Protein AF-A0A2V7UHG2-F1 (afdb_monomer_lite)

Structure (mmCIF, N/CA/C/O backbone):
data_AF-A0A2V7UHG2-F1
#
_entry.id   AF-A0A2V7UHG2-F1
#
loop_
_atom_site.group_PDB
_atom_site.id
_atom_site.type_symbol
_atom_site.label_atom_id
_atom_site.label_alt_id
_atom_site.label_comp_id
_atom_site.label_asym_id
_atom_site.label_entity_id
_atom_site.label_seq_id
_atom_site.pdbx_PDB_ins_code
_atom_site.Cartn_x
_atom_site.Cartn_y
_atom_site.Cartn_z
_atom_site.occupancy
_atom_site.B_iso_or_equiv
_atom_site.auth_seq_id
_atom_site.auth_comp_id
_atom_site.auth_asym_id
_atom_site.auth_atom_id
_atom_site.pdbx_PDB_model_num
ATOM 1 N N . MET A 1 1 ? -35.842 -12.942 39.181 1.00 33.84 1 MET A N 1
ATOM 2 C CA . MET A 1 1 ? -35.951 -11.802 40.129 1.00 33.84 1 MET A CA 1
ATOM 3 C C . MET A 1 1 ? -35.429 -10.467 39.568 1.00 33.84 1 MET A C 1
ATOM 5 O O . MET A 1 1 ? -35.622 -9.442 40.202 1.00 33.84 1 MET A O 1
ATOM 9 N N . THR A 1 2 ? -34.838 -10.432 38.369 1.00 37.50 2 THR A N 1
ATOM 10 C CA . THR A 1 2 ? -34.118 -9.275 37.796 1.00 37.50 2 THR A CA 1
ATOM 11 C C . THR A 1 2 ? -34.990 -8.237 37.071 1.00 37.50 2 THR A C 1
ATOM 13 O O . THR A 1 2 ? -34.600 -7.079 36.976 1.00 37.50 2 THR A O 1
ATOM 16 N N . THR A 1 3 ? -36.197 -8.588 36.619 1.00 33.94 3 THR A N 1
ATOM 17 C CA . THR A 1 3 ? -37.075 -7.686 35.842 1.00 33.94 3 THR A CA 1
ATOM 18 C C . THR A 1 3 ? -37.896 -6.715 36.703 1.00 33.94 3 THR A C 1
ATOM 20 O O . THR A 1 3 ? -38.229 -5.618 36.256 1.00 33.94 3 THR A O 1
ATOM 23 N N . ALA A 1 4 ? -38.210 -7.087 37.949 1.00 29.38 4 ALA A N 1
ATOM 24 C CA . ALA A 1 4 ? -39.018 -6.266 38.860 1.00 29.38 4 ALA A CA 1
ATOM 25 C C . ALA A 1 4 ? -38.210 -5.118 39.495 1.00 29.38 4 ALA A C 1
ATOM 27 O O . ALA A 1 4 ? -38.699 -3.994 39.585 1.00 29.38 4 ALA A O 1
ATOM 28 N N . LEU A 1 5 ? -36.945 -5.375 39.847 1.00 34.78 5 LEU A N 1
ATOM 29 C CA . LEU A 1 5 ? -36.009 -4.367 40.366 1.00 34.78 5 LEU A CA 1
ATOM 30 C C . LEU A 1 5 ? -35.643 -3.308 39.308 1.00 34.78 5 LEU A C 1
ATOM 32 O O . LEU A 1 5 ? -35.496 -2.135 39.642 1.00 34.78 5 LEU A O 1
ATOM 36 N N . TYR A 1 6 ? -35.589 -3.692 38.027 1.00 39.59 6 TYR A N 1
ATOM 37 C CA . TYR A 1 6 ? -35.307 -2.777 36.913 1.00 39.59 6 TYR A CA 1
ATOM 38 C C . TYR A 1 6 ? -36.442 -1.761 36.683 1.00 39.59 6 TYR A C 1
ATOM 40 O O . TYR A 1 6 ? -36.202 -0.566 36.505 1.00 39.59 6 TYR A O 1
ATOM 48 N N . ARG A 1 7 ? -37.705 -2.209 36.773 1.00 37.59 7 ARG A N 1
ATOM 49 C CA . ARG A 1 7 ? -38.874 -1.316 36.692 1.00 37.59 7 ARG A CA 1
ATOM 50 C C . ARG A 1 7 ? -38.923 -0.324 37.858 1.00 37.59 7 ARG A C 1
ATOM 52 O O . ARG A 1 7 ? -39.216 0.845 37.623 1.00 37.59 7 ARG A O 1
ATOM 59 N N . PHE A 1 8 ? -38.564 -0.748 39.071 1.00 37.78 8 PHE A N 1
ATOM 60 C CA . PHE A 1 8 ? -38.528 0.133 40.245 1.00 37.78 8 PHE A CA 1
ATOM 61 C C . PHE A 1 8 ? -37.424 1.203 40.175 1.00 37.78 8 PHE A C 1
ATOM 63 O O . PHE A 1 8 ? -37.692 2.359 40.493 1.00 37.78 8 PHE A O 1
ATOM 70 N N . GLY A 1 9 ? -36.222 0.868 39.688 1.00 43.22 9 GLY A N 1
ATOM 71 C CA . GLY A 1 9 ? -35.130 1.841 39.513 1.00 43.22 9 GLY A CA 1
ATOM 72 C C . GLY A 1 9 ? -35.464 2.956 38.512 1.00 43.22 9 GLY A C 1
ATOM 73 O O . GLY A 1 9 ? -35.250 4.132 38.800 1.00 43.22 9 GLY A O 1
ATOM 74 N N . SER A 1 10 ? -36.089 2.601 37.383 1.00 47.31 10 SER A N 1
ATOM 75 C CA . SER A 1 10 ? -36.545 3.581 36.382 1.00 47.31 10 SER A CA 1
ATOM 76 C C . SER A 1 10 ? -37.689 4.475 36.884 1.00 47.31 10 SER A C 1
ATOM 78 O O . SER A 1 10 ? -37.826 5.611 36.448 1.00 47.31 10 SER A O 1
ATOM 80 N N . ALA A 1 11 ? -38.540 3.992 37.795 1.00 43.84 11 ALA A N 1
ATOM 81 C CA . ALA A 1 11 ? -39.632 4.783 38.368 1.00 43.84 11 ALA A CA 1
ATOM 82 C C . ALA A 1 11 ? -39.133 5.775 39.438 1.00 43.84 11 ALA A C 1
ATOM 84 O O . ALA A 1 11 ? -39.661 6.880 39.542 1.00 43.84 11 ALA A O 1
ATOM 85 N N . LEU A 1 12 ? -38.087 5.416 40.194 1.00 45.06 12 LEU A N 1
ATOM 86 C CA . LEU A 1 12 ? -37.478 6.303 41.191 1.00 45.06 12 LEU A CA 1
ATOM 87 C C . LEU A 1 12 ? -36.626 7.411 40.543 1.00 45.06 12 LEU A C 1
ATOM 89 O O . LEU A 1 12 ? -36.693 8.558 40.975 1.00 45.06 12 LEU A O 1
ATOM 93 N N . GLY A 1 13 ? -35.894 7.104 39.462 1.00 47.53 13 GLY A N 1
ATOM 94 C CA . GLY A 1 13 ? -35.189 8.116 38.657 1.00 47.53 13 GLY A CA 1
ATOM 95 C C . GLY A 1 13 ? -36.142 9.135 38.011 1.00 47.53 13 GLY A C 1
ATOM 96 O O . GLY A 1 13 ? -35.857 10.335 38.000 1.00 47.53 13 GLY A O 1
ATOM 97 N N . ARG A 1 14 ? -37.328 8.671 37.581 1.00 48.31 14 ARG A N 1
ATOM 98 C CA . ARG A 1 14 ? -38.418 9.483 37.003 1.00 48.31 14 ARG A CA 1
ATOM 99 C C . ARG A 1 14 ? -38.986 10.551 37.947 1.00 48.31 14 ARG A C 1
ATOM 101 O O . ARG A 1 14 ? -39.360 11.622 37.478 1.00 48.31 14 ARG A O 1
ATOM 108 N N . LEU A 1 15 ? -39.036 10.292 39.255 1.00 46.44 15 LEU A N 1
ATOM 109 C CA . LEU A 1 15 ? -39.546 11.241 40.260 1.00 46.44 15 LEU A CA 1
ATOM 110 C C . LEU A 1 15 ? -38.542 12.349 40.618 1.00 46.44 15 LEU A C 1
ATOM 112 O O . LEU A 1 15 ? -38.949 13.410 41.082 1.00 46.44 15 LEU A O 1
ATOM 116 N N . ILE A 1 16 ? -37.244 12.114 40.404 1.00 50.47 16 ILE A N 1
ATOM 117 C CA . ILE A 1 16 ? -36.164 12.994 40.882 1.00 50.47 16 ILE A CA 1
ATOM 118 C C . ILE A 1 16 ? -35.635 13.914 39.767 1.00 50.47 16 ILE A C 1
ATOM 120 O O . ILE A 1 16 ? -35.158 15.012 40.051 1.00 50.47 16 ILE A O 1
ATOM 124 N N . HIS A 1 17 ? -35.710 13.499 38.497 1.00 53.56 17 HIS A N 1
ATOM 125 C CA . HIS A 1 17 ? -35.046 14.202 37.387 1.00 53.56 17 HIS A CA 1
ATOM 126 C C . HIS A 1 17 ? -35.978 14.953 36.421 1.00 53.56 17 HIS A C 1
ATOM 128 O O . HIS A 1 17 ? -35.488 15.789 35.660 1.00 53.56 17 HIS A O 1
ATOM 134 N N . GLY A 1 18 ? -37.296 14.728 36.498 1.00 62.09 18 GLY A N 1
ATOM 135 C CA . GLY A 1 18 ? -38.299 15.350 35.625 1.00 62.09 18 GLY A CA 1
ATOM 136 C C . GLY A 1 18 ? -38.356 14.732 34.219 1.00 62.09 18 GLY A C 1
ATOM 137 O O . GLY A 1 18 ? -37.388 14.149 33.742 1.00 62.09 18 GLY A O 1
ATOM 138 N N . ALA A 1 19 ? -39.497 14.874 33.532 1.00 69.44 19 ALA A N 1
ATOM 139 C CA . ALA A 1 19 ? -39.740 14.291 32.200 1.00 69.44 19 ALA A CA 1
ATOM 140 C C . ALA A 1 19 ? -38.855 14.869 31.071 1.00 69.44 19 ALA A C 1
ATOM 142 O O . ALA A 1 19 ? -38.863 14.364 29.951 1.00 69.44 19 ALA A O 1
ATOM 143 N N . ASP A 1 20 ? -38.086 15.916 31.370 1.00 87.62 20 ASP A N 1
ATOM 144 C CA . ASP A 1 20 ? -37.235 16.637 30.424 1.00 87.62 20 ASP A CA 1
ATOM 145 C C . ASP A 1 20 ? -35.748 16.229 30.538 1.00 87.62 20 ASP A C 1
ATOM 147 O O . ASP A 1 20 ? -34.880 16.919 29.994 1.00 87.62 20 ASP A O 1
ATOM 151 N N . ARG A 1 21 ? -35.432 15.140 31.261 1.00 91.94 21 ARG A N 1
ATOM 152 C CA . ARG A 1 21 ? -34.065 14.656 31.509 1.00 91.94 21 ARG A CA 1
ATOM 153 C C . ARG A 1 21 ? -33.969 13.130 31.439 1.00 91.94 21 ARG A C 1
ATOM 155 O O . ARG A 1 21 ? -34.782 12.432 32.029 1.00 91.94 21 ARG A O 1
ATOM 162 N N . ALA A 1 22 ? -32.917 12.623 30.797 1.00 95.50 22 ALA A N 1
ATOM 163 C CA . ALA A 1 22 ? -32.541 11.207 30.794 1.00 95.50 22 ALA A CA 1
ATOM 164 C C . ALA A 1 22 ? -31.037 11.044 31.046 1.00 95.50 22 ALA A C 1
ATOM 166 O O . ALA A 1 22 ? -30.244 11.942 30.743 1.00 95.50 22 ALA A O 1
ATOM 167 N N . GLN A 1 23 ? -30.624 9.903 31.601 1.00 96.62 23 GLN A N 1
ATOM 168 C CA . GLN A 1 23 ? -29.216 9.641 31.907 1.00 96.62 23 GLN A CA 1
ATOM 169 C C . GLN A 1 23 ? -28.818 8.183 31.679 1.00 96.62 23 GLN A C 1
ATOM 171 O O . GLN A 1 23 ? -29.616 7.278 31.881 1.00 96.62 23 GLN A O 1
ATOM 176 N N . LEU A 1 24 ? -27.554 7.973 31.321 1.00 97.50 24 LEU A N 1
ATOM 177 C CA . LEU A 1 24 ? -26.846 6.698 31.384 1.00 97.50 24 LEU A CA 1
ATOM 178 C C . LEU A 1 24 ? -25.581 6.866 32.223 1.00 97.50 24 LEU A C 1
ATOM 180 O O . LEU A 1 24 ? -24.848 7.844 32.064 1.00 97.50 24 LEU A O 1
ATOM 184 N N . VAL A 1 25 ? -25.321 5.899 33.099 1.00 97.19 25 VAL A N 1
ATOM 185 C CA . VAL A 1 25 ? -24.090 5.769 33.886 1.00 97.19 25 VAL A CA 1
ATOM 186 C C . VAL A 1 25 ? -23.486 4.399 33.611 1.00 97.19 25 VAL A C 1
ATOM 188 O O . VAL A 1 25 ? -24.200 3.403 33.501 1.00 97.19 25 VAL A O 1
ATOM 191 N N . VAL A 1 26 ? -22.164 4.329 33.495 1.00 97.12 26 VAL A N 1
ATOM 192 C CA . VAL A 1 26 ? -21.468 3.061 33.269 1.00 97.12 26 VAL A CA 1
ATOM 193 C C . VAL A 1 26 ? -21.092 2.434 34.604 1.00 97.12 26 VAL A C 1
ATOM 195 O O . VAL A 1 26 ? -20.396 3.034 35.421 1.00 97.12 26 VAL A O 1
ATOM 198 N N . GLY A 1 27 ? -21.583 1.217 34.834 1.00 95.00 27 GLY A N 1
ATOM 199 C CA . GLY A 1 27 ? -21.211 0.379 35.969 1.00 95.00 27 GLY A CA 1
ATOM 200 C C . GLY A 1 27 ? -20.306 -0.782 35.544 1.00 95.00 27 GLY A C 1
ATOM 201 O O . GLY A 1 27 ? -20.096 -0.992 34.350 1.00 95.00 27 GLY A O 1
ATOM 202 N N . PRO A 1 28 ? -19.810 -1.593 36.496 1.00 91.19 28 PRO A N 1
ATOM 203 C CA . PRO A 1 28 ? -18.911 -2.717 36.204 1.00 91.19 28 PRO A CA 1
ATOM 204 C C . PRO A 1 28 ? -19.494 -3.775 35.255 1.00 91.19 28 PRO A C 1
ATOM 206 O O . PRO A 1 28 ? -18.746 -4.484 34.598 1.00 91.19 28 PRO A O 1
ATOM 209 N N . GLN A 1 29 ? -20.824 -3.887 35.193 1.00 90.19 29 GLN A N 1
ATOM 210 C CA . GLN A 1 29 ? -21.545 -4.849 34.349 1.00 90.19 29 GLN A CA 1
ATOM 211 C C . GLN A 1 29 ? -22.081 -4.227 33.048 1.00 90.19 29 GLN A C 1
ATOM 213 O O . GLN A 1 29 ? -22.774 -4.900 32.290 1.00 90.19 29 GLN A O 1
ATOM 218 N N . GLY A 1 30 ? -21.806 -2.942 32.798 1.00 92.06 30 GLY A N 1
ATOM 219 C CA . GLY A 1 30 ? -22.309 -2.220 31.632 1.00 92.06 30 GLY A CA 1
ATOM 220 C C . GLY A 1 30 ? -23.061 -0.927 31.958 1.00 92.06 30 GLY A C 1
ATOM 221 O O . GLY A 1 30 ? -23.162 -0.510 33.121 1.00 92.06 30 GLY A O 1
ATOM 222 N N . PRO A 1 31 ? -23.582 -0.264 30.916 1.00 95.31 31 PRO A N 1
ATOM 223 C CA . PRO A 1 31 ? -24.377 0.943 31.043 1.00 95.31 31 PRO A CA 1
ATOM 224 C C . PRO A 1 31 ? -25.739 0.642 31.678 1.00 95.31 31 PRO A C 1
ATOM 226 O O . PRO A 1 31 ? -26.378 -0.364 31.376 1.00 95.31 31 PRO A O 1
ATOM 229 N N . HIS A 1 32 ? -26.197 1.535 32.549 1.00 94.38 32 HIS A N 1
ATOM 230 C CA . HIS A 1 32 ? -27.526 1.495 33.155 1.00 94.38 32 HIS A CA 1
ATOM 231 C C . HIS A 1 32 ? -28.103 2.911 33.268 1.00 94.38 32 HIS A C 1
ATOM 233 O O . HIS A 1 32 ? -27.361 3.890 33.361 1.00 94.38 32 HIS A O 1
ATOM 239 N N . GLY A 1 33 ? -29.431 3.018 33.255 1.00 93.25 33 GLY A N 1
ATOM 240 C CA . GLY A 1 33 ? -30.155 4.288 33.254 1.00 93.25 33 GLY A CA 1
ATOM 241 C C . GLY A 1 33 ? -31.281 4.297 32.220 1.00 93.25 33 GLY A C 1
ATOM 242 O O . GLY A 1 33 ? -31.711 3.240 31.760 1.00 93.25 33 GLY A O 1
ATOM 243 N N . ASP A 1 34 ? -31.748 5.493 31.875 1.00 94.38 34 ASP A N 1
ATOM 244 C CA . ASP A 1 34 ? -32.859 5.728 30.946 1.00 94.38 34 ASP A CA 1
ATOM 245 C C . ASP A 1 34 ? -32.405 5.790 29.479 1.00 94.38 34 ASP A C 1
ATOM 247 O O . ASP A 1 34 ? -33.192 5.529 28.571 1.00 94.38 34 ASP A O 1
ATOM 251 N N . ILE A 1 35 ? -31.140 6.156 29.233 1.00 97.31 35 ILE A N 1
ATOM 252 C CA . ILE A 1 35 ? -30.546 6.157 27.890 1.00 97.31 35 ILE A CA 1
ATOM 253 C C . ILE A 1 35 ? -29.998 4.754 27.610 1.00 97.31 35 ILE A C 1
ATOM 255 O O . ILE A 1 35 ? -29.230 4.212 28.403 1.00 97.31 35 ILE A O 1
ATOM 259 N N . GLY A 1 36 ? -30.371 4.170 26.473 1.00 96.56 36 GLY A N 1
ATOM 260 C CA . GLY A 1 36 ? -29.813 2.899 26.011 1.00 96.56 36 GLY A CA 1
ATOM 261 C C . GLY A 1 36 ? -28.499 3.090 25.253 1.00 96.56 36 GLY A C 1
ATOM 262 O O . GLY A 1 36 ? -28.284 4.123 24.624 1.00 96.56 36 GLY A O 1
ATOM 263 N N . ALA A 1 37 ? -27.634 2.077 25.295 1.00 96.44 37 ALA A N 1
ATOM 264 C CA . ALA A 1 37 ? -26.388 2.014 24.530 1.00 96.44 37 ALA A CA 1
ATOM 265 C C . ALA A 1 37 ? -26.312 0.666 23.792 1.00 96.44 37 ALA A C 1
ATOM 267 O O . ALA A 1 37 ? -25.694 -0.276 24.302 1.00 96.44 37 ALA A O 1
ATOM 268 N N . PRO A 1 38 ? -27.013 0.512 22.650 1.00 93.75 38 PRO A N 1
ATOM 269 C CA . PRO A 1 38 ? -27.006 -0.737 21.897 1.00 93.75 38 PRO A CA 1
ATOM 270 C C . PRO A 1 38 ? -25.578 -1.146 21.521 1.00 93.75 38 PRO A C 1
ATOM 272 O O . PRO A 1 38 ? -24.728 -0.305 21.237 1.00 93.75 38 PRO A O 1
ATOM 275 N N . ARG A 1 39 ? -25.326 -2.457 21.543 1.00 90.69 39 ARG A N 1
ATOM 276 C CA . ARG A 1 39 ? -24.034 -3.070 21.221 1.00 90.69 39 ARG A CA 1
ATOM 277 C C . ARG A 1 39 ? -24.203 -3.941 19.980 1.00 90.69 39 ARG A C 1
ATOM 279 O O . ARG A 1 39 ? -24.907 -4.947 20.041 1.00 90.69 39 ARG A O 1
ATOM 286 N N . GLY A 1 40 ? -23.574 -3.568 18.870 1.00 78.88 40 GLY A N 1
ATOM 287 C CA . GLY A 1 40 ? -23.643 -4.325 17.618 1.00 78.88 40 GLY A CA 1
ATOM 288 C C . GLY A 1 40 ? -23.116 -3.538 16.421 1.00 78.88 40 GLY A C 1
ATOM 289 O O . GLY A 1 40 ? -22.839 -2.347 16.539 1.00 78.88 40 GLY A O 1
ATOM 290 N N . GLY A 1 41 ? -22.986 -4.200 15.269 1.00 76.88 41 GLY A N 1
ATOM 291 C CA . GLY A 1 41 ? -22.494 -3.571 14.039 1.00 76.88 41 GLY A CA 1
ATOM 292 C C . GLY A 1 41 ? -21.141 -2.885 14.239 1.00 76.88 41 GLY A C 1
ATOM 293 O O . GLY A 1 41 ? -20.213 -3.493 14.754 1.00 76.88 41 GLY A O 1
ATOM 294 N N . ASP A 1 42 ? -21.061 -1.611 13.867 1.00 73.56 42 ASP A N 1
ATOM 295 C CA . ASP A 1 42 ? -19.894 -0.735 14.019 1.00 73.56 42 ASP A CA 1
ATOM 296 C C . ASP A 1 42 ? -19.890 0.066 15.338 1.00 73.56 42 ASP A C 1
ATOM 298 O O . ASP A 1 42 ? -19.202 1.084 15.450 1.00 73.56 42 ASP A O 1
ATOM 302 N N . GLY A 1 43 ? -20.666 -0.371 16.337 1.00 82.00 43 GLY A N 1
ATOM 303 C CA . GLY A 1 43 ? -20.684 0.217 17.676 1.00 82.00 43 GLY A CA 1
ATOM 304 C C . GLY A 1 43 ? -20.705 -0.809 18.794 1.00 82.00 43 GLY A C 1
ATOM 305 O O . GLY A 1 43 ? -21.569 -0.800 19.675 1.00 82.00 43 GLY A O 1
ATOM 306 N N . VAL A 1 44 ? -19.743 -1.719 18.739 1.00 85.94 44 VAL A N 1
ATOM 307 C CA . VAL A 1 44 ? -19.437 -2.657 19.811 1.00 85.94 44 VAL A CA 1
ATOM 308 C C . VAL A 1 44 ? -18.611 -1.944 20.894 1.00 85.94 44 VAL A C 1
ATOM 310 O O . VAL A 1 44 ? -17.855 -1.004 20.658 1.00 85.94 44 VAL A O 1
ATOM 313 N N . TRP A 1 45 ? -18.793 -2.341 22.145 1.00 92.00 45 TRP A N 1
ATOM 314 C CA . TRP A 1 45 ? -18.063 -1.748 23.256 1.00 92.00 45 TRP A CA 1
ATOM 315 C C . TRP A 1 45 ? -17.848 -2.763 24.366 1.00 92.00 45 TRP A C 1
ATOM 317 O O . TRP A 1 45 ? -18.585 -3.745 24.500 1.00 92.00 45 TRP A O 1
ATOM 327 N N . GLU A 1 46 ? -16.848 -2.483 25.186 1.00 92.00 46 GLU A N 1
ATOM 328 C CA . GLU A 1 46 ? -16.522 -3.190 26.413 1.00 92.00 46 GLU A CA 1
ATOM 329 C C . GLU A 1 46 ? -16.531 -2.220 27.598 1.00 92.00 46 GLU A C 1
ATOM 331 O O . GLU A 1 46 ? -16.532 -0.996 27.438 1.00 92.00 46 GLU A O 1
ATOM 336 N N . VAL A 1 47 ? -16.572 -2.772 28.810 1.00 94.25 47 VAL A N 1
ATOM 337 C CA . VAL A 1 47 ? -16.451 -1.984 30.037 1.00 94.25 47 VAL A CA 1
ATOM 338 C C . VAL A 1 47 ? -15.013 -2.060 30.514 1.00 94.25 47 VAL A C 1
ATOM 340 O O . VAL A 1 47 ? -14.526 -3.137 30.851 1.00 94.25 47 VAL A O 1
ATOM 343 N N . VAL A 1 48 ? -14.356 -0.909 30.600 1.00 90.38 48 VAL A N 1
ATOM 344 C CA . VAL A 1 48 ? -12.999 -0.789 31.146 1.00 90.38 48 VAL A CA 1
ATOM 345 C C . VAL A 1 48 ? -12.994 0.138 32.352 1.00 90.38 48 VAL A C 1
ATOM 347 O O . VAL A 1 48 ? -13.854 1.006 32.482 1.00 90.38 48 VAL A O 1
ATOM 350 N N . THR A 1 49 ? -12.016 -0.013 33.242 1.00 91.50 49 THR A N 1
ATOM 351 C CA . THR A 1 49 ? -11.850 0.891 34.388 1.00 91.50 49 THR A CA 1
ATOM 352 C C . THR A 1 49 ? -10.769 1.922 34.079 1.00 91.50 49 THR A C 1
ATOM 354 O O . THR A 1 49 ? -9.602 1.567 33.939 1.00 91.50 49 THR A O 1
ATOM 357 N N . ALA A 1 50 ? -11.138 3.202 34.032 1.00 84.38 50 ALA A N 1
ATOM 358 C CA . ALA A 1 50 ? -10.217 4.321 33.835 1.00 84.38 50 ALA A CA 1
ATOM 359 C C . ALA A 1 50 ? -10.387 5.341 34.961 1.00 84.38 50 ALA A C 1
ATOM 361 O O . ALA A 1 50 ? -11.504 5.615 35.390 1.00 84.38 50 ALA A O 1
ATOM 362 N N . GLY A 1 51 ? -9.286 5.858 35.516 1.00 83.94 51 GLY A N 1
ATOM 363 C CA . GLY A 1 51 ? -9.353 6.797 36.647 1.00 83.94 51 GLY A CA 1
ATOM 364 C C . GLY A 1 51 ? -10.146 6.278 37.854 1.00 83.94 51 GLY A C 1
ATOM 365 O O . GLY A 1 51 ? -10.752 7.072 38.565 1.00 83.94 51 GLY A O 1
ATOM 366 N N . GLY A 1 52 ? -10.203 4.953 38.042 1.00 87.19 52 GLY A N 1
ATOM 367 C CA . GLY A 1 52 ? -10.981 4.304 39.100 1.00 87.19 52 GLY A CA 1
ATOM 368 C C . GLY A 1 52 ? -12.486 4.172 38.833 1.00 87.19 52 GLY A C 1
ATOM 369 O O . GLY A 1 52 ? -13.214 3.791 39.745 1.00 87.19 52 GLY A O 1
ATOM 370 N N . ARG A 1 53 ? -12.976 4.472 37.620 1.00 91.19 53 ARG A N 1
ATOM 371 C CA . ARG A 1 53 ? -14.404 4.393 37.270 1.00 91.19 53 ARG A CA 1
ATOM 372 C C . ARG A 1 53 ? -14.641 3.561 36.001 1.00 91.19 53 ARG A C 1
ATOM 374 O O . ARG A 1 53 ? -13.840 3.655 35.067 1.00 91.19 53 ARG A O 1
ATOM 381 N N . PRO A 1 54 ? -15.732 2.776 35.934 1.00 95.69 54 PRO A N 1
ATOM 382 C CA . PRO A 1 54 ? -16.117 2.078 34.713 1.00 95.69 54 PRO A CA 1
ATOM 383 C C . PRO A 1 54 ? -16.448 3.058 33.581 1.00 95.69 54 PRO A C 1
ATOM 385 O O . PRO A 1 54 ? -17.092 4.083 33.806 1.00 95.69 54 PRO A O 1
ATOM 388 N N . CYS A 1 55 ? -16.013 2.727 32.372 1.00 95.06 55 CYS A N 1
ATOM 389 C CA . CYS A 1 55 ? -16.226 3.487 31.148 1.00 95.06 55 CYS A CA 1
ATOM 390 C C . CYS A 1 55 ? -16.621 2.541 30.014 1.00 95.06 55 CYS A C 1
ATOM 392 O O . CYS A 1 55 ? -16.110 1.423 29.938 1.00 95.06 55 CYS A O 1
ATOM 394 N N . LEU A 1 56 ? -17.492 3.006 29.119 1.00 95.12 56 LEU A N 1
ATOM 395 C CA . LEU A 1 56 ? -17.646 2.404 27.801 1.00 95.12 56 LEU A CA 1
ATOM 396 C C . LEU A 1 56 ? -16.383 2.710 27.006 1.00 95.12 56 LEU A C 1
ATOM 398 O O . LEU A 1 56 ? -16.079 3.884 26.776 1.00 95.12 56 LEU A O 1
ATOM 402 N N . ALA A 1 57 ? -15.679 1.657 26.608 1.00 89.00 57 ALA A N 1
ATOM 403 C CA . ALA A 1 57 ? -14.615 1.713 25.625 1.00 89.00 57 ALA A CA 1
ATOM 404 C C . ALA A 1 57 ? -15.105 1.037 24.343 1.00 89.00 57 ALA A C 1
ATOM 406 O O . ALA A 1 57 ? -15.606 -0.087 24.418 1.00 89.00 57 ALA A O 1
ATOM 407 N N . PRO A 1 58 ? -14.986 1.681 23.176 1.00 83.75 58 PRO A N 1
ATOM 408 C CA . PRO A 1 58 ? -15.190 0.982 21.920 1.00 83.75 58 PRO A CA 1
ATOM 409 C C . PRO A 1 58 ? -14.155 -0.135 21.788 1.00 83.75 58 PRO A C 1
ATOM 411 O O . PRO A 1 58 ? -13.009 0.025 22.215 1.00 83.75 58 PRO A O 1
ATOM 414 N N . ASP A 1 59 ? -14.554 -1.257 21.201 1.00 74.00 59 ASP A N 1
ATOM 415 C CA . ASP A 1 59 ? -13.579 -2.283 20.838 1.00 74.00 59 ASP A CA 1
ATOM 416 C C . ASP A 1 59 ? -12.840 -1.920 19.538 1.00 74.00 59 ASP A C 1
ATOM 418 O O . ASP A 1 59 ? -13.109 -0.899 18.900 1.00 74.00 59 ASP A O 1
ATOM 422 N N . GLU A 1 60 ? -11.908 -2.777 19.120 1.00 64.19 60 GLU A N 1
ATOM 423 C CA . GLU A 1 60 ? -11.074 -2.551 17.932 1.00 64.19 60 GLU A CA 1
ATOM 424 C C . GLU A 1 60 ? -11.867 -2.451 16.613 1.00 64.19 60 GLU A C 1
ATOM 426 O O . GLU A 1 60 ? -11.344 -1.930 15.628 1.00 64.19 60 GLU A O 1
ATOM 431 N N . SER A 1 61 ? -13.110 -2.944 16.575 1.00 64.81 61 SER A N 1
ATOM 432 C CA . SER A 1 61 ? -13.965 -2.949 15.379 1.00 64.81 61 SER A CA 1
ATOM 433 C C . SER A 1 61 ? -14.899 -1.741 15.283 1.00 64.81 61 SER A C 1
ATOM 435 O O . SER A 1 61 ? -15.579 -1.556 14.274 1.00 64.81 61 SER A O 1
ATOM 437 N N . SER A 1 62 ? -14.950 -0.916 16.329 1.00 73.06 62 SER A N 1
ATOM 438 C CA . SER A 1 62 ? -16.023 0.056 16.508 1.00 73.06 62 SER A CA 1
ATOM 439 C C . SER A 1 62 ? -15.641 1.456 16.048 1.00 73.06 62 SER A C 1
ATOM 441 O O . SER A 1 62 ? -14.569 1.976 16.349 1.00 73.06 62 SER A O 1
ATOM 443 N N . HIS A 1 63 ? -16.555 2.091 15.319 1.00 69.31 63 HIS A N 1
ATOM 444 C CA . HIS A 1 63 ? -16.415 3.452 14.794 1.00 69.31 63 HIS A CA 1
ATOM 445 C C . HIS A 1 63 ? -17.294 4.455 15.533 1.00 69.31 63 HIS A C 1
ATOM 447 O O . HIS A 1 63 ? -17.015 5.658 15.524 1.00 69.31 63 HIS A O 1
ATOM 453 N N . TYR A 1 64 ? -18.356 3.956 16.167 1.00 84.12 64 TYR A N 1
ATOM 454 C CA . TYR A 1 64 ? -19.338 4.771 16.852 1.00 84.12 64 TYR A CA 1
ATOM 455 C C . TYR A 1 64 ? -19.746 4.153 18.185 1.00 84.12 64 TYR A C 1
ATOM 457 O O . TYR A 1 64 ? -19.775 2.943 18.342 1.00 84.12 64 TYR A O 1
ATOM 465 N N . LEU A 1 65 ? -20.127 4.986 19.147 1.00 92.69 65 LEU A N 1
ATOM 466 C CA . LEU A 1 65 ? -20.946 4.549 20.274 1.00 92.69 65 LEU A CA 1
ATOM 467 C C . LEU A 1 65 ? -22.357 5.076 20.040 1.00 92.69 65 LEU A C 1
ATOM 469 O O . LEU A 1 65 ? -22.553 6.283 19.880 1.00 92.69 65 LEU A O 1
ATOM 473 N N . TYR A 1 66 ? -23.326 4.171 19.973 1.00 94.50 66 TYR A N 1
ATOM 474 C CA . TYR A 1 66 ? -24.719 4.486 19.677 1.00 94.50 66 TYR A CA 1
ATOM 475 C C . TYR A 1 66 ? -25.520 4.681 20.959 1.00 94.50 66 TYR A C 1
ATOM 477 O O . TYR A 1 66 ? -25.358 3.917 21.908 1.00 94.50 66 TYR A O 1
ATOM 485 N N . PHE A 1 67 ? -26.412 5.674 20.971 1.00 97.38 67 PHE A N 1
ATOM 486 C CA . PHE A 1 67 ? -27.239 5.989 22.134 1.00 97.38 67 PHE A CA 1
ATOM 487 C C . PHE A 1 67 ? -28.704 6.196 21.749 1.00 97.38 67 PHE A C 1
ATOM 489 O O . PHE A 1 67 ? -29.020 6.942 20.820 1.00 97.38 67 PHE A O 1
ATOM 496 N N . THR A 1 68 ? -29.613 5.553 22.481 1.00 96.88 68 THR A N 1
ATOM 497 C CA . THR A 1 68 ? -31.069 5.622 22.270 1.00 96.88 68 THR A CA 1
ATOM 498 C C . THR A 1 68 ? -31.730 6.369 23.425 1.00 96.88 68 THR A C 1
ATOM 500 O O . THR A 1 68 ? -31.640 5.931 24.574 1.00 96.88 68 THR A O 1
ATOM 503 N N . LEU A 1 69 ? -32.400 7.484 23.137 1.00 96.06 69 LEU A N 1
ATOM 504 C CA . LEU A 1 69 ? -33.167 8.230 24.137 1.00 96.06 69 LEU A CA 1
ATOM 505 C C . LEU A 1 69 ? -34.510 7.536 24.436 1.00 96.06 69 LEU A C 1
ATOM 507 O O . LEU A 1 69 ? -35.074 6.900 23.542 1.00 96.06 69 LEU A O 1
ATOM 511 N N . PRO A 1 70 ? -35.046 7.659 25.666 1.00 95.44 70 PRO A N 1
ATOM 512 C CA . PRO A 1 70 ? -36.333 7.070 26.024 1.00 95.44 70 PRO A CA 1
ATOM 513 C C . PRO A 1 70 ? -37.494 7.751 25.283 1.00 95.44 70 PRO A C 1
ATOM 515 O O . PRO A 1 70 ? -37.446 8.947 24.981 1.00 95.44 70 PRO A O 1
ATOM 518 N N . ALA A 1 71 ? -38.555 6.986 25.015 1.00 91.88 71 ALA A N 1
ATOM 519 C CA . ALA A 1 71 ? -39.699 7.428 24.218 1.00 91.88 71 ALA A CA 1
ATOM 520 C C . ALA A 1 71 ? -40.385 8.675 24.799 1.00 91.88 71 ALA A C 1
ATOM 522 O O . ALA A 1 71 ? -40.793 9.558 24.048 1.00 91.88 71 ALA A O 1
ATOM 523 N N . GLU A 1 72 ? -40.465 8.785 26.127 1.00 90.19 72 GLU A N 1
ATOM 524 C CA . GLU A 1 72 ? -41.061 9.932 26.809 1.00 90.19 72 GLU A CA 1
ATOM 525 C C . GLU A 1 72 ? -40.278 11.226 26.541 1.00 90.19 72 GLU A C 1
ATOM 527 O O . GLU A 1 72 ? -40.879 12.255 26.229 1.00 90.19 72 GLU A O 1
ATOM 532 N N . LEU A 1 73 ? -38.940 11.176 26.580 1.00 91.75 73 LEU A N 1
ATOM 533 C CA . LEU A 1 73 ? -38.094 12.337 26.281 1.00 91.75 73 LEU A CA 1
ATOM 534 C C . LEU A 1 73 ? -38.209 12.737 24.802 1.00 91.75 73 LEU A C 1
ATOM 536 O O . LEU A 1 73 ? -38.257 13.925 24.489 1.00 91.75 73 LEU A O 1
ATOM 540 N N . LEU A 1 74 ? -38.290 11.756 23.895 1.00 92.12 74 LEU A N 1
ATOM 541 C CA . LEU A 1 74 ? -38.481 11.996 22.461 1.00 92.12 74 LEU A CA 1
ATOM 542 C C . LEU A 1 74 ? -39.845 12.635 22.158 1.00 92.12 74 LEU A C 1
ATOM 544 O O . LEU A 1 74 ? -39.908 13.573 21.364 1.00 92.12 74 LEU A O 1
ATOM 548 N N . ALA A 1 75 ? -40.919 12.185 22.813 1.00 90.94 75 ALA A N 1
ATOM 549 C CA . ALA A 1 75 ? -42.252 12.774 22.673 1.00 90.94 75 ALA A CA 1
ATOM 550 C C . ALA A 1 75 ? -42.269 14.240 23.134 1.00 90.94 75 ALA A C 1
ATOM 552 O O . ALA A 1 75 ? -42.741 15.121 22.416 1.00 90.94 75 ALA A O 1
ATOM 553 N N . ARG A 1 76 ? -41.656 14.526 24.288 1.00 89.56 76 ARG A N 1
ATOM 554 C CA . ARG A 1 76 ? -41.519 15.889 24.822 1.00 89.56 76 ARG A CA 1
ATOM 555 C C . ARG A 1 76 ? -40.644 16.783 23.945 1.00 89.56 76 ARG A C 1
ATOM 557 O O . ARG A 1 76 ? -40.962 17.956 23.755 1.00 89.56 76 ARG A O 1
ATOM 564 N N . ALA A 1 77 ? -39.569 16.241 23.373 1.00 89.62 77 ALA A N 1
ATOM 565 C CA . ALA A 1 77 ? -38.762 16.952 22.385 1.00 89.62 77 ALA A CA 1
ATOM 566 C C . ALA A 1 77 ? -39.587 17.297 21.132 1.00 89.62 77 ALA A C 1
ATOM 568 O O . ALA A 1 77 ? -39.470 18.403 20.608 1.00 89.62 77 ALA A O 1
ATOM 569 N N . ALA A 1 78 ? -40.451 16.385 20.672 1.00 87.88 78 ALA A N 1
ATOM 570 C CA . ALA A 1 78 ? -41.313 16.607 19.512 1.00 87.88 78 ALA A CA 1
ATOM 571 C C . ALA A 1 78 ? -42.365 17.701 19.763 1.00 87.88 78 ALA A C 1
ATOM 573 O O . ALA A 1 78 ? -42.553 18.561 18.905 1.00 87.88 78 ALA A O 1
ATOM 574 N N . GLU A 1 79 ? -42.980 17.738 20.952 1.00 87.12 79 GLU A N 1
ATOM 575 C CA . GLU A 1 79 ? -43.904 18.812 21.372 1.00 87.12 79 GLU A CA 1
ATOM 576 C C . GLU A 1 79 ? -43.251 20.205 21.336 1.00 87.12 79 GLU A C 1
ATOM 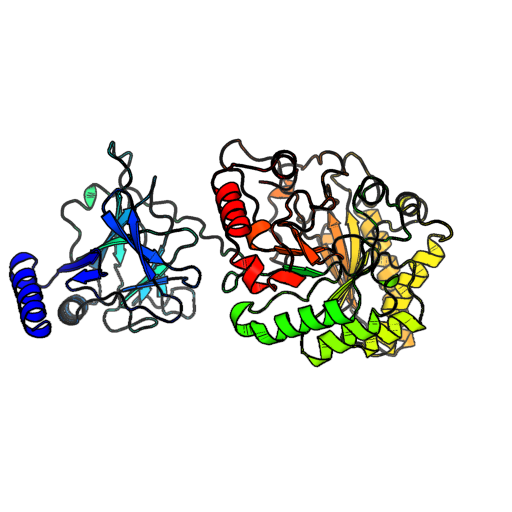578 O O . GLU A 1 79 ? -43.922 21.203 21.085 1.00 87.12 79 GLU A O 1
ATOM 583 N N . ARG A 1 80 ? -41.929 20.280 21.541 1.00 81.94 80 ARG A N 1
ATOM 584 C CA . ARG A 1 80 ? -41.124 21.515 21.469 1.00 81.94 80 ARG A CA 1
ATOM 585 C C . ARG A 1 80 ? -40.559 21.801 20.069 1.00 81.94 80 ARG A C 1
ATOM 587 O O . ARG A 1 80 ? -39.639 22.606 19.918 1.00 81.94 80 ARG A O 1
ATOM 594 N N . GLY A 1 81 ? -41.068 21.120 19.041 1.00 69.81 81 GLY A N 1
ATOM 595 C CA . GLY A 1 81 ? -40.623 21.285 17.655 1.00 69.81 81 GLY A CA 1
ATOM 596 C C . GLY A 1 81 ? -39.233 20.708 17.369 1.00 69.81 81 GLY A C 1
ATOM 597 O O . GLY A 1 81 ? -38.583 21.137 16.421 1.00 69.81 81 GLY A O 1
ATOM 598 N N . GLY A 1 82 ? -38.745 19.775 18.195 1.00 61.34 82 GLY A N 1
ATOM 599 C CA . GLY A 1 82 ? -37.415 19.167 18.060 1.00 61.34 82 GLY A CA 1
ATOM 600 C C . GLY A 1 82 ? -36.252 20.071 18.483 1.00 61.34 82 GLY A C 1
ATOM 601 O O . GLY A 1 82 ? -35.103 19.640 18.510 1.00 61.34 82 GLY A O 1
ATOM 602 N N . SER A 1 83 ? -36.531 21.316 18.866 1.00 66.06 83 SER A N 1
ATOM 603 C CA . SER A 1 83 ? -35.493 22.270 19.239 1.00 66.06 83 SER A CA 1
ATOM 604 C C . SER A 1 83 ? -35.097 22.166 20.713 1.00 66.06 83 SER A C 1
ATOM 606 O O . SER A 1 83 ? -35.947 22.026 21.594 1.00 66.06 83 SER A O 1
ATOM 608 N N . GLY A 1 84 ? -33.790 22.243 20.989 1.00 75.81 84 GLY A N 1
ATOM 609 C CA . GLY A 1 84 ? -33.280 22.451 22.349 1.00 75.81 84 GLY A CA 1
ATOM 610 C C . GLY A 1 84 ? -32.872 21.201 23.132 1.00 75.81 84 GLY A C 1
ATOM 611 O O . GLY A 1 84 ? -32.891 21.241 24.362 1.00 75.81 84 GLY A O 1
ATOM 612 N N . LEU A 1 85 ? -32.471 20.112 22.464 1.00 92.50 85 LEU A N 1
ATOM 613 C CA . LEU A 1 85 ? -31.814 18.992 23.145 1.00 92.50 85 LEU A CA 1
ATOM 614 C C . LEU A 1 85 ? -30.362 19.365 23.495 1.00 92.50 85 LEU A C 1
ATOM 616 O O . LEU A 1 85 ? -29.613 19.866 22.656 1.00 92.50 85 LEU A O 1
ATOM 620 N N . TRP A 1 86 ? -29.956 19.083 24.729 1.00 95.25 86 TRP A N 1
ATOM 621 C CA . TRP A 1 86 ? -28.588 19.235 25.219 1.00 95.25 86 TRP A CA 1
ATOM 622 C C . TRP A 1 86 ? -28.035 17.884 25.644 1.00 95.25 86 TRP A C 1
ATOM 624 O O . TRP A 1 86 ? -28.705 17.139 26.358 1.00 95.25 86 TRP A O 1
ATOM 634 N N . LEU A 1 87 ? -26.809 17.580 25.223 1.00 96.69 87 LEU A N 1
ATOM 635 C CA . LEU A 1 87 ? -26.087 16.377 25.624 1.00 96.69 87 LEU A CA 1
ATOM 636 C C . LEU A 1 87 ? -24.862 16.755 26.447 1.00 96.69 87 LEU A C 1
ATOM 638 O O . LEU A 1 87 ? -24.033 17.546 26.013 1.00 96.69 87 LEU A O 1
ATOM 642 N N . ASP A 1 88 ? -24.739 16.151 27.619 1.00 95.38 88 ASP A N 1
ATOM 643 C CA . ASP A 1 88 ? -23.610 16.289 28.531 1.00 95.38 88 ASP A CA 1
ATOM 644 C C . ASP A 1 88 ? -22.928 14.927 28.667 1.00 95.38 88 ASP A C 1
ATOM 646 O O . ASP A 1 88 ? -23.469 13.992 29.269 1.00 95.38 88 ASP A O 1
ATOM 650 N N . VAL A 1 89 ? -21.765 14.806 28.029 1.00 95.25 89 VAL A N 1
ATOM 651 C CA . VAL A 1 89 ? -20.980 13.574 27.952 1.00 95.25 89 VAL A CA 1
ATOM 652 C C . VAL A 1 89 ? -19.803 13.685 28.904 1.00 95.25 89 VAL A C 1
ATOM 654 O O . VAL A 1 89 ? -18.912 14.511 28.712 1.00 95.25 89 VAL A O 1
ATOM 657 N N . GLU A 1 90 ? -19.771 12.819 29.908 1.00 94.19 90 GLU A N 1
ATOM 658 C CA . GLU A 1 90 ? -18.646 12.696 30.820 1.00 94.19 90 GLU A CA 1
ATOM 659 C C . GLU A 1 90 ? -17.693 11.596 30.345 1.00 94.19 90 GLU A C 1
ATOM 661 O O . GLU A 1 90 ? -18.088 10.436 30.181 1.00 94.19 90 GLU A O 1
ATOM 666 N N . TYR A 1 91 ? -16.432 11.959 30.130 1.00 91.38 91 TYR A N 1
ATOM 667 C CA . TYR A 1 91 ? -15.415 11.099 29.535 1.00 91.38 91 TYR A CA 1
ATOM 668 C C . TYR A 1 91 ? -14.068 11.228 30.247 1.00 91.38 91 TYR A C 1
ATOM 670 O O . TYR A 1 91 ? -13.800 12.214 30.935 1.00 91.38 91 TYR A O 1
ATOM 678 N N . PHE A 1 92 ? -13.204 10.233 30.070 1.00 87.50 92 PHE A N 1
ATOM 679 C CA . PHE A 1 92 ? -11.829 10.264 30.555 1.00 87.50 92 PHE A CA 1
ATOM 680 C C . PHE A 1 92 ? -10.888 10.840 29.481 1.00 87.50 92 PHE A C 1
ATOM 682 O O . PHE A 1 92 ? -10.836 10.316 28.371 1.00 87.50 92 PHE A O 1
ATOM 689 N N . GLY A 1 93 ? -10.152 11.918 29.776 1.00 78.62 93 GLY A N 1
ATOM 690 C CA . GLY A 1 93 ? -9.231 12.559 28.831 1.00 78.62 93 GLY A CA 1
ATOM 691 C C . GLY A 1 93 ? -8.509 13.808 29.359 1.00 78.62 93 GLY A C 1
ATOM 692 O O . GLY A 1 93 ? -8.851 14.376 30.399 1.00 78.62 93 GLY A O 1
ATOM 693 N N . ASP A 1 94 ? -7.491 14.258 28.619 1.00 68.50 94 ASP A N 1
ATOM 694 C CA . ASP A 1 94 ? -6.559 15.300 29.079 1.00 68.50 94 ASP A CA 1
ATOM 695 C C . ASP A 1 94 ? -6.994 16.741 28.741 1.00 68.50 94 ASP A C 1
ATOM 697 O O . ASP A 1 94 ? -6.632 17.654 29.481 1.00 68.50 94 ASP A O 1
ATOM 701 N N . ARG A 1 95 ? -7.801 16.971 27.693 1.00 70.94 95 ARG A N 1
ATOM 702 C CA . ARG A 1 95 ? -8.332 18.300 27.300 1.00 70.94 95 ARG A CA 1
ATOM 703 C C . ARG A 1 95 ? -9.813 18.210 26.901 1.00 70.94 95 ARG A C 1
ATOM 705 O O . ARG A 1 95 ? -10.604 17.679 27.668 1.00 70.94 95 ARG A O 1
ATOM 712 N N . TYR A 1 96 ? -10.217 18.710 25.738 1.00 79.19 96 TYR A N 1
ATOM 713 C CA . TYR A 1 96 ? -11.548 18.476 25.176 1.00 79.19 96 TYR A CA 1
ATOM 714 C C . TYR A 1 96 ? -11.658 17.045 24.619 1.00 79.19 96 TYR A C 1
ATOM 716 O O . TYR A 1 96 ? -10.662 16.328 24.503 1.00 79.19 96 TYR A O 1
ATOM 724 N N . GLY A 1 97 ? -12.882 16.605 24.337 1.00 75.06 97 GLY A N 1
ATOM 725 C CA . GLY A 1 97 ? -13.139 15.273 23.791 1.00 75.06 97 GLY A CA 1
ATOM 726 C C . GLY A 1 97 ? -12.581 15.152 22.376 1.00 75.06 97 GLY A C 1
ATOM 727 O O . GLY A 1 97 ? -12.856 15.998 21.534 1.00 75.06 97 GLY A O 1
ATOM 728 N N . LEU A 1 98 ? -11.823 14.092 22.092 1.00 73.62 98 LEU A N 1
ATOM 729 C CA . LEU A 1 98 ? -11.319 13.806 20.741 1.00 73.62 98 LEU A CA 1
ATOM 730 C C . LEU A 1 98 ? -12.343 13.011 19.906 1.00 73.62 98 LEU A C 1
ATOM 732 O O . LEU A 1 98 ? -11.997 12.098 19.157 1.00 73.62 98 LEU A O 1
ATOM 736 N N . PHE A 1 99 ? -13.622 13.353 20.073 1.00 83.25 99 PHE A N 1
ATOM 737 C CA . PHE A 1 99 ? -14.778 12.685 19.483 1.00 83.25 99 PHE A CA 1
ATOM 738 C C . PHE A 1 99 ? -15.837 13.709 19.052 1.00 83.25 99 PHE A C 1
ATOM 740 O O . PHE A 1 99 ? -15.874 14.828 19.559 1.00 83.25 99 PHE A O 1
ATOM 747 N N . ARG A 1 100 ? -16.711 13.326 18.120 1.00 86.31 100 ARG A N 1
ATOM 748 C CA . ARG A 1 100 ? -17.824 14.137 17.605 1.00 86.31 100 ARG A CA 1
ATOM 749 C C . ARG A 1 100 ? -19.155 13.489 17.949 1.00 86.31 100 ARG A C 1
ATOM 751 O O . ARG A 1 100 ? -19.255 12.271 17.999 1.00 86.31 100 ARG A O 1
ATOM 758 N N . VAL A 1 101 ? -20.193 14.295 18.143 1.00 91.25 101 VAL A N 1
ATOM 759 C CA . VAL A 1 101 ? -21.571 13.806 18.279 1.00 91.25 101 VAL A CA 1
ATOM 760 C C . VAL A 1 101 ? -22.318 14.081 16.987 1.00 91.25 101 VAL A C 1
ATOM 762 O O . VAL A 1 101 ? -22.376 15.227 16.550 1.00 91.25 101 VAL A O 1
ATOM 765 N N . HIS A 1 102 ? -22.890 13.045 16.376 1.00 88.81 102 HIS A N 1
ATOM 766 C CA . HIS A 1 102 ? -23.731 13.168 15.187 1.00 88.81 102 HIS A CA 1
ATOM 767 C C . HIS A 1 102 ? -25.179 12.832 15.544 1.00 88.81 102 HIS A C 1
ATOM 769 O O . HIS A 1 102 ? -25.458 11.796 16.154 1.00 88.81 102 HIS A O 1
ATOM 775 N N . TYR A 1 103 ? -26.114 13.678 15.124 1.00 89.69 103 TYR A N 1
ATOM 776 C CA . TYR A 1 103 ? -27.544 13.524 15.392 1.00 89.69 103 TYR A CA 1
ATOM 777 C C . TYR A 1 103 ? -28.366 13.722 14.118 1.00 89.69 103 TYR A C 1
ATOM 779 O O . TYR A 1 103 ? -27.893 14.307 13.141 1.00 89.69 103 TYR A O 1
ATOM 787 N N . ALA A 1 104 ? -29.590 13.191 14.113 1.00 85.50 104 ALA A N 1
ATOM 788 C CA . ALA A 1 104 ? -30.541 13.465 13.044 1.00 85.50 104 ALA A CA 1
ATOM 789 C C . ALA A 1 104 ? -31.064 14.894 13.189 1.00 85.50 104 ALA A C 1
ATOM 791 O O . ALA A 1 104 ? -31.587 15.254 14.245 1.00 85.50 104 ALA A O 1
ATOM 792 N N . SER A 1 105 ? -30.915 15.690 12.134 1.00 83.75 105 SER A N 1
ATOM 793 C CA . SER A 1 105 ? -31.318 17.093 12.128 1.00 83.75 105 SER A CA 1
ATOM 794 C C . SER A 1 105 ? -32.589 17.312 11.291 1.00 83.75 105 SER A C 1
ATOM 796 O O . SER A 1 105 ? -32.884 16.553 10.359 1.00 83.75 105 SER A O 1
ATOM 798 N N . THR A 1 106 ? -33.377 18.326 11.657 1.00 82.81 106 THR A N 1
ATOM 799 C CA . THR A 1 106 ? -34.491 18.853 10.857 1.00 82.81 106 THR A CA 1
ATOM 800 C C . THR A 1 106 ? -34.025 19.800 9.739 1.00 82.81 106 THR A C 1
ATOM 802 O O . THR A 1 106 ? -34.804 20.070 8.822 1.00 82.81 106 THR A O 1
ATOM 805 N N . ASP A 1 107 ? -32.766 20.249 9.768 1.00 78.19 107 ASP A N 1
ATOM 806 C CA . ASP A 1 107 ? -32.110 21.062 8.741 1.00 78.19 107 ASP A CA 1
ATOM 807 C C . ASP A 1 107 ? -31.850 20.241 7.468 1.00 78.19 107 ASP A C 1
ATOM 809 O O . ASP A 1 107 ? -31.137 19.236 7.468 1.00 78.19 107 ASP A O 1
ATOM 813 N N . ARG A 1 108 ? -32.448 20.681 6.358 1.00 67.69 108 ARG A N 1
ATOM 814 C CA . ARG A 1 108 ? -32.380 19.998 5.058 1.00 67.69 108 ARG A CA 1
ATOM 815 C C . ARG A 1 108 ? -31.149 20.377 4.229 1.00 67.69 108 ARG A C 1
ATOM 817 O O . ARG A 1 108 ? -30.956 19.784 3.173 1.00 67.69 108 ARG A O 1
ATOM 824 N N . ALA A 1 109 ? -30.342 21.343 4.670 1.00 65.88 109 ALA A N 1
ATOM 825 C CA . ALA A 1 109 ? -29.167 21.826 3.942 1.00 65.88 109 ALA A CA 1
ATOM 826 C C . ALA A 1 109 ? -27.849 21.127 4.346 1.00 65.88 109 ALA A C 1
ATOM 828 O O . ALA A 1 109 ? -26.789 21.459 3.815 1.00 65.88 109 ALA A O 1
ATOM 829 N N . ALA A 1 110 ? -27.885 20.171 5.281 1.00 56.12 110 ALA A N 1
ATOM 830 C CA . ALA A 1 110 ? -26.687 19.522 5.815 1.00 56.12 110 ALA A CA 1
ATOM 831 C C . ALA A 1 110 ? -25.987 18.582 4.793 1.00 56.12 110 ALA A C 1
ATOM 833 O O . ALA A 1 110 ? -26.666 17.797 4.124 1.00 56.12 110 ALA A O 1
ATOM 834 N N . PRO A 1 111 ? -24.637 18.591 4.686 1.00 44.41 111 PRO A N 1
ATOM 835 C CA . PRO A 1 111 ? -23.891 17.654 3.836 1.00 44.41 111 PRO A CA 1
ATOM 836 C C . PRO A 1 111 ? -23.940 16.210 4.370 1.00 44.41 111 PRO A C 1
ATOM 838 O O . PRO A 1 111 ? -24.039 16.009 5.576 1.00 44.41 111 PRO A O 1
ATOM 841 N N . VAL A 1 112 ? -23.763 15.221 3.477 1.00 41.56 112 VAL A N 1
ATOM 842 C CA . VAL A 1 112 ? -23.924 13.754 3.677 1.00 41.56 112 VAL A CA 1
ATOM 843 C C . VAL A 1 112 ? -25.382 13.291 3.545 1.00 41.56 112 VAL A C 1
ATOM 845 O O . VAL A 1 112 ? -26.058 13.016 4.537 1.00 41.56 112 VAL A O 1
ATOM 848 N N . ASP A 1 113 ? -25.869 13.235 2.300 1.00 42.19 113 ASP A N 1
ATOM 849 C CA . ASP A 1 113 ? -27.211 12.755 1.916 1.00 42.19 113 ASP A CA 1
ATOM 850 C C . ASP A 1 113 ? -28.385 13.354 2.730 1.00 42.19 113 ASP A C 1
ATOM 852 O O . ASP A 1 113 ? -29.462 12.767 2.822 1.00 42.19 113 ASP A O 1
ATOM 856 N N . GLY A 1 114 ? -28.196 14.538 3.329 1.00 46.88 114 GLY A N 1
ATOM 857 C CA . GLY A 1 114 ? -29.253 15.333 3.963 1.00 46.88 114 GLY A CA 1
ATOM 858 C C . GLY A 1 114 ? -29.850 14.780 5.268 1.00 46.88 114 GLY A C 1
ATOM 859 O O . GLY A 1 114 ? -30.973 15.161 5.608 1.00 46.88 114 GLY A O 1
ATOM 860 N N . LEU A 1 115 ? -29.166 13.883 5.998 1.00 57.25 115 LEU A N 1
ATOM 861 C CA . LEU A 1 115 ? -29.759 13.190 7.163 1.00 57.25 115 LEU A CA 1
ATOM 862 C C . LEU A 1 115 ? -29.123 13.490 8.536 1.00 57.25 115 LEU A C 1
ATOM 864 O O . LEU A 1 115 ? -29.852 13.482 9.534 1.00 57.25 115 LEU A O 1
ATOM 868 N N . TYR A 1 116 ? -27.812 13.761 8.628 1.00 70.94 116 TYR A N 1
ATOM 869 C CA . TYR A 1 116 ? -27.102 13.844 9.920 1.00 70.94 116 TYR A CA 1
ATOM 870 C C . TYR A 1 116 ? -26.153 15.040 10.027 1.00 70.94 116 TYR A C 1
ATOM 872 O O . TYR A 1 116 ? -25.418 15.339 9.091 1.00 70.94 116 TYR A O 1
ATOM 880 N N . LYS A 1 117 ? -26.119 15.679 11.203 1.00 79.88 117 LYS A N 1
ATOM 881 C CA . LYS A 1 117 ? -25.327 16.889 11.476 1.00 79.88 117 LYS A CA 1
ATOM 882 C C . LYS A 1 117 ? -24.360 16.675 12.649 1.00 79.88 117 LYS A C 1
ATOM 884 O O . LYS A 1 117 ? -24.764 16.077 13.653 1.00 79.88 117 LYS A O 1
ATOM 889 N N . PRO A 1 118 ? -23.098 17.140 12.560 1.00 85.25 118 PRO A N 1
ATOM 890 C CA . PRO A 1 118 ? -22.201 17.184 13.709 1.00 85.25 118 PRO A CA 1
ATOM 891 C C . PRO A 1 118 ? -22.638 18.283 14.688 1.00 85.25 118 PRO A C 1
ATOM 893 O O . PRO A 1 118 ? -22.948 19.403 14.285 1.00 85.25 118 PRO A O 1
ATOM 896 N N . ALA A 1 119 ? -22.664 17.967 15.981 1.00 88.31 119 ALA A N 1
ATOM 897 C CA . ALA A 1 119 ? -22.937 18.935 17.035 1.00 88.31 119 ALA A CA 1
ATOM 898 C C . ALA A 1 119 ? -21.675 19.726 17.408 1.00 88.31 119 ALA A C 1
ATOM 900 O O . ALA A 1 119 ? -20.572 19.176 17.464 1.00 88.31 119 ALA A O 1
ATOM 901 N N . GLU A 1 120 ? -21.856 21.011 17.714 1.00 89.25 120 GLU A N 1
ATOM 902 C CA . GLU A 1 120 ? -20.804 21.861 18.270 1.00 89.25 120 GLU A CA 1
ATOM 903 C C . GLU A 1 120 ? -20.486 21.419 19.704 1.00 89.25 120 GLU A C 1
ATOM 905 O O . GLU A 1 120 ? -21.382 21.321 20.547 1.00 89.25 120 GLU A O 1
ATOM 910 N N . GLN A 1 121 ? -19.207 21.160 19.983 1.00 91.06 121 GLN A N 1
ATOM 911 C CA . GLN A 1 121 ? -18.739 20.857 21.330 1.00 91.06 121 GLN A CA 1
ATOM 912 C C . GLN A 1 121 ? -18.378 22.143 22.069 1.00 91.06 121 GLN A C 1
ATOM 914 O O . GLN A 1 121 ? -17.479 22.880 21.661 1.00 91.06 121 GLN A O 1
ATOM 919 N N . ARG A 1 122 ? -19.017 22.353 23.216 1.00 90.12 122 ARG A N 1
ATOM 920 C CA . ARG A 1 122 ? -18.703 23.421 24.160 1.00 90.12 122 ARG A CA 1
ATOM 921 C C . ARG A 1 122 ? -17.861 22.898 25.317 1.00 90.12 122 ARG A C 1
ATOM 923 O O . ARG A 1 122 ? -18.099 21.803 25.837 1.00 90.12 122 ARG A O 1
ATOM 930 N N . TRP A 1 123 ? -16.861 23.679 25.714 1.00 86.00 123 TRP A N 1
ATOM 931 C CA . TRP A 1 123 ? -15.878 23.336 26.743 1.00 86.00 123 TRP A CA 1
ATOM 932 C C . TRP A 1 123 ? -15.573 24.536 27.657 1.00 86.00 123 TRP A C 1
ATOM 934 O O . TRP A 1 123 ? -15.822 25.691 27.307 1.00 86.00 123 TRP A O 1
ATOM 944 N N . ARG A 1 124 ? -15.061 24.251 28.860 1.00 84.44 124 ARG A N 1
ATOM 945 C CA . ARG A 1 124 ? -14.683 25.254 29.872 1.00 84.44 124 ARG A CA 1
ATOM 946 C C . ARG A 1 124 ? -13.168 25.464 29.877 1.00 84.44 124 ARG A C 1
ATOM 948 O O . ARG A 1 124 ? -12.442 24.473 29.962 1.00 84.44 124 ARG A O 1
ATOM 955 N N . GLY A 1 125 ? -12.705 26.715 29.835 1.00 66.81 125 GLY A N 1
ATOM 956 C CA . GLY A 1 125 ? -11.281 27.072 29.954 1.00 66.81 125 GLY A CA 1
ATOM 957 C C . GLY A 1 125 ? -10.655 26.616 31.281 1.00 66.81 125 GLY A C 1
ATOM 958 O O . GLY A 1 125 ? -11.358 26.553 32.283 1.00 66.81 125 GLY A O 1
ATOM 959 N N . GLU A 1 126 ? -9.363 26.248 31.246 1.00 63.50 126 GLU A N 1
ATOM 960 C CA . GLU A 1 126 ? -8.508 25.765 32.357 1.00 63.50 126 GLU A CA 1
ATOM 961 C C . GLU A 1 126 ? -9.232 25.314 33.641 1.00 63.50 126 GLU A C 1
ATOM 963 O O . GLU A 1 126 ? -9.204 25.971 34.678 1.00 63.50 126 GLU A O 1
ATOM 968 N N . ALA A 1 127 ? -9.840 24.126 33.608 1.00 53.69 127 ALA A N 1
ATOM 969 C CA . ALA A 1 127 ? -10.275 23.472 34.838 1.00 53.69 127 ALA A CA 1
ATOM 970 C C . ALA A 1 127 ? -9.059 22.888 35.589 1.00 53.69 127 ALA A C 1
ATOM 972 O O . ALA A 1 127 ? -8.440 21.921 35.126 1.00 53.69 127 ALA A O 1
ATOM 973 N N . ALA A 1 128 ? -8.735 23.453 36.756 1.00 41.25 128 ALA A N 1
ATOM 974 C CA . ALA A 1 128 ? -7.727 22.938 37.679 1.00 41.25 128 ALA A CA 1
ATOM 975 C C . ALA A 1 128 ? -8.260 21.746 38.515 1.00 41.25 128 ALA A C 1
ATOM 977 O O . ALA A 1 128 ? -9.104 21.925 39.386 1.00 41.25 128 ALA A O 1
ATOM 978 N N . GLY A 1 129 ? -7.701 20.544 38.281 1.00 51.56 129 GLY A N 1
ATOM 979 C CA . GLY A 1 129 ? -7.719 19.371 39.185 1.00 51.56 129 GLY A CA 1
ATOM 980 C C . GLY A 1 129 ? -8.959 18.443 39.145 1.00 51.56 129 GLY A C 1
ATOM 981 O O . GLY A 1 129 ? -10.067 18.902 38.923 1.00 51.56 129 GLY A O 1
ATOM 982 N N . LEU A 1 130 ? -8.874 17.113 39.355 1.00 41.41 130 LEU A N 1
ATOM 983 C CA . LEU A 1 130 ? -7.740 16.224 39.676 1.00 41.41 130 LEU A CA 1
ATOM 984 C C . LEU A 1 130 ? -7.929 14.828 39.008 1.00 41.41 130 LEU A C 1
ATOM 986 O O . LEU A 1 130 ? -8.723 14.011 39.455 1.00 41.41 130 LEU A O 1
ATOM 990 N N . ARG A 1 131 ? -7.136 14.545 37.961 1.00 53.59 131 ARG A N 1
ATOM 991 C CA . ARG A 1 131 ? -6.841 13.219 37.351 1.00 53.59 131 ARG A CA 1
ATOM 992 C C . ARG A 1 131 ? -7.945 12.522 36.515 1.00 53.59 131 ARG A C 1
ATOM 994 O O . ARG A 1 131 ? -8.281 11.363 36.734 1.00 53.59 131 ARG A O 1
ATOM 1001 N N . ARG A 1 132 ? -8.322 13.230 35.435 1.00 68.25 132 ARG A N 1
ATOM 1002 C CA . ARG A 1 132 ? -8.716 12.770 34.075 1.00 68.25 132 ARG A CA 1
ATOM 1003 C C . ARG A 1 132 ? -10.198 12.586 33.685 1.00 68.25 132 ARG A C 1
ATOM 1005 O O . ARG A 1 132 ? -10.415 12.382 32.502 1.00 68.25 132 ARG A O 1
ATOM 1012 N N . PHE A 1 133 ? -11.216 12.770 34.535 1.00 85.19 133 PHE A N 1
ATOM 1013 C CA . PHE A 1 133 ? -12.620 12.858 34.053 1.00 85.19 133 PHE A CA 1
ATOM 1014 C C . PHE A 1 133 ? -13.053 14.291 33.722 1.00 85.19 133 PHE A C 1
ATOM 1016 O O . PHE A 1 133 ? -12.769 15.219 34.479 1.00 85.19 133 PHE A O 1
ATOM 1023 N N . ARG A 1 134 ? -13.742 14.470 32.591 1.00 86.50 134 ARG A N 1
ATOM 1024 C CA . ARG A 1 134 ? -14.163 15.762 32.028 1.00 86.50 134 ARG A CA 1
ATOM 1025 C C . ARG A 1 134 ? -15.566 15.675 31.436 1.00 86.50 134 ARG A C 1
ATOM 1027 O O . ARG A 1 134 ? -16.047 14.585 31.156 1.00 86.50 134 ARG A O 1
ATOM 1034 N N . ARG A 1 135 ? -16.202 16.829 31.221 1.00 90.44 135 ARG A N 1
ATOM 1035 C CA . ARG A 1 135 ? -17.526 16.959 30.593 1.00 90.44 135 ARG A CA 1
ATOM 1036 C C . ARG A 1 135 ? -17.415 17.675 29.252 1.00 90.44 135 ARG A C 1
ATOM 1038 O O . ARG A 1 135 ? -16.678 18.652 29.135 1.00 90.44 135 ARG A O 1
ATOM 1045 N N . ALA A 1 136 ? -18.145 17.185 28.261 1.00 90.44 136 ALA A N 1
ATOM 1046 C CA . ALA A 1 136 ? -18.324 17.797 26.953 1.00 90.44 136 ALA A CA 1
ATOM 1047 C C . ALA A 1 136 ? -19.809 18.100 26.761 1.00 90.44 136 ALA A C 1
ATOM 1049 O O . ALA A 1 136 ? -20.636 17.191 26.855 1.00 90.44 136 ALA A O 1
ATOM 1050 N N . LEU A 1 137 ? -20.130 19.365 26.497 1.00 93.81 137 LEU A N 1
ATOM 1051 C CA . LEU A 1 137 ? -21.506 19.816 26.341 1.00 93.81 137 LEU A CA 1
ATOM 1052 C C . LEU A 1 137 ? -21.814 20.057 24.861 1.00 93.81 137 LEU A C 1
ATOM 1054 O O . LEU A 1 137 ? -21.064 20.753 24.185 1.00 93.81 137 LEU A O 1
ATOM 1058 N N . PHE A 1 138 ? -22.918 19.510 24.364 1.00 94.50 138 PHE A N 1
ATOM 1059 C CA . PHE A 1 138 ? -23.353 19.642 22.975 1.00 94.50 138 PHE A CA 1
ATOM 1060 C C . PHE A 1 138 ? -24.773 20.197 22.928 1.00 94.50 138 PHE A C 1
ATOM 1062 O O . PHE A 1 138 ? -25.676 19.649 23.564 1.00 94.50 138 PHE A O 1
ATOM 1069 N N . ALA A 1 139 ? -24.973 21.264 22.157 1.00 93.19 139 ALA A N 1
ATOM 1070 C CA . ALA A 1 139 ? -26.294 21.808 21.861 1.00 93.19 139 ALA A CA 1
ATOM 1071 C C . ALA A 1 139 ? -26.776 21.282 20.503 1.00 93.19 139 ALA A C 1
ATOM 1073 O O . ALA A 1 139 ? -26.050 21.360 19.510 1.00 93.19 139 ALA A O 1
ATOM 1074 N N . LEU A 1 140 ? -27.990 20.734 20.462 1.00 92.56 140 LEU A N 1
ATOM 1075 C CA . LEU A 1 140 ? -28.613 20.163 19.268 1.00 92.56 140 LEU A CA 1
ATOM 1076 C C . LEU A 1 140 ? -29.901 20.959 18.978 1.00 92.56 140 LEU A C 1
ATOM 1078 O O . LEU A 1 140 ? -30.999 20.535 19.355 1.00 92.56 140 LEU A O 1
ATOM 1082 N N . PRO A 1 141 ? -29.779 22.168 18.398 1.00 88.75 141 PRO A N 1
ATOM 1083 C CA . PRO A 1 141 ? -30.892 23.111 18.278 1.00 88.75 141 PRO A CA 1
ATOM 1084 C C . PRO A 1 141 ? -31.966 22.671 17.275 1.00 88.75 141 PRO A C 1
ATOM 1086 O O . PRO A 1 141 ? -33.096 23.131 17.360 1.00 88.75 141 PRO A O 1
ATOM 1089 N N . ASP A 1 142 ? -31.623 21.781 16.354 1.00 87.75 142 ASP A N 1
ATOM 1090 C CA . ASP A 1 142 ? -32.439 21.279 15.249 1.00 87.75 142 ASP A CA 1
ATOM 1091 C C . ASP A 1 142 ? -32.586 19.749 15.311 1.00 87.75 142 ASP A C 1
ATOM 1093 O O . ASP A 1 142 ? -32.656 19.078 14.286 1.00 87.75 142 ASP A O 1
ATOM 1097 N N . PHE A 1 143 ? -32.600 19.166 16.513 1.00 90.75 143 PHE A N 1
ATOM 1098 C CA . PHE A 1 143 ? -32.739 17.722 16.702 1.00 90.75 143 PHE A CA 1
ATOM 1099 C C . PHE A 1 143 ? -34.081 17.190 16.161 1.00 90.75 143 PHE A C 1
ATOM 1101 O O . PHE A 1 143 ? -35.148 17.738 16.417 1.00 90.75 143 PHE A O 1
ATOM 1108 N N . ALA A 1 144 ? -34.048 16.082 15.421 1.00 89.44 144 ALA A N 1
ATOM 1109 C CA . ALA A 1 144 ? -35.232 15.439 14.857 1.00 89.44 144 ALA A CA 1
ATOM 1110 C C . ALA A 1 144 ? -35.619 14.183 15.669 1.00 89.44 144 ALA A C 1
ATOM 1112 O O . ALA A 1 144 ? -35.166 13.088 15.332 1.00 89.44 144 ALA A O 1
ATOM 1113 N N . PRO A 1 145 ? -36.487 14.280 16.699 1.00 88.38 145 PRO A N 1
ATOM 1114 C CA . PRO A 1 145 ? -36.768 13.172 17.624 1.00 88.38 145 PRO A CA 1
ATOM 1115 C C . PRO A 1 145 ? -37.421 11.943 16.976 1.00 88.38 145 PRO A C 1
ATOM 1117 O O . PRO A 1 145 ? -37.317 10.843 17.508 1.00 88.38 145 PRO A O 1
ATOM 1120 N N . GLY A 1 146 ? -38.087 12.114 15.830 1.00 84.75 146 GLY A N 1
ATOM 1121 C CA . GLY A 1 146 ? -38.714 11.020 15.081 1.00 84.75 146 GLY A CA 1
ATOM 1122 C C . GLY A 1 146 ? -37.783 10.287 14.108 1.00 84.75 146 GLY A C 1
ATOM 1123 O O . GLY A 1 146 ? -38.235 9.370 13.429 1.00 84.75 146 GLY A O 1
ATOM 1124 N N . ARG A 1 147 ? -36.512 10.696 13.987 1.00 86.06 147 ARG A N 1
ATOM 1125 C CA . ARG A 1 147 ? -35.532 10.071 13.088 1.00 86.06 147 ARG A CA 1
ATOM 1126 C C . ARG A 1 147 ? -34.476 9.330 13.897 1.00 86.06 147 ARG A C 1
ATOM 1128 O O . ARG A 1 147 ? -33.951 9.855 14.874 1.00 86.06 147 ARG A O 1
ATOM 1135 N N . THR A 1 148 ? -34.138 8.127 13.452 1.00 84.75 148 THR A N 1
ATOM 1136 C CA . THR A 1 148 ? -33.133 7.275 14.088 1.00 84.75 148 THR A CA 1
ATOM 1137 C C . THR A 1 148 ? -31.984 6.970 13.134 1.00 84.75 148 THR A C 1
ATOM 1139 O O . THR A 1 148 ? -32.119 7.036 11.913 1.00 84.75 148 THR A O 1
ATOM 1142 N N . GLN A 1 149 ? -30.830 6.671 13.717 1.00 79.50 149 GLN A N 1
ATOM 1143 C CA . GLN A 1 149 ? -29.620 6.206 13.050 1.00 79.50 149 GLN A CA 1
ATOM 1144 C C . GLN A 1 149 ? -29.530 4.674 13.121 1.00 79.50 149 GLN A C 1
ATOM 1146 O O . GLN A 1 149 ? -30.467 3.997 13.556 1.00 79.50 149 GLN A O 1
ATOM 1151 N N . ASN A 1 150 ? -28.381 4.121 12.716 1.00 77.31 150 ASN A N 1
ATOM 1152 C CA . ASN A 1 150 ? -28.079 2.701 12.880 1.00 77.31 150 ASN A CA 1
ATOM 1153 C C . ASN A 1 150 ? -28.376 2.227 14.317 1.00 77.31 150 ASN A C 1
ATOM 1155 O O . ASN A 1 150 ? -28.231 2.985 15.280 1.00 77.31 150 ASN A O 1
ATOM 1159 N N . LEU A 1 151 ? -28.837 0.981 14.446 1.00 81.31 151 LEU A N 1
ATOM 1160 C CA . LEU A 1 151 ? -29.290 0.374 15.707 1.00 81.31 151 LEU A CA 1
ATOM 1161 C C . LEU A 1 151 ? -30.421 1.142 16.424 1.00 81.31 151 LEU A C 1
ATOM 1163 O O . LEU A 1 151 ? -30.617 0.974 17.626 1.00 81.31 151 LEU A O 1
ATOM 1167 N N . GLY A 1 152 ? -31.165 1.992 15.707 1.00 86.50 152 GLY A N 1
ATOM 1168 C CA . GLY A 1 152 ? -32.250 2.796 16.274 1.00 86.50 152 GLY A CA 1
ATOM 1169 C C . GLY A 1 152 ? -31.775 3.995 17.100 1.00 86.50 152 GLY A C 1
ATOM 1170 O O . GLY A 1 152 ? -32.568 4.573 17.840 1.00 86.50 152 GLY A O 1
ATOM 1171 N N . ALA A 1 153 ? -30.498 4.374 16.999 1.00 91.81 153 ALA A N 1
ATOM 1172 C CA . ALA A 1 153 ? -29.898 5.398 17.846 1.00 91.81 153 ALA A CA 1
ATOM 1173 C C . ALA A 1 153 ? -30.474 6.800 17.596 1.00 91.81 153 ALA A C 1
ATOM 1175 O O . ALA A 1 153 ? -30.688 7.211 16.456 1.00 91.81 153 ALA A O 1
ATOM 1176 N N . SER A 1 154 ? -30.675 7.565 18.667 1.00 93.81 154 SER A N 1
ATOM 1177 C CA . SER A 1 154 ? -31.046 8.984 18.606 1.00 93.81 154 SER A CA 1
ATOM 1178 C C . SER A 1 154 ? -29.839 9.858 18.251 1.00 93.81 154 SER A C 1
ATOM 1180 O O . SER A 1 154 ? -29.963 10.850 17.537 1.00 93.81 154 SER A O 1
ATOM 1182 N N . PHE A 1 155 ? -28.657 9.478 18.733 1.00 93.81 155 PHE A N 1
ATOM 1183 C CA . PHE A 1 155 ? -27.382 10.090 18.375 1.00 93.81 155 PHE A CA 1
ATOM 1184 C C . PHE A 1 155 ? -26.257 9.060 18.488 1.00 93.81 155 PHE A C 1
ATOM 1186 O O . PHE A 1 155 ? -26.402 8.017 19.133 1.00 93.81 155 PHE A O 1
ATOM 1193 N N . ARG A 1 156 ? -25.117 9.375 17.879 1.00 92.25 156 ARG A N 1
ATOM 1194 C CA . ARG A 1 156 ? -23.898 8.573 17.981 1.00 92.25 156 ARG A CA 1
ATOM 1195 C C . ARG A 1 156 ? -22.692 9.438 18.292 1.00 92.25 156 ARG A C 1
ATOM 1197 O O . ARG A 1 156 ? -22.637 10.600 17.890 1.00 92.25 156 ARG A O 1
ATOM 1204 N N . VAL A 1 157 ? -21.723 8.849 18.976 1.00 91.88 157 VAL A N 1
ATOM 1205 C CA . VAL A 1 157 ? -20.408 9.439 19.223 1.00 91.88 157 VAL A CA 1
ATOM 1206 C C . VAL A 1 157 ? -19.409 8.823 18.245 1.00 91.88 157 VAL A C 1
ATOM 1208 O O . VAL A 1 157 ? -19.172 7.625 18.317 1.00 91.88 157 VAL A O 1
ATOM 1211 N N . GLU A 1 158 ? -18.847 9.622 17.337 1.00 84.56 158 GLU A N 1
ATOM 1212 C CA . GLU A 1 158 ? -17.759 9.261 16.413 1.00 84.56 158 GLU A CA 1
ATOM 1213 C C . GLU A 1 158 ? -16.399 9.579 17.041 1.00 84.56 158 GLU A C 1
ATOM 1215 O O . GLU A 1 158 ? -16.208 10.669 17.575 1.00 84.56 158 GLU A O 1
ATOM 1220 N N . PHE A 1 159 ? -15.420 8.687 16.930 1.00 73.62 159 PHE A N 1
ATOM 1221 C CA . PHE A 1 159 ? -14.080 8.882 17.495 1.00 73.62 159 PHE A CA 1
ATOM 1222 C C . PHE A 1 159 ? -12.988 8.297 16.584 1.00 73.62 159 PHE A C 1
ATOM 1224 O O . PHE A 1 159 ? -13.250 7.470 15.713 1.00 73.62 159 PHE A O 1
ATOM 1231 N N . ARG A 1 160 ? -11.740 8.759 16.763 1.00 60.47 160 ARG A N 1
ATOM 1232 C CA . ARG A 1 160 ? -10.536 8.260 16.049 1.00 60.47 160 ARG A CA 1
ATOM 1233 C C . ARG A 1 160 ? -9.443 7.729 16.981 1.00 60.47 160 ARG A C 1
ATOM 1235 O O . ARG A 1 160 ? -8.448 7.187 16.511 1.00 60.47 160 ARG A O 1
ATOM 1242 N N . GLN A 1 161 ? -9.616 7.921 18.282 1.00 57.38 161 GLN A N 1
ATOM 1243 C CA . GLN A 1 161 ? -8.741 7.457 19.354 1.00 57.38 161 GLN A CA 1
ATOM 1244 C C . GLN A 1 161 ? -9.610 6.823 20.440 1.00 57.38 161 GLN A C 1
ATOM 1246 O O . GLN A 1 161 ? -10.837 6.926 20.378 1.00 57.38 161 GLN A O 1
ATOM 1251 N N . GLU A 1 162 ? -8.981 6.185 21.426 1.00 65.31 162 GLU A N 1
ATOM 1252 C CA . GLU A 1 162 ? -9.683 5.630 22.583 1.00 65.31 162 GLU A CA 1
ATOM 1253 C C . GLU A 1 162 ? -10.566 6.704 23.239 1.00 65.31 162 GLU A C 1
ATOM 1255 O O . GLU A 1 162 ? -10.076 7.706 23.766 1.00 65.31 162 GLU A O 1
ATOM 1260 N N . VAL A 1 163 ? -11.885 6.499 23.183 1.00 81.12 163 VAL A N 1
ATOM 1261 C CA . VAL A 1 163 ? -12.867 7.297 23.918 1.00 81.12 163 VAL A CA 1
ATOM 1262 C C . VAL A 1 163 ? -13.409 6.461 25.065 1.00 81.12 163 VAL A C 1
ATOM 1264 O O . VAL A 1 163 ? -13.783 5.306 24.892 1.00 81.12 163 VAL A O 1
ATOM 1267 N N . LEU A 1 164 ? -13.441 7.055 26.252 1.00 90.38 164 LEU A N 1
ATOM 1268 C CA . LEU A 1 164 ? -13.824 6.381 27.484 1.00 90.38 164 LEU A CA 1
ATOM 1269 C C . LEU A 1 164 ? -14.964 7.160 28.124 1.00 90.38 164 LEU A C 1
ATOM 1271 O O . LEU A 1 164 ? -14.723 8.145 28.820 1.00 90.38 164 LEU A O 1
ATOM 1275 N N . ILE A 1 165 ? -16.204 6.755 27.851 1.00 95.44 165 ILE A N 1
ATOM 1276 C CA . ILE A 1 165 ? -17.402 7.461 28.326 1.00 95.44 165 ILE A CA 1
ATOM 1277 C C . ILE A 1 165 ? -17.861 6.838 29.638 1.00 95.44 165 ILE A C 1
ATOM 1279 O O . ILE A 1 165 ? -18.193 5.660 29.669 1.00 95.44 165 ILE A O 1
ATOM 1283 N N . ALA A 1 166 ? -17.928 7.621 30.712 1.00 96.06 166 ALA A N 1
ATOM 1284 C CA . ALA A 1 166 ? -18.423 7.152 32.008 1.00 96.06 166 ALA A CA 1
ATOM 1285 C C . ALA A 1 166 ? -19.907 7.465 32.227 1.00 96.06 166 ALA A C 1
ATOM 1287 O O . ALA A 1 166 ? -20.579 6.787 33.011 1.00 96.06 166 ALA A O 1
ATOM 1288 N N . LYS A 1 167 ? -20.423 8.511 31.574 1.00 97.00 167 LYS A N 1
ATOM 1289 C CA . LYS A 1 167 ? -21.801 8.965 31.760 1.00 97.00 167 LYS A CA 1
ATOM 1290 C C . LYS A 1 167 ? -22.266 9.841 30.603 1.00 97.00 167 LYS A C 1
ATOM 1292 O O . LYS A 1 167 ? -21.491 10.614 30.053 1.00 97.00 167 LYS A O 1
ATOM 1297 N N . VAL A 1 168 ? -23.549 9.745 30.271 1.00 97.81 168 VAL A N 1
ATOM 1298 C CA . VAL A 1 168 ? -24.219 10.614 29.297 1.00 97.81 168 VAL A CA 1
ATOM 1299 C C . VAL A 1 168 ? -25.511 11.130 29.911 1.00 97.81 168 VAL A C 1
ATOM 1301 O O . VAL A 1 168 ? -26.278 10.359 30.481 1.00 97.81 168 VAL A O 1
ATOM 1304 N N . THR A 1 169 ? -25.761 12.432 29.821 1.00 97.50 169 THR A N 1
ATOM 1305 C CA . THR A 1 169 ? -27.025 13.053 30.235 1.00 97.50 169 THR A CA 1
ATOM 1306 C C . THR A 1 169 ? -27.629 13.802 29.055 1.00 97.50 169 THR A C 1
ATOM 1308 O O . THR A 1 169 ? -26.917 14.512 28.356 1.00 97.50 169 THR A O 1
ATOM 1311 N N . ALA A 1 170 ? -28.935 13.654 28.851 1.00 96.50 170 ALA A N 1
ATOM 1312 C CA . ALA A 1 170 ? -29.701 14.373 27.843 1.00 96.50 170 ALA A CA 1
ATOM 1313 C C . ALA A 1 170 ? -30.785 15.222 28.518 1.00 96.50 170 ALA A C 1
ATOM 1315 O O . ALA A 1 170 ? -31.496 14.711 29.386 1.00 96.50 170 ALA A O 1
ATOM 1316 N N . THR A 1 171 ? -30.918 16.496 28.142 1.00 95.00 171 THR A N 1
ATOM 1317 C CA . THR A 1 171 ? -31.925 17.419 28.697 1.00 95.00 171 THR A CA 1
ATOM 1318 C C . THR A 1 171 ? -32.599 18.266 27.619 1.00 95.00 171 THR A C 1
ATOM 1320 O O . THR A 1 171 ? -31.977 18.602 26.618 1.00 95.00 171 THR A O 1
ATOM 1323 N N . LEU A 1 172 ? -33.863 18.658 27.828 1.00 92.44 172 LEU A N 1
ATOM 1324 C CA . LEU A 1 172 ? -34.608 19.569 26.927 1.00 92.44 172 LEU A CA 1
ATOM 1325 C C . LEU A 1 172 ? -34.442 21.060 27.273 1.00 92.44 172 LEU A C 1
ATOM 1327 O O . LEU A 1 172 ? -35.197 21.910 26.799 1.00 92.44 172 LEU A O 1
ATOM 1331 N N . ALA A 1 173 ? -33.505 21.360 28.166 1.00 89.12 173 ALA A N 1
ATOM 1332 C CA . ALA A 1 173 ? -33.104 22.697 28.574 1.00 89.12 173 ALA A CA 1
ATOM 1333 C C . ALA A 1 173 ? -31.586 22.696 28.817 1.00 89.12 173 ALA A C 1
ATOM 1335 O O . ALA A 1 173 ? -31.040 21.644 29.183 1.00 89.12 173 ALA A O 1
ATOM 1336 N N . PRO A 1 174 ? -30.899 23.838 28.631 1.00 89.19 174 PRO A N 1
ATOM 1337 C CA . PRO A 1 174 ? -29.483 23.939 28.955 1.00 89.19 174 PRO A CA 1
ATOM 1338 C C . PRO A 1 174 ? -29.249 23.578 30.429 1.00 89.19 174 PRO A C 1
ATOM 1340 O O . PRO A 1 174 ? -30.040 23.980 31.288 1.00 89.19 174 PRO A O 1
ATOM 1343 N N . PRO A 1 175 ? -28.173 22.839 30.752 1.00 88.50 175 PRO A N 1
ATOM 1344 C CA . PRO A 1 175 ? -27.755 22.656 32.136 1.00 88.50 175 PRO A CA 1
ATOM 1345 C C . PRO A 1 175 ? -27.573 24.002 32.847 1.00 88.50 175 PRO A C 1
ATOM 1347 O O . PRO A 1 175 ? -27.163 24.983 32.228 1.00 88.50 175 PRO A O 1
ATOM 1350 N N . ALA A 1 176 ? -27.833 24.048 34.158 1.00 88.75 176 ALA A N 1
ATOM 1351 C CA . ALA A 1 176 ? -27.705 25.277 34.952 1.00 88.75 176 ALA A CA 1
ATOM 1352 C C . ALA A 1 176 ? -26.301 25.907 34.861 1.00 88.75 176 ALA A C 1
ATOM 1354 O O . ALA A 1 176 ? -26.144 27.117 34.974 1.00 88.75 176 ALA A O 1
ATOM 1355 N N . ASP A 1 177 ? -25.292 25.077 34.613 1.00 89.81 177 ASP A N 1
ATOM 1356 C CA . ASP A 1 177 ? -23.885 25.429 34.496 1.00 89.81 177 ASP A CA 1
ATOM 1357 C C . ASP A 1 177 ? -23.399 25.491 33.033 1.00 89.81 177 ASP A C 1
ATOM 1359 O O . ASP A 1 177 ? -22.199 25.415 32.757 1.00 89.81 177 ASP A O 1
ATOM 1363 N N . ALA A 1 178 ? -24.317 25.617 32.066 1.00 89.25 178 ALA A N 1
ATOM 1364 C CA . ALA A 1 178 ? -23.983 25.733 30.646 1.00 89.25 178 ALA A CA 1
ATOM 1365 C C . ALA A 1 178 ? -23.137 26.980 30.339 1.00 89.25 178 ALA A C 1
ATOM 1367 O O . ALA A 1 178 ? -22.299 26.936 29.441 1.00 89.25 178 ALA A O 1
ATOM 1368 N N . ALA A 1 179 ? -23.321 28.066 31.101 1.00 89.00 179 ALA A N 1
ATOM 1369 C CA . ALA A 1 179 ? -22.570 29.313 30.942 1.00 89.00 179 ALA A CA 1
ATOM 1370 C C . ALA A 1 179 ? -21.059 29.139 31.172 1.00 89.00 179 ALA A C 1
ATOM 1372 O O . ALA A 1 179 ? -20.258 29.841 30.560 1.00 89.00 179 ALA A O 1
ATOM 1373 N N . ASP A 1 180 ? -20.661 28.157 31.983 1.00 89.00 180 ASP A N 1
ATOM 1374 C CA . ASP A 1 180 ? -19.251 27.854 32.230 1.00 89.00 180 ASP A CA 1
ATOM 1375 C C . ASP A 1 180 ? -18.568 27.235 30.991 1.00 89.00 180 ASP A C 1
ATOM 1377 O O . ASP A 1 180 ?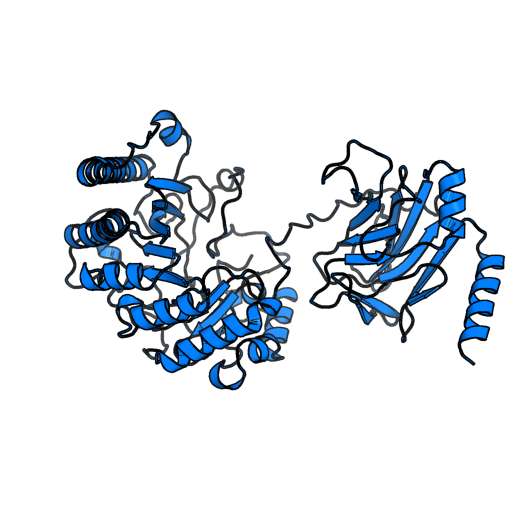 -17.343 27.267 30.867 1.00 89.00 180 ASP A O 1
ATOM 1381 N N . PHE A 1 181 ? -19.344 26.656 30.064 1.00 89.50 181 PHE A N 1
ATOM 1382 C CA . PHE A 1 181 ? -18.879 26.081 28.796 1.00 89.50 181 PHE A CA 1
ATOM 1383 C C . PHE A 1 181 ? -18.890 27.135 27.677 1.00 89.50 181 PHE A C 1
ATOM 1385 O O . PHE A 1 181 ? -19.513 26.954 26.630 1.00 89.50 181 PHE A O 1
ATOM 1392 N N . ALA A 1 182 ? -18.236 28.271 27.919 1.00 82.94 182 ALA A N 1
ATOM 1393 C CA . ALA A 1 182 ? -18.299 29.429 27.027 1.00 82.94 182 ALA A CA 1
ATOM 1394 C C . ALA A 1 182 ? -17.478 29.272 25.733 1.00 82.94 182 ALA A C 1
ATOM 1396 O O . ALA A 1 182 ? -17.696 30.014 24.777 1.00 82.94 182 ALA A O 1
ATOM 1397 N N . LEU A 1 183 ? -16.527 28.333 25.690 1.00 83.19 183 LEU A N 1
ATOM 1398 C CA . LEU A 1 183 ? -15.621 28.158 24.558 1.00 83.19 183 LEU A CA 1
ATOM 1399 C C . LEU A 1 183 ? -16.114 27.045 23.633 1.00 83.19 183 LEU A C 1
ATOM 1401 O O . LEU A 1 183 ? -16.523 25.976 24.088 1.00 83.19 183 LEU A O 1
ATOM 1405 N N . VAL A 1 184 ? -16.008 27.264 22.324 1.00 85.62 184 VAL A N 1
ATOM 1406 C CA . VAL A 1 184 ? -16.176 26.202 21.324 1.00 85.62 184 VAL A CA 1
ATOM 1407 C C . VAL A 1 184 ? -14.853 25.454 21.206 1.00 85.62 184 VAL A C 1
ATOM 1409 O O . VAL A 1 184 ? -13.790 26.068 21.085 1.00 85.62 184 VAL A O 1
ATOM 1412 N N . ALA A 1 185 ? -14.888 24.126 21.320 1.00 78.69 185 ALA A N 1
ATOM 1413 C CA . ALA A 1 185 ? -13.682 23.329 21.150 1.00 78.69 185 ALA A CA 1
ATOM 1414 C C . ALA A 1 185 ? -13.310 23.372 19.666 1.00 78.69 185 ALA A C 1
ATOM 1416 O O . ALA A 1 185 ? -14.213 23.247 18.832 1.00 78.69 185 ALA A O 1
ATOM 1417 N N . PRO A 1 186 ? -12.022 23.518 19.301 1.00 69.06 186 PRO A N 1
ATOM 1418 C CA . PRO A 1 186 ? -11.631 23.203 17.940 1.00 69.06 186 PRO A CA 1
ATOM 1419 C C . PRO A 1 186 ? -12.037 21.748 17.741 1.00 69.06 186 PRO A C 1
ATOM 1421 O O . PRO A 1 186 ? -11.517 20.870 18.435 1.00 69.06 186 PRO A O 1
ATOM 1424 N N . LEU A 1 187 ? -13.037 21.499 16.885 1.00 56.72 187 LEU A N 1
ATOM 1425 C CA . LEU A 1 187 ? -13.410 20.128 16.569 1.00 56.72 187 LEU A CA 1
ATOM 1426 C C . LEU A 1 187 ? -12.105 19.460 16.157 1.00 56.72 187 LEU A C 1
ATOM 1428 O O . LEU A 1 187 ? -11.439 19.998 15.265 1.00 56.72 187 LEU A O 1
ATOM 1432 N N . PRO A 1 188 ? -11.693 18.361 16.818 1.00 53.91 188 PRO A N 1
ATOM 1433 C CA . PRO A 1 188 ? -10.479 17.685 16.413 1.00 53.91 188 PRO A CA 1
ATOM 1434 C C . PRO A 1 188 ? -10.605 17.464 14.915 1.00 53.91 188 PRO A C 1
ATOM 1436 O O . PRO A 1 188 ? -11.690 17.095 14.430 1.00 53.91 188 PRO A O 1
ATOM 1439 N N . ASP A 1 189 ? -9.529 17.738 14.181 1.00 46.53 189 ASP A N 1
ATOM 1440 C CA . ASP A 1 189 ? -9.410 17.207 12.842 1.00 46.53 189 ASP A CA 1
ATOM 1441 C C . ASP A 1 189 ? -9.387 15.693 13.043 1.00 46.53 189 ASP A C 1
ATOM 1443 O O . ASP A 1 189 ? -8.345 15.068 13.251 1.00 46.53 189 ASP A O 1
ATOM 1447 N N . LEU A 1 190 ? -10.583 15.097 13.088 1.00 51.69 190 LEU A N 1
ATOM 1448 C CA . LEU A 1 190 ? -10.781 13.696 12.835 1.00 51.69 190 LEU A CA 1
ATOM 1449 C C . LEU A 1 190 ? -10.457 13.594 11.357 1.00 51.69 190 LEU A C 1
ATOM 1451 O O . LEU A 1 190 ? -11.358 13.436 10.531 1.00 51.69 190 LEU A O 1
ATOM 1455 N N . LYS A 1 191 ? -9.165 13.716 11.019 1.00 37.28 191 LYS A N 1
ATOM 1456 C CA . LYS A 1 191 ? -8.670 13.175 9.779 1.00 37.28 191 LYS A CA 1
ATOM 1457 C C . LYS A 1 191 ? -9.275 11.794 9.796 1.00 37.28 191 LYS A C 1
ATOM 1459 O O . LYS A 1 191 ? -9.042 11.005 10.721 1.00 37.28 191 LYS A O 1
ATOM 1464 N N . LYS A 1 192 ? -10.136 11.523 8.814 1.00 36.88 192 LYS A N 1
ATOM 1465 C CA . LYS A 1 192 ? -10.255 10.158 8.350 1.00 36.88 192 LYS A CA 1
ATOM 1466 C C . LYS A 1 192 ? -8.799 9.728 8.248 1.00 36.88 192 LYS A C 1
ATOM 1468 O O . LYS A 1 192 ? -8.085 10.243 7.396 1.00 36.88 192 LYS A O 1
ATOM 1473 N N . LEU A 1 193 ? -8.337 8.857 9.150 1.00 37.00 193 LEU A N 1
ATOM 1474 C CA . LEU A 1 193 ? -7.343 7.895 8.715 1.00 37.00 193 LEU A CA 1
ATOM 1475 C C . LEU A 1 193 ? -7.959 7.389 7.410 1.00 37.00 193 LEU A C 1
ATOM 1477 O O . LEU A 1 193 ? -9.113 6.936 7.475 1.00 37.00 193 LEU A O 1
ATOM 1481 N N . PRO A 1 194 ? -7.355 7.650 6.240 1.00 34.28 194 PRO A N 1
ATOM 1482 C CA . PRO A 1 194 ? -7.907 7.128 5.007 1.00 34.28 194 PRO A CA 1
ATOM 1483 C C . PRO A 1 194 ? -8.036 5.620 5.238 1.00 34.28 194 PRO A C 1
ATOM 1485 O O . PRO A 1 194 ? -7.041 4.948 5.460 1.00 34.28 194 PRO A O 1
ATOM 1488 N N . GLY A 1 195 ? -9.281 5.154 5.368 1.00 35.78 195 GLY A N 1
ATOM 1489 C CA . GLY A 1 195 ? -9.646 3.773 5.672 1.00 35.78 195 GLY A CA 1
ATOM 1490 C C . GLY A 1 195 ? -9.088 3.193 6.978 1.00 35.78 195 GLY A C 1
ATOM 1491 O O . GLY A 1 195 ? -7.983 2.667 7.009 1.00 35.78 195 GLY A O 1
ATOM 1492 N N . ARG A 1 196 ? -9.906 3.111 8.031 1.00 45.84 196 ARG A N 1
ATOM 1493 C CA . ARG A 1 196 ? -9.797 1.965 8.947 1.00 45.84 196 ARG A CA 1
ATOM 1494 C C . ARG A 1 196 ? -11.163 1.402 9.246 1.00 45.84 196 ARG A C 1
ATOM 1496 O O . ARG A 1 196 ? -11.813 1.861 10.168 1.00 45.84 196 ARG A O 1
ATOM 1503 N N . PHE A 1 197 ? -11.554 0.436 8.427 1.00 44.88 197 PHE A N 1
ATOM 1504 C CA . PHE A 1 197 ? -12.542 -0.591 8.754 1.00 44.88 197 PHE A CA 1
ATOM 1505 C C . PHE A 1 197 ? -11.846 -1.921 9.122 1.00 44.88 197 PHE A C 1
ATOM 1507 O O . PHE A 1 197 ? -12.511 -2.876 9.507 1.00 44.88 197 PHE A O 1
ATOM 1514 N N . TYR A 1 198 ? -10.512 -2.001 8.981 1.00 55.53 198 TYR A N 1
ATOM 1515 C CA . TYR A 1 198 ? -9.781 -3.263 8.883 1.00 55.53 198 TYR A CA 1
ATOM 1516 C C . TYR A 1 198 ? -8.354 -3.185 9.446 1.00 55.53 198 TYR A C 1
ATOM 1518 O O . TYR A 1 198 ? -7.787 -2.091 9.512 1.00 55.53 198 TYR A O 1
ATOM 1526 N N . PRO A 1 199 ? -7.772 -4.322 9.873 1.00 64.12 199 PRO A N 1
ATOM 1527 C CA . PRO A 1 199 ? -6.508 -4.359 10.598 1.00 64.12 199 PRO A CA 1
ATOM 1528 C C . PRO A 1 199 ? -5.301 -3.979 9.731 1.00 64.12 199 PRO A C 1
ATOM 1530 O O . PRO A 1 199 ? -4.415 -3.291 10.219 1.00 64.12 199 PRO A O 1
ATOM 1533 N N . ILE A 1 200 ? -5.245 -4.398 8.466 1.00 77.44 200 ILE A N 1
ATOM 1534 C CA . ILE A 1 200 ? -4.063 -4.260 7.601 1.00 77.44 200 ILE A CA 1
ATOM 1535 C C . ILE A 1 200 ? -4.502 -3.625 6.284 1.00 77.44 200 ILE A C 1
ATOM 1537 O O . ILE A 1 200 ? -5.394 -4.164 5.645 1.00 77.44 200 ILE A O 1
ATOM 1541 N N . ASN A 1 201 ? -3.857 -2.541 5.846 1.00 75.62 201 ASN A N 1
ATOM 1542 C CA . ASN A 1 201 ? -4.110 -1.959 4.522 1.00 75.62 201 ASN A CA 1
ATOM 1543 C C . ASN A 1 201 ? -3.060 -2.414 3.499 1.00 75.62 201 ASN A C 1
ATOM 1545 O O . ASN A 1 201 ? -3.407 -2.761 2.370 1.00 75.62 201 ASN A O 1
ATOM 1549 N N . TYR A 1 202 ? -1.784 -2.459 3.899 1.00 86.44 202 TYR A N 1
ATOM 1550 C CA . TYR A 1 202 ? -0.680 -2.888 3.038 1.00 86.44 202 TYR A CA 1
ATOM 1551 C C . TYR A 1 202 ? -0.059 -4.177 3.555 1.00 86.44 202 TYR A C 1
ATOM 1553 O O . TYR A 1 202 ? 0.549 -4.202 4.627 1.00 86.44 202 TYR A O 1
ATOM 1561 N N . LEU A 1 203 ? -0.153 -5.237 2.760 1.00 93.88 203 LEU A N 1
ATOM 1562 C CA . LEU A 1 203 ? 0.487 -6.510 3.054 1.00 93.88 203 LEU A CA 1
ATOM 1563 C C . LEU A 1 203 ? 1.648 -6.726 2.086 1.00 93.88 203 LEU A C 1
ATOM 1565 O O . LEU A 1 203 ? 1.462 -6.723 0.869 1.00 93.88 203 LEU A O 1
ATOM 1569 N N . PHE A 1 204 ? 2.841 -6.911 2.639 1.00 97.38 204 PHE A N 1
ATOM 1570 C CA . PHE A 1 204 ? 4.060 -7.183 1.891 1.00 97.38 204 PHE A CA 1
ATOM 1571 C C . PHE A 1 204 ? 4.489 -8.631 2.142 1.00 97.38 204 PHE A C 1
ATOM 1573 O O . PHE A 1 204 ? 4.569 -9.066 3.291 1.00 97.38 204 PHE A O 1
ATOM 1580 N N . ILE A 1 205 ? 4.784 -9.368 1.075 1.00 98.25 205 ILE A N 1
ATOM 1581 C CA . ILE A 1 205 ? 5.397 -10.696 1.114 1.00 98.25 205 ILE A CA 1
ATOM 1582 C C . ILE A 1 205 ? 6.709 -10.611 0.345 1.00 98.25 205 ILE A C 1
ATOM 1584 O O . ILE A 1 205 ? 6.734 -10.597 -0.882 1.00 98.25 205 ILE A O 1
ATOM 1588 N N . GLU A 1 206 ? 7.821 -10.565 1.064 1.00 98.19 206 GLU A N 1
ATOM 1589 C CA . GLU A 1 206 ? 9.151 -10.602 0.474 1.00 98.19 206 GLU A CA 1
ATOM 1590 C C . GLU A 1 206 ? 9.433 -12.010 -0.070 1.00 98.19 206 GLU A C 1
ATOM 1592 O O . GLU A 1 206 ? 9.876 -12.901 0.653 1.00 98.19 206 GLU A O 1
ATOM 1597 N N . ILE A 1 207 ? 9.179 -12.238 -1.360 1.00 98.56 207 ILE A N 1
ATOM 1598 C CA . ILE A 1 207 ? 9.446 -13.543 -1.988 1.00 98.56 207 ILE A CA 1
ATOM 1599 C C . ILE A 1 207 ? 10.949 -13.804 -2.159 1.00 98.56 207 ILE A C 1
ATOM 1601 O O . ILE A 1 207 ? 11.392 -14.949 -2.197 1.00 98.56 207 ILE A O 1
ATOM 1605 N N . THR A 1 208 ? 11.756 -12.747 -2.220 1.00 98.25 208 THR A N 1
ATOM 1606 C CA . THR A 1 208 ? 13.213 -12.798 -2.123 1.00 98.25 208 THR A CA 1
ATOM 1607 C C . THR A 1 208 ? 13.743 -11.445 -1.678 1.00 98.25 208 THR A C 1
ATOM 1609 O O . THR A 1 208 ? 13.148 -10.419 -1.979 1.00 98.25 208 THR A O 1
ATOM 1612 N N . ASN A 1 209 ? 14.881 -11.437 -0.991 1.00 97.31 209 ASN A N 1
ATOM 1613 C CA . ASN A 1 209 ? 15.644 -10.223 -0.709 1.00 97.31 209 ASN A CA 1
ATOM 1614 C C . ASN A 1 209 ? 16.929 -10.132 -1.552 1.00 97.31 209 ASN A C 1
ATOM 1616 O O . ASN A 1 209 ? 17.788 -9.304 -1.261 1.00 97.31 209 ASN A O 1
ATOM 1620 N N . ALA A 1 210 ? 17.120 -10.998 -2.551 1.00 97.19 210 ALA A N 1
ATOM 1621 C CA . ALA A 1 210 ? 18.242 -10.923 -3.483 1.00 97.19 210 ALA A CA 1
ATOM 1622 C C . ALA A 1 210 ? 17.920 -9.953 -4.627 1.00 97.19 210 ALA A C 1
ATOM 1624 O O . ALA A 1 210 ? 16.794 -9.934 -5.114 1.00 97.19 210 ALA A O 1
ATOM 1625 N N . CYS A 1 211 ? 18.900 -9.162 -5.070 1.00 96.62 211 CYS A N 1
ATOM 1626 C CA . CYS A 1 211 ? 18.741 -8.210 -6.170 1.00 96.62 211 CYS A CA 1
ATOM 1627 C C . CYS A 1 211 ? 19.974 -8.218 -7.084 1.00 96.62 211 CYS A C 1
ATOM 1629 O O . CYS A 1 211 ? 21.112 -8.287 -6.607 1.00 96.62 211 CYS A O 1
ATOM 1631 N N . ASN A 1 212 ? 19.745 -8.125 -8.395 1.00 95.94 212 ASN A N 1
ATOM 1632 C CA . ASN A 1 212 ? 20.782 -8.039 -9.427 1.00 95.94 212 ASN A CA 1
ATOM 1633 C C . ASN A 1 212 ? 21.343 -6.615 -9.614 1.00 95.94 212 ASN A C 1
ATOM 1635 O O . ASN A 1 212 ? 22.334 -6.453 -10.318 1.00 95.94 212 ASN A O 1
ATOM 1639 N N . PHE A 1 213 ? 20.735 -5.592 -9.004 1.00 95.75 213 PHE A N 1
ATOM 1640 C CA . PHE A 1 213 ? 21.241 -4.211 -8.976 1.00 95.75 213 PHE A CA 1
ATOM 1641 C C . PHE A 1 213 ? 21.835 -3.876 -7.599 1.00 95.75 213 PHE A C 1
ATOM 1643 O O . PHE A 1 213 ? 21.620 -4.610 -6.627 1.00 95.75 213 PHE A O 1
ATOM 1650 N N . LYS A 1 214 ? 22.591 -2.774 -7.512 1.00 93.25 214 LYS A N 1
ATOM 1651 C CA . LYS A 1 214 ? 23.233 -2.273 -6.280 1.00 93.25 214 LYS A CA 1
ATOM 1652 C C . LYS A 1 214 ? 23.088 -0.746 -6.175 1.00 93.25 214 LYS A C 1
ATOM 1654 O O . LYS A 1 214 ? 24.074 -0.027 -6.057 1.00 93.25 214 LYS A O 1
ATOM 1659 N N . CYS A 1 215 ? 21.861 -0.238 -6.312 1.00 91.62 215 CYS A N 1
ATOM 1660 C CA . CYS A 1 215 ? 21.603 1.204 -6.390 1.00 91.62 215 CYS A CA 1
ATOM 1661 C C . CYS A 1 215 ? 22.203 1.966 -5.197 1.00 91.62 215 CYS A C 1
ATOM 1663 O O . CYS A 1 215 ? 22.069 1.516 -4.063 1.00 91.62 215 CYS A O 1
ATOM 1665 N N . THR A 1 216 ? 22.792 3.140 -5.431 1.00 87.75 216 THR A N 1
ATOM 1666 C CA . THR A 1 216 ? 23.502 3.926 -4.399 1.00 87.75 216 THR A CA 1
ATOM 1667 C C . THR A 1 216 ? 22.605 4.444 -3.271 1.00 87.75 216 THR A C 1
ATOM 1669 O O . THR A 1 216 ? 23.104 4.780 -2.204 1.00 87.75 216 THR A O 1
ATOM 1672 N N . TRP A 1 217 ? 21.289 4.491 -3.481 1.00 84.12 217 TRP A N 1
ATOM 1673 C CA . TRP A 1 217 ? 20.276 4.865 -2.482 1.00 84.12 217 TRP A CA 1
ATOM 1674 C C . TRP A 1 217 ? 19.532 3.666 -1.877 1.00 84.12 217 TRP A C 1
ATOM 1676 O O . TRP A 1 217 ? 18.554 3.837 -1.151 1.00 84.12 217 TRP A O 1
ATOM 1686 N N . CYS A 1 218 ? 19.940 2.442 -2.211 1.00 87.94 218 CYS A N 1
ATOM 1687 C CA . CYS A 1 218 ? 19.317 1.227 -1.711 1.00 87.94 218 CYS A CA 1
ATOM 1688 C C . CYS A 1 218 ? 20.192 0.613 -0.596 1.00 87.94 218 CYS A C 1
ATOM 1690 O O . CYS A 1 218 ? 21.379 0.391 -0.825 1.00 87.94 218 CYS A O 1
ATOM 1692 N N . PRO A 1 219 ? 19.638 0.243 0.575 1.00 88.50 219 PRO A N 1
ATOM 1693 C CA . PRO A 1 219 ? 20.323 -0.466 1.644 1.00 88.50 219 PRO A CA 1
ATOM 1694 C C . PRO A 1 219 ? 20.766 -1.880 1.257 1.00 88.50 219 PRO A C 1
ATOM 1696 O O . PRO A 1 219 ? 21.307 -2.589 2.095 1.00 88.50 219 PRO A O 1
ATOM 1699 N N . ASP A 1 220 ? 20.553 -2.330 0.017 1.00 90.38 220 ASP A N 1
ATOM 1700 C CA . ASP A 1 220 ? 20.941 -3.669 -0.421 1.00 90.38 220 ASP A CA 1
ATOM 1701 C C . ASP A 1 220 ? 22.422 -3.979 -0.145 1.00 90.38 220 ASP A C 1
ATOM 1703 O O . ASP A 1 220 ? 22.715 -5.085 0.294 1.00 90.38 220 ASP A O 1
ATOM 1707 N N . GLU A 1 221 ? 23.345 -3.027 -0.333 1.00 87.19 221 GLU A N 1
ATOM 1708 C CA . GLU A 1 221 ? 24.783 -3.235 -0.070 1.00 87.19 221 GLU A CA 1
ATOM 1709 C C . GLU A 1 221 ? 25.136 -3.300 1.427 1.00 87.19 221 GLU A C 1
ATOM 1711 O O . GLU A 1 221 ? 26.135 -3.922 1.785 1.00 87.19 221 GLU A O 1
ATOM 1716 N N . ILE A 1 222 ? 24.325 -2.691 2.298 1.00 88.50 222 ILE A N 1
ATOM 1717 C CA . ILE A 1 222 ? 24.568 -2.624 3.752 1.00 88.50 222 ILE A CA 1
ATOM 1718 C C . ILE A 1 222 ? 23.690 -3.587 4.560 1.00 88.50 222 ILE A C 1
ATOM 1720 O O . ILE A 1 222 ? 23.916 -3.762 5.754 1.00 88.50 222 ILE A O 1
ATOM 1724 N N . MET A 1 223 ? 22.695 -4.212 3.927 1.00 91.56 223 MET A N 1
ATOM 1725 C CA . MET A 1 223 ? 21.785 -5.147 4.577 1.00 91.56 223 MET A CA 1
ATOM 1726 C C . MET A 1 223 ? 22.533 -6.408 5.023 1.00 91.56 223 MET A C 1
ATOM 1728 O O . MET A 1 223 ? 23.059 -7.162 4.198 1.00 91.56 223 MET A O 1
ATOM 1732 N N . GLY A 1 224 ? 22.506 -6.671 6.330 1.00 92.31 224 GLY A N 1
ATOM 1733 C CA . GLY A 1 224 ? 23.154 -7.814 6.975 1.00 92.31 224 GLY A CA 1
ATOM 1734 C C . GLY A 1 224 ? 22.332 -9.104 6.937 1.00 92.31 224 GLY A C 1
ATOM 1735 O O . GLY A 1 224 ? 22.854 -10.188 7.217 1.00 92.31 224 GLY A O 1
ATOM 1736 N N . ARG A 1 225 ? 21.049 -9.032 6.556 1.00 94.38 225 ARG A N 1
ATOM 1737 C CA . ARG A 1 225 ? 20.185 -10.216 6.435 1.00 94.38 225 ARG A CA 1
ATOM 1738 C C . ARG A 1 225 ? 20.711 -11.202 5.392 1.00 94.38 225 ARG A C 1
ATOM 1740 O O . ARG A 1 225 ? 21.041 -10.849 4.258 1.00 94.38 225 ARG A O 1
ATOM 1747 N N . ARG A 1 226 ? 20.671 -12.493 5.741 1.00 95.56 226 ARG A N 1
ATOM 1748 C CA . ARG A 1 226 ? 20.954 -13.591 4.805 1.00 95.56 226 ARG A CA 1
ATOM 1749 C C . ARG A 1 226 ? 20.055 -13.490 3.570 1.00 95.56 226 ARG A C 1
ATOM 1751 O O . ARG A 1 226 ? 18.847 -13.265 3.691 1.00 95.56 226 ARG A O 1
ATOM 1758 N N . ARG A 1 227 ? 20.640 -13.726 2.391 1.00 96.69 227 ARG A N 1
ATOM 1759 C CA . ARG A 1 227 ? 19.896 -13.800 1.128 1.00 96.69 227 ARG A CA 1
ATOM 1760 C C . ARG A 1 227 ? 19.090 -15.089 1.023 1.00 96.69 227 ARG A C 1
ATOM 1762 O O . ARG A 1 227 ? 19.608 -16.163 1.338 1.00 96.69 227 ARG A O 1
ATOM 1769 N N . GLY A 1 228 ? 17.845 -14.986 0.573 1.00 97.31 228 GLY A N 1
ATOM 1770 C CA . GLY A 1 228 ? 16.960 -16.137 0.462 1.00 97.31 228 GLY A CA 1
ATOM 1771 C C . GLY A 1 228 ? 15.786 -15.936 -0.485 1.00 97.31 228 GLY A C 1
ATOM 1772 O O . GLY A 1 228 ? 15.524 -14.838 -0.976 1.00 97.31 228 GLY A O 1
ATOM 1773 N N . PHE A 1 229 ? 15.105 -17.048 -0.746 1.00 98.38 229 PHE A N 1
ATOM 1774 C CA . PHE A 1 229 ? 13.929 -17.151 -1.602 1.00 98.38 229 PHE A CA 1
ATOM 1775 C C . PHE A 1 229 ? 12.854 -17.914 -0.829 1.00 98.38 229 PHE A C 1
ATOM 1777 O O . PHE A 1 229 ? 13.103 -19.017 -0.325 1.00 98.38 229 PHE A O 1
ATOM 1784 N N . MET A 1 230 ? 11.670 -17.324 -0.698 1.00 98.50 230 MET A N 1
ATOM 1785 C CA . MET A 1 230 ? 10.535 -17.979 -0.065 1.00 98.50 230 MET A CA 1
ATOM 1786 C C . MET A 1 230 ? 9.951 -19.006 -1.034 1.00 98.50 230 MET A C 1
ATOM 1788 O O . MET A 1 230 ? 9.396 -18.641 -2.057 1.00 98.50 230 MET A O 1
ATOM 1792 N N . LYS A 1 231 ? 10.019 -20.298 -0.696 1.00 98.50 231 LYS A N 1
ATOM 1793 C CA . LYS A 1 231 ? 9.419 -21.359 -1.523 1.00 98.50 231 LYS A CA 1
ATOM 1794 C C . LYS A 1 231 ? 7.954 -21.048 -1.864 1.00 98.50 231 LYS A C 1
ATOM 1796 O O . LYS A 1 231 ? 7.197 -20.681 -0.958 1.00 98.50 231 LYS A O 1
ATOM 1801 N N . LYS A 1 232 ? 7.540 -21.269 -3.119 1.00 98.31 232 LYS A N 1
ATOM 1802 C CA . LYS A 1 232 ? 6.177 -20.958 -3.587 1.00 98.31 232 LYS A CA 1
ATOM 1803 C C . LYS A 1 232 ? 5.087 -21.588 -2.727 1.00 98.31 232 LYS A C 1
ATOM 1805 O O . LYS A 1 232 ? 4.086 -20.939 -2.476 1.00 98.31 232 LYS A O 1
ATOM 1810 N N . GLU A 1 233 ? 5.300 -22.785 -2.175 1.00 98.56 233 GLU A N 1
ATOM 1811 C CA . GLU A 1 233 ? 4.302 -23.465 -1.341 1.00 98.56 233 GLU A CA 1
ATOM 1812 C C . GLU A 1 233 ? 4.025 -22.683 -0.051 1.00 98.56 233 GLU A C 1
ATOM 1814 O O . GLU A 1 233 ? 2.920 -22.713 0.486 1.00 98.56 233 GLU A O 1
ATOM 1819 N N . LYS A 1 234 ? 5.020 -21.950 0.463 1.00 98.56 234 LYS A N 1
ATOM 1820 C CA . LYS A 1 234 ? 4.817 -21.054 1.602 1.00 98.56 234 LYS A CA 1
ATOM 1821 C C . LYS A 1 234 ? 4.059 -19.797 1.190 1.00 98.56 234 LYS A C 1
ATOM 1823 O O . LYS A 1 234 ? 3.157 -19.407 1.920 1.00 98.56 234 LYS A O 1
ATOM 1828 N N . VAL A 1 235 ? 4.377 -19.221 0.030 1.00 98.69 235 VAL A N 1
ATOM 1829 C CA . VAL A 1 235 ? 3.651 -18.063 -0.516 1.00 98.69 235 VAL A CA 1
ATOM 1830 C C . VAL A 1 235 ? 2.185 -18.425 -0.776 1.00 98.69 235 VAL A C 1
ATOM 1832 O O . VAL A 1 235 ? 1.296 -17.698 -0.351 1.00 98.69 235 VAL A O 1
ATOM 1835 N N . PHE A 1 236 ? 1.924 -19.590 -1.372 1.00 98.75 236 PHE A N 1
ATOM 1836 C CA . PHE A 1 236 ? 0.580 -20.114 -1.622 1.00 98.75 236 PHE A CA 1
ATOM 1837 C C . PHE A 1 236 ? -0.229 -20.217 -0.332 1.00 98.75 236 PHE A C 1
ATOM 1839 O O . PHE A 1 236 ? -1.335 -19.697 -0.277 1.00 98.75 236 PHE A O 1
ATOM 1846 N N . ARG A 1 237 ? 0.343 -20.795 0.735 1.00 98.56 237 ARG A N 1
ATOM 1847 C CA . ARG A 1 237 ? -0.333 -20.866 2.042 1.00 98.56 237 ARG A CA 1
ATOM 1848 C C . ARG A 1 237 ? -0.684 -19.487 2.608 1.00 98.56 237 ARG A C 1
ATOM 1850 O O . ARG A 1 237 ? -1.755 -19.337 3.184 1.00 98.56 237 ARG A O 1
ATOM 1857 N N . LEU A 1 238 ? 0.188 -18.489 2.446 1.00 98.50 238 LEU A N 1
ATOM 1858 C CA . LEU A 1 238 ? -0.099 -17.119 2.887 1.00 98.50 238 LEU A CA 1
ATOM 1859 C C . LEU A 1 238 ? -1.231 -16.493 2.065 1.00 98.50 238 LEU A C 1
ATOM 1861 O O . LEU A 1 238 ? -2.134 -15.889 2.632 1.00 98.50 238 LEU A O 1
ATOM 1865 N N . LEU A 1 239 ? -1.217 -16.671 0.742 1.00 98.50 239 LEU A N 1
ATOM 1866 C CA . LEU A 1 239 ? -2.277 -16.187 -0.147 1.00 98.50 239 LEU A CA 1
ATOM 1867 C C . LEU A 1 239 ? -3.623 -16.876 0.130 1.00 98.50 239 LEU A C 1
ATOM 1869 O O . LEU A 1 239 ? -4.658 -16.213 0.109 1.00 98.50 239 LEU A O 1
ATOM 1873 N N . ASP A 1 240 ? -3.610 -18.174 0.444 1.00 98.38 240 ASP A N 1
ATOM 1874 C CA . ASP A 1 240 ? -4.788 -18.937 0.872 1.00 98.38 240 ASP A CA 1
ATOM 1875 C C . ASP A 1 240 ? -5.366 -18.365 2.172 1.00 98.38 240 ASP A C 1
ATOM 1877 O O . ASP A 1 240 ? -6.575 -18.156 2.275 1.00 98.38 240 ASP A O 1
ATOM 1881 N N . GLU A 1 241 ? -4.507 -18.062 3.153 1.00 97.06 241 GLU A N 1
ATOM 1882 C CA . GLU A 1 241 ? -4.922 -17.442 4.414 1.00 97.06 241 GLU A CA 1
ATOM 1883 C C . GLU A 1 241 ? -5.519 -16.046 4.185 1.00 97.06 241 GLU A C 1
ATOM 1885 O O . GLU A 1 241 ? -6.588 -15.743 4.716 1.00 97.06 241 GLU A O 1
ATOM 1890 N N . ILE A 1 242 ? -4.879 -15.211 3.358 1.00 95.38 242 ILE A N 1
ATOM 1891 C CA . ILE A 1 242 ? -5.380 -13.875 2.996 1.00 95.38 242 ILE A CA 1
ATOM 1892 C C . ILE A 1 242 ? -6.762 -13.982 2.349 1.00 95.38 242 ILE A C 1
ATOM 1894 O O . ILE A 1 242 ? -7.692 -13.273 2.741 1.00 95.38 242 ILE A O 1
ATOM 1898 N N . ALA A 1 243 ? -6.924 -14.899 1.394 1.00 94.12 243 ALA A N 1
ATOM 1899 C CA . ALA A 1 243 ? -8.195 -15.125 0.722 1.00 94.12 243 ALA A CA 1
ATOM 1900 C C . ALA A 1 243 ? -9.284 -15.617 1.690 1.00 94.12 243 ALA A C 1
ATOM 1902 O O . ALA A 1 243 ? -10.414 -15.129 1.637 1.00 94.12 243 ALA A O 1
ATOM 1903 N N . GLY A 1 244 ? -8.942 -16.531 2.603 1.00 90.44 244 GLY A N 1
ATOM 1904 C CA . GLY A 1 244 ? -9.855 -17.058 3.621 1.00 90.44 244 GLY A CA 1
ATOM 1905 C C . GLY A 1 244 ? -10.245 -16.044 4.700 1.00 90.44 244 GLY A C 1
ATOM 1906 O O . GLY A 1 244 ? -11.278 -16.209 5.344 1.00 90.44 244 GLY A O 1
ATOM 1907 N N . LYS A 1 245 ? -9.457 -14.976 4.884 1.00 86.38 245 LYS A N 1
ATOM 1908 C CA . LYS A 1 245 ? -9.666 -13.953 5.921 1.00 86.38 245 LYS A CA 1
ATOM 1909 C C . LYS A 1 245 ? -10.073 -12.586 5.382 1.00 86.38 245 LYS A C 1
ATOM 1911 O O . LYS A 1 245 ? -10.000 -11.605 6.114 1.00 86.38 245 LYS A O 1
ATOM 1916 N N . ARG A 1 246 ? -10.559 -12.493 4.141 1.00 80.75 246 ARG A N 1
ATOM 1917 C CA . ARG A 1 246 ? -11.010 -11.224 3.527 1.00 80.75 246 ARG A CA 1
ATOM 1918 C C . ARG A 1 246 ? -12.016 -10.442 4.365 1.00 80.75 246 ARG A C 1
ATOM 1920 O O . ARG A 1 246 ? -11.955 -9.222 4.384 1.00 80.75 246 ARG A O 1
ATOM 1927 N N . SER A 1 247 ? -12.936 -11.115 5.054 1.00 76.75 247 SER A N 1
ATOM 1928 C CA . SER A 1 247 ? -13.918 -10.441 5.917 1.00 76.75 247 SER A CA 1
ATOM 1929 C C . SER A 1 247 ? -13.265 -9.743 7.110 1.00 76.75 247 SER A C 1
ATOM 1931 O O . SER A 1 247 ? -13.726 -8.684 7.523 1.00 76.75 247 SER A O 1
ATOM 1933 N N . TRP A 1 248 ? -12.184 -10.321 7.635 1.00 78.69 248 TRP A N 1
ATOM 1934 C CA . TRP A 1 248 ? -11.403 -9.762 8.732 1.00 78.69 248 TRP A CA 1
ATOM 1935 C C . TRP A 1 248 ? -10.381 -8.728 8.243 1.00 78.69 248 TRP A C 1
ATOM 1937 O O . TRP A 1 248 ? -10.244 -7.687 8.869 1.00 78.69 248 TRP A O 1
ATOM 1947 N N . LEU A 1 249 ? -9.697 -8.992 7.125 1.00 72.94 249 LEU A N 1
ATOM 1948 C CA . LEU A 1 249 ? -8.672 -8.126 6.523 1.00 72.94 249 LEU A CA 1
ATOM 1949 C C . LEU A 1 249 ? -9.233 -6.931 5.745 1.00 72.94 249 LEU A C 1
ATOM 1951 O O . LEU A 1 249 ? -8.530 -5.942 5.590 1.00 72.94 249 LEU A O 1
ATOM 1955 N N . GLY A 1 250 ? -10.452 -7.037 5.220 1.00 66.31 250 GLY A N 1
ATOM 1956 C CA . GLY A 1 250 ? -11.089 -6.011 4.399 1.00 66.31 250 GLY A CA 1
ATOM 1957 C C . GLY A 1 250 ? -10.575 -5.835 2.981 1.00 66.31 250 GLY A C 1
ATOM 1958 O O . GLY A 1 250 ? -9.891 -6.715 2.455 1.00 66.31 250 GLY A O 1
ATOM 1959 N N . PRO A 1 251 ? -10.917 -4.700 2.332 1.00 69.00 251 PRO A N 1
ATOM 1960 C CA . PRO A 1 251 ? -10.282 -4.261 1.115 1.00 69.00 251 PRO A CA 1
ATOM 1961 C C . PRO A 1 251 ? -8.852 -3.870 1.472 1.00 69.00 251 PRO A C 1
ATOM 1963 O O . PRO A 1 251 ? -8.563 -2.746 1.873 1.00 69.00 251 PRO A O 1
ATOM 1966 N N . ILE A 1 252 ? -7.967 -4.845 1.339 1.00 75.06 252 ILE A N 1
ATOM 1967 C CA . ILE A 1 252 ? -6.535 -4.606 1.325 1.00 75.06 252 ILE A CA 1
ATOM 1968 C C . ILE A 1 252 ? -6.138 -4.089 -0.054 1.00 75.06 252 ILE A C 1
ATOM 1970 O O . ILE A 1 252 ? -6.734 -4.467 -1.070 1.00 75.06 252 ILE A O 1
ATOM 1974 N N . PHE A 1 253 ? -5.102 -3.256 -0.101 1.00 84.81 253 PHE A N 1
ATOM 1975 C CA . PHE A 1 253 ? -4.420 -3.003 -1.364 1.00 84.81 253 PHE A CA 1
ATOM 1976 C C . PHE A 1 253 ? -3.848 -4.318 -1.915 1.00 84.81 253 PHE A C 1
ATOM 1978 O O . PHE A 1 253 ? -3.612 -5.253 -1.139 1.00 84.81 253 PHE A O 1
ATOM 1985 N N . PRO A 1 254 ? -3.612 -4.412 -3.237 1.00 92.94 254 PRO A N 1
ATOM 1986 C CA . PRO A 1 254 ? -2.946 -5.570 -3.814 1.00 92.94 254 PRO A CA 1
ATOM 1987 C C . PRO A 1 254 ? -1.691 -5.952 -3.018 1.00 92.94 254 PRO A C 1
ATOM 1989 O O . PRO A 1 254 ? -0.893 -5.094 -2.633 1.00 92.94 254 PRO A O 1
ATOM 1992 N N . VAL A 1 255 ? -1.539 -7.247 -2.742 1.00 97.31 255 VAL A N 1
ATOM 1993 C CA . VAL A 1 255 ? -0.428 -7.776 -1.951 1.00 97.31 255 VAL A CA 1
ATOM 1994 C C . VAL A 1 255 ? 0.872 -7.498 -2.691 1.00 97.31 255 VAL A C 1
ATOM 1996 O O . VAL A 1 255 ? 1.041 -7.885 -3.849 1.00 97.31 255 VAL A O 1
ATOM 1999 N N . LYS A 1 256 ? 1.804 -6.839 -2.007 1.00 97.81 256 LYS A N 1
ATOM 2000 C CA . LYS A 1 256 ? 3.093 -6.440 -2.565 1.00 97.81 256 LYS A CA 1
ATOM 2001 C C . LYS A 1 256 ? 4.074 -7.595 -2.436 1.00 97.81 256 LYS A C 1
ATOM 2003 O O . LYS A 1 256 ? 4.418 -7.983 -1.324 1.00 97.81 256 LYS A O 1
ATOM 2008 N N . LEU A 1 257 ? 4.574 -8.130 -3.548 1.00 97.31 257 LEU A N 1
ATOM 2009 C CA . LEU A 1 257 ? 5.531 -9.252 -3.528 1.00 97.31 257 LEU A CA 1
ATOM 2010 C C . LEU A 1 257 ? 6.992 -8.815 -3.320 1.00 97.31 257 LEU A C 1
ATOM 2012 O O . LEU A 1 257 ? 7.917 -9.398 -3.885 1.00 97.31 257 LEU A O 1
ATOM 2016 N N . HIS A 1 258 ? 7.213 -7.762 -2.538 1.00 90.50 258 HIS A N 1
ATOM 2017 C CA . HIS A 1 258 ? 8.542 -7.236 -2.257 1.00 90.50 258 HIS A CA 1
ATOM 2018 C C . HIS A 1 258 ? 8.601 -6.637 -0.853 1.00 90.50 258 HIS A C 1
ATOM 2020 O O . HIS A 1 258 ? 7.603 -6.176 -0.314 1.00 90.50 258 HIS A O 1
ATOM 2026 N N . GLN A 1 259 ? 9.801 -6.601 -0.293 1.00 91.94 259 GLN A N 1
ATOM 2027 C CA . GLN A 1 259 ? 10.191 -5.611 0.709 1.00 91.94 259 GLN A CA 1
ATOM 2028 C C . GLN A 1 259 ? 11.553 -5.083 0.263 1.00 91.94 259 GLN A C 1
ATOM 2030 O O . GLN A 1 259 ? 11.693 -3.920 -0.101 1.00 91.94 259 GLN A O 1
ATOM 2035 N N . MET A 1 260 ? 12.516 -6.000 0.191 1.00 93.38 260 MET A N 1
ATOM 2036 C CA . MET A 1 260 ? 13.756 -5.879 -0.565 1.00 93.38 260 MET A CA 1
ATOM 2037 C C . MET A 1 260 ? 13.691 -6.760 -1.823 1.00 93.38 260 MET A C 1
ATOM 2039 O O . MET A 1 260 ? 12.691 -7.434 -2.066 1.00 93.38 260 MET A O 1
ATOM 2043 N N . GLY A 1 261 ? 14.801 -6.812 -2.566 1.00 95.31 261 GLY A N 1
ATOM 2044 C CA . GLY A 1 261 ? 15.031 -7.786 -3.634 1.00 95.31 261 GLY A CA 1
ATOM 2045 C C . GLY A 1 261 ? 14.466 -7.402 -5.003 1.00 95.31 261 GLY A C 1
ATOM 2046 O O . GLY A 1 261 ? 13.837 -6.362 -5.169 1.00 95.31 261 GLY A O 1
ATOM 2047 N N . GLU A 1 262 ? 14.738 -8.252 -5.995 1.00 97.31 262 GLU A N 1
ATOM 2048 C CA . GLU A 1 262 ? 14.167 -8.193 -7.341 1.00 97.31 262 GLU A CA 1
ATOM 2049 C C . GLU A 1 262 ? 13.246 -9.406 -7.557 1.00 97.31 262 GLU A C 1
ATOM 2051 O O . GLU A 1 262 ? 13.742 -10.534 -7.656 1.00 97.31 262 GLU A O 1
ATOM 2056 N N . PRO A 1 263 ? 11.922 -9.206 -7.664 1.00 97.50 263 PRO A N 1
ATOM 2057 C CA . PRO A 1 263 ? 10.973 -10.304 -7.807 1.00 97.50 263 PRO A CA 1
ATOM 2058 C C . PRO A 1 263 ? 11.203 -11.203 -9.026 1.00 97.50 263 PRO A C 1
ATOM 2060 O O . PRO A 1 263 ? 10.962 -12.405 -8.931 1.00 97.50 263 PRO A O 1
ATOM 2063 N N . PHE A 1 264 ? 11.709 -10.671 -10.149 1.00 97.62 264 PHE A N 1
ATOM 2064 C CA . PHE A 1 264 ? 11.994 -11.472 -11.351 1.00 97.62 264 PHE A CA 1
ATOM 2065 C C . PHE A 1 264 ? 13.101 -12.522 -11.151 1.00 97.62 264 PHE A C 1
ATOM 2067 O O . PHE A 1 264 ? 13.264 -13.400 -11.996 1.00 97.62 264 PHE A O 1
ATOM 2074 N N . LEU A 1 265 ? 13.850 -12.477 -10.042 1.00 97.81 265 LEU A N 1
ATOM 2075 C CA . LEU A 1 265 ? 14.779 -13.549 -9.669 1.00 97.81 265 LEU A CA 1
ATOM 2076 C C . LEU A 1 265 ? 14.068 -14.778 -9.086 1.00 97.81 265 LEU A C 1
ATOM 2078 O O . LEU A 1 265 ? 14.680 -15.842 -8.991 1.00 97.81 265 LEU A O 1
ATOM 2082 N N . HIS A 1 266 ? 12.808 -14.656 -8.663 1.00 98.25 266 HIS A N 1
ATOM 2083 C CA . HIS A 1 266 ? 12.070 -15.774 -8.091 1.00 98.25 266 HIS A CA 1
ATOM 2084 C C . HIS A 1 266 ? 11.560 -16.716 -9.202 1.00 98.25 266 HIS A C 1
ATOM 2086 O O . HIS A 1 266 ? 10.730 -16.299 -10.013 1.00 98.25 266 HIS A O 1
ATOM 2092 N N . PRO A 1 267 ? 11.979 -17.998 -9.237 1.00 96.38 267 PRO A N 1
ATOM 2093 C CA . PRO A 1 267 ? 11.715 -18.891 -10.374 1.00 96.38 267 PRO A CA 1
ATOM 2094 C C . PRO A 1 267 ? 10.226 -19.190 -10.581 1.00 96.38 267 PRO A C 1
ATOM 2096 O O . PRO A 1 267 ? 9.782 -19.400 -11.705 1.00 96.38 267 PRO A O 1
ATOM 2099 N N . ASP A 1 268 ? 9.443 -19.174 -9.502 1.00 98.19 268 ASP A N 1
ATOM 2100 C CA . ASP A 1 268 ? 8.007 -19.455 -9.537 1.00 98.19 268 ASP A CA 1
ATOM 2101 C C . ASP A 1 268 ? 7.129 -18.190 -9.547 1.00 98.19 268 ASP A C 1
ATOM 2103 O O . ASP A 1 268 ? 5.949 -18.272 -9.211 1.00 98.19 268 ASP A O 1
ATOM 2107 N N . LEU A 1 269 ? 7.673 -17.010 -9.881 1.00 98.62 269 LEU A N 1
ATOM 2108 C CA . LEU A 1 269 ? 6.906 -15.757 -9.831 1.00 98.62 269 LEU A CA 1
ATOM 2109 C C . LEU A 1 269 ? 5.577 -15.827 -10.622 1.00 98.62 269 LEU A C 1
ATOM 2111 O O . LEU A 1 269 ? 4.550 -15.483 -10.034 1.00 98.62 269 LEU A O 1
ATOM 2115 N N . PRO A 1 270 ? 5.522 -16.318 -11.882 1.00 98.56 270 PRO A N 1
ATOM 2116 C CA . PRO A 1 270 ? 4.249 -16.443 -12.597 1.00 98.56 270 PRO A CA 1
ATOM 2117 C C . PRO A 1 270 ? 3.244 -17.364 -11.895 1.00 98.56 270 PRO A C 1
ATOM 2119 O O . PRO A 1 270 ? 2.072 -17.017 -11.802 1.00 98.56 270 PRO A O 1
ATOM 2122 N N . ALA A 1 271 ? 3.704 -18.485 -11.327 1.00 98.81 271 ALA A N 1
ATOM 2123 C CA . ALA A 1 271 ? 2.842 -19.416 -10.598 1.00 98.81 271 ALA A CA 1
ATOM 2124 C C . ALA A 1 271 ? 2.290 -18.801 -9.298 1.00 98.81 271 ALA A C 1
ATOM 2126 O O . ALA A 1 271 ? 1.163 -19.087 -8.908 1.00 98.81 271 ALA A O 1
ATOM 2127 N N . ILE A 1 272 ? 3.062 -17.934 -8.630 1.00 98.88 272 ILE A N 1
ATOM 2128 C CA . ILE A 1 272 ? 2.606 -17.152 -7.468 1.00 98.88 272 ILE A CA 1
ATOM 2129 C C . ILE A 1 272 ? 1.492 -16.183 -7.855 1.00 98.88 272 ILE A C 1
ATOM 2131 O O . ILE A 1 272 ? 0.477 -16.126 -7.160 1.00 98.88 272 ILE A O 1
ATOM 2135 N N . VAL A 1 273 ? 1.662 -15.454 -8.958 1.00 98.81 273 VAL A N 1
ATOM 2136 C CA . VAL A 1 273 ? 0.645 -14.516 -9.451 1.00 98.81 273 VAL A CA 1
ATOM 2137 C C . VAL A 1 273 ? -0.626 -15.259 -9.866 1.00 98.81 273 VAL A C 1
ATOM 2139 O O . VAL A 1 273 ? -1.712 -14.877 -9.441 1.00 98.81 273 VAL A O 1
ATOM 2142 N N . GLU A 1 274 ? -0.495 -16.358 -10.610 1.00 98.81 274 GLU A N 1
ATOM 2143 C CA . GLU A 1 274 ? -1.628 -17.180 -11.056 1.00 98.81 274 GLU A CA 1
ATOM 2144 C C . GLU A 1 274 ? -2.395 -17.778 -9.867 1.00 98.81 274 GLU A C 1
ATOM 2146 O O . GLU A 1 274 ? -3.629 -17.750 -9.816 1.00 98.81 274 GLU A O 1
ATOM 2151 N N . HIS A 1 275 ? -1.670 -18.262 -8.853 1.00 98.81 275 HIS A N 1
ATOM 2152 C CA . HIS A 1 275 ? -2.279 -18.762 -7.624 1.00 98.81 275 HIS A CA 1
ATOM 2153 C C . HIS A 1 275 ? -3.053 -17.660 -6.899 1.00 98.81 275 HIS A C 1
ATOM 2155 O O . HIS A 1 275 ? -4.199 -17.887 -6.516 1.00 98.81 275 HIS A O 1
ATOM 2161 N N . ALA A 1 276 ? -2.482 -16.463 -6.749 1.00 98.50 276 ALA A N 1
ATOM 2162 C CA . ALA A 1 276 ? -3.166 -15.326 -6.134 1.00 98.50 276 ALA A CA 1
ATOM 2163 C C . ALA A 1 276 ? -4.445 -14.935 -6.896 1.00 98.50 276 ALA A C 1
ATOM 2165 O O . ALA A 1 276 ? -5.506 -14.779 -6.282 1.00 98.50 276 ALA A O 1
ATOM 2166 N N . GLU A 1 277 ? -4.368 -14.862 -8.227 1.00 98.06 277 GLU A N 1
ATOM 2167 C CA . GLU A 1 277 ? -5.497 -14.501 -9.086 1.00 98.06 277 GLU A CA 1
ATOM 2168 C C . GLU A 1 277 ? -6.646 -15.506 -8.977 1.00 98.06 277 GLU A C 1
ATOM 2170 O O . GLU A 1 277 ? -7.798 -15.110 -8.805 1.00 98.06 277 GLU A O 1
ATOM 2175 N N . SER A 1 278 ? -6.347 -16.810 -8.950 1.00 98.25 278 SER A N 1
ATOM 2176 C CA . SER A 1 278 ? -7.366 -17.859 -8.764 1.00 98.25 278 SER A CA 1
ATOM 2177 C C . SER A 1 278 ? -8.135 -17.756 -7.434 1.00 98.25 278 SER A C 1
ATOM 2179 O O . SER A 1 278 ? -9.178 -18.384 -7.258 1.00 98.25 278 SER A O 1
ATOM 2181 N N . ARG A 1 279 ? -7.633 -16.951 -6.489 1.00 97.12 279 ARG A N 1
ATOM 2182 C CA . ARG A 1 279 ? -8.247 -16.648 -5.187 1.00 97.12 279 ARG A CA 1
ATOM 2183 C C . ARG A 1 279 ? -8.756 -15.218 -5.086 1.00 97.12 279 ARG A C 1
ATOM 2185 O O . ARG A 1 279 ? -9.100 -14.784 -3.986 1.00 97.12 279 ARG A O 1
ATOM 2192 N N . ALA A 1 280 ? -8.781 -14.491 -6.204 1.00 94.31 280 ALA A N 1
ATOM 2193 C CA . ALA A 1 280 ? -9.114 -13.075 -6.323 1.00 94.31 280 ALA A CA 1
ATOM 2194 C C . ALA A 1 280 ? -8.223 -12.148 -5.471 1.00 94.31 280 ALA A C 1
ATOM 2196 O O . ALA A 1 280 ? -8.671 -11.097 -4.995 1.00 94.31 280 ALA A O 1
ATOM 2197 N N . VAL A 1 281 ? -7.003 -12.571 -5.120 1.00 96.00 281 VAL A N 1
ATOM 2198 C CA . VAL A 1 281 ? -6.051 -11.763 -4.338 1.00 96.00 281 VAL A CA 1
ATOM 2199 C C . VAL A 1 281 ? -5.246 -10.937 -5.329 1.00 96.00 281 VAL A C 1
ATOM 2201 O O . VAL A 1 281 ? -4.422 -11.482 -6.056 1.00 96.00 281 VAL A O 1
ATOM 2204 N N . GLY A 1 282 ? -5.492 -9.627 -5.361 1.00 96.88 282 GLY A N 1
ATOM 2205 C CA . GLY A 1 282 ? -4.733 -8.738 -6.234 1.00 96.88 282 GLY A CA 1
ATOM 2206 C C . GLY A 1 282 ? -3.256 -8.716 -5.847 1.00 96.88 282 GLY A C 1
ATOM 2207 O O . GLY A 1 282 ? -2.936 -8.722 -4.658 1.00 96.88 282 GLY A O 1
ATOM 2208 N N . ILE A 1 283 ? -2.370 -8.669 -6.841 1.00 98.31 283 ILE A N 1
ATOM 2209 C CA . ILE A 1 283 ? -0.915 -8.626 -6.649 1.00 98.31 283 ILE A CA 1
ATOM 2210 C C . ILE A 1 283 ? -0.334 -7.339 -7.218 1.00 98.31 283 ILE A C 1
ATOM 2212 O O . ILE A 1 283 ? -0.616 -6.978 -8.362 1.00 98.31 283 ILE A O 1
ATOM 2216 N N . GLU A 1 284 ? 0.542 -6.705 -6.442 1.00 97.94 284 GLU A N 1
ATOM 2217 C CA . GLU A 1 284 ? 1.419 -5.640 -6.908 1.00 97.94 284 GLU A CA 1
ATOM 2218 C C . GLU A 1 284 ? 2.885 -6.074 -6.905 1.00 97.94 284 GLU A C 1
ATOM 2220 O O . GLU A 1 284 ? 3.411 -6.627 -5.932 1.00 97.94 284 GLU A O 1
ATOM 2225 N N . LEU A 1 285 ? 3.553 -5.801 -8.022 1.00 95.81 285 LEU A N 1
ATOM 2226 C CA . LEU A 1 285 ? 4.955 -6.120 -8.239 1.00 95.81 285 LEU A CA 1
ATOM 2227 C C . LEU A 1 285 ? 5.768 -4.845 -8.449 1.00 95.81 285 LEU A C 1
ATOM 2229 O O . LEU A 1 285 ? 5.432 -4.058 -9.325 1.00 95.81 285 LEU A O 1
ATOM 2233 N N . ASN A 1 286 ? 6.889 -4.697 -7.746 1.00 96.06 286 ASN A N 1
ATOM 2234 C CA . ASN A 1 286 ? 7.865 -3.645 -8.024 1.00 96.06 286 ASN A CA 1
ATOM 2235 C C . ASN A 1 286 ? 9.105 -4.295 -8.622 1.00 96.06 286 ASN A C 1
ATOM 2237 O O . ASN A 1 286 ? 9.661 -5.211 -8.020 1.00 96.06 286 ASN A O 1
ATOM 2241 N N . THR A 1 287 ? 9.540 -3.839 -9.794 1.00 97.81 287 THR A N 1
ATOM 2242 C CA . THR A 1 287 ? 10.709 -4.407 -10.477 1.00 97.81 287 THR A CA 1
ATOM 2243 C C . THR A 1 287 ? 11.687 -3.327 -10.913 1.00 97.81 287 THR A C 1
ATOM 2245 O O . THR A 1 287 ? 11.312 -2.250 -11.382 1.00 97.81 287 THR A O 1
ATOM 2248 N N . ASN A 1 288 ? 12.976 -3.645 -10.817 1.00 96.75 288 ASN A N 1
ATOM 2249 C CA . ASN A 1 288 ? 14.056 -2.871 -11.405 1.00 96.75 288 ASN A CA 1
ATOM 2250 C C . ASN A 1 288 ? 14.117 -2.986 -12.933 1.00 96.75 288 ASN A C 1
ATOM 2252 O O . ASN A 1 288 ? 14.980 -2.353 -13.522 1.00 96.75 288 ASN A O 1
ATOM 2256 N N . CYS A 1 289 ? 13.233 -3.773 -13.557 1.00 98.06 289 CYS A N 1
ATOM 2257 C CA . CYS A 1 289 ? 13.061 -3.981 -14.999 1.00 98.06 289 CYS A CA 1
ATOM 2258 C C . CYS A 1 289 ? 14.233 -4.657 -15.737 1.00 98.06 289 CYS A C 1
ATOM 2260 O O . CYS A 1 289 ? 14.073 -5.072 -16.884 1.00 98.06 289 CYS A O 1
ATOM 2262 N N . GLY A 1 290 ? 15.404 -4.824 -15.114 1.00 97.44 290 GLY A N 1
ATOM 2263 C CA . GLY A 1 290 ? 16.606 -5.327 -15.786 1.00 97.44 290 GLY A CA 1
ATOM 2264 C C . GLY A 1 290 ? 16.468 -6.758 -16.318 1.00 97.44 290 GLY A C 1
ATOM 2265 O O . GLY A 1 290 ? 17.084 -7.119 -17.324 1.00 97.44 290 GLY A O 1
ATOM 2266 N N . LEU A 1 291 ? 15.609 -7.562 -15.689 1.00 97.69 291 LEU A N 1
ATOM 2267 C CA . LEU A 1 291 ? 15.370 -8.961 -16.051 1.00 97.69 291 LEU A CA 1
ATOM 2268 C C . LEU A 1 291 ? 14.141 -9.170 -16.942 1.00 97.69 291 LEU A C 1
ATOM 2270 O O . LEU A 1 291 ? 13.854 -10.308 -17.301 1.00 97.69 291 LEU A O 1
ATOM 2274 N N . ILE A 1 292 ? 13.438 -8.108 -17.342 1.00 98.44 292 ILE A N 1
ATOM 2275 C CA . ILE A 1 292 ? 12.274 -8.232 -18.226 1.00 98.44 292 ILE A CA 1
ATOM 2276 C C . ILE A 1 292 ? 12.709 -8.811 -19.579 1.00 98.44 292 ILE A C 1
ATOM 2278 O O . ILE A 1 292 ? 13.676 -8.351 -20.200 1.00 98.44 292 ILE A O 1
ATOM 2282 N N . THR A 1 293 ? 11.981 -9.829 -20.021 1.00 98.56 293 THR A N 1
ATOM 2283 C CA . THR A 1 293 ? 12.003 -10.403 -21.367 1.00 98.56 293 THR A CA 1
ATOM 2284 C C . THR A 1 293 ? 10.562 -10.524 -21.854 1.00 98.56 293 THR A C 1
ATOM 2286 O O . THR A 1 293 ? 9.621 -10.393 -21.073 1.00 98.56 293 THR A O 1
ATOM 2289 N N . ARG A 1 294 ? 10.361 -10.786 -23.148 1.00 98.62 294 ARG A N 1
ATOM 2290 C CA . ARG A 1 294 ? 9.014 -11.002 -23.693 1.00 98.62 294 ARG A CA 1
ATOM 2291 C C . ARG A 1 294 ? 8.325 -12.182 -23.004 1.00 98.62 294 ARG A C 1
ATOM 2293 O O . ARG A 1 294 ? 7.150 -12.112 -22.676 1.00 98.62 294 ARG A O 1
ATOM 2300 N N . GLU A 1 295 ? 9.061 -13.257 -22.764 1.00 98.44 295 GLU A N 1
ATOM 2301 C CA . GLU A 1 295 ? 8.528 -14.512 -22.240 1.00 98.44 295 GLU A CA 1
ATOM 2302 C C . GLU A 1 295 ? 8.027 -14.349 -20.805 1.00 98.44 295 GLU A C 1
ATOM 2304 O O . GLU A 1 295 ? 6.919 -14.791 -20.488 1.00 98.44 295 GLU A O 1
ATOM 2309 N N . ASN A 1 296 ? 8.823 -13.710 -19.939 1.00 98.19 296 ASN A N 1
ATOM 2310 C CA . ASN A 1 296 ? 8.464 -13.573 -18.531 1.00 98.19 296 ASN A CA 1
ATOM 2311 C C . ASN A 1 296 ? 7.384 -12.508 -18.303 1.00 98.19 296 ASN A C 1
ATOM 2313 O O . ASN A 1 296 ? 6.490 -12.741 -17.493 1.00 98.19 296 ASN A O 1
ATOM 2317 N N . ILE A 1 297 ? 7.387 -11.402 -19.054 1.00 98.62 297 ILE A N 1
ATOM 2318 C CA . ILE A 1 297 ? 6.350 -10.378 -18.914 1.00 98.62 297 ILE A CA 1
ATOM 2319 C C . ILE A 1 297 ? 5.003 -10.873 -19.449 1.00 98.62 297 ILE A C 1
ATOM 2321 O O . ILE A 1 297 ? 3.986 -10.729 -18.771 1.00 98.62 297 ILE A O 1
ATOM 2325 N N . ASP A 1 298 ? 5.000 -11.572 -20.591 1.00 98.75 298 ASP A N 1
ATOM 2326 C CA . ASP A 1 298 ? 3.792 -12.191 -21.137 1.00 98.75 298 ASP A CA 1
ATOM 2327 C C . ASP A 1 298 ? 3.235 -13.251 -20.176 1.00 98.75 298 ASP A C 1
ATOM 2329 O O . ASP A 1 298 ? 2.019 -13.416 -20.074 1.00 98.75 298 ASP A O 1
ATOM 2333 N N . ALA A 1 299 ? 4.105 -13.983 -19.467 1.00 98.69 299 ALA A N 1
ATOM 2334 C CA . ALA A 1 299 ? 3.681 -14.948 -18.457 1.00 98.69 299 ALA A CA 1
ATOM 2335 C C . ALA A 1 299 ? 2.983 -14.269 -17.268 1.00 98.69 299 ALA A C 1
ATOM 2337 O O . ALA A 1 299 ? 1.957 -14.770 -16.818 1.00 98.69 299 ALA A O 1
ATOM 2338 N N . LEU A 1 300 ? 3.478 -13.118 -16.798 1.00 98.69 300 LEU A N 1
ATOM 2339 C CA . LEU A 1 300 ? 2.845 -12.365 -15.707 1.00 98.69 300 LEU A CA 1
ATOM 2340 C C . LEU A 1 300 ? 1.495 -11.766 -16.111 1.00 98.69 300 LEU A C 1
ATOM 2342 O O . LEU A 1 300 ? 0.546 -11.812 -15.328 1.00 98.69 300 LEU A O 1
ATOM 2346 N N . TYR A 1 301 ? 1.383 -11.246 -17.335 1.00 98.69 301 TYR A N 1
ATOM 2347 C CA . TYR A 1 301 ? 0.107 -10.749 -17.851 1.00 98.69 301 TYR A CA 1
ATOM 2348 C C . TYR A 1 301 ? -0.919 -11.872 -18.020 1.00 98.69 301 TYR A C 1
ATOM 2350 O O . TYR A 1 301 ? -2.064 -11.706 -17.605 1.00 98.69 301 TYR A O 1
ATOM 2358 N N . ARG A 1 302 ? -0.509 -13.040 -18.538 1.00 98.62 302 ARG A N 1
ATOM 2359 C CA . ARG A 1 302 ? -1.369 -14.238 -18.607 1.00 98.62 302 ARG A CA 1
ATOM 2360 C C . ARG A 1 302 ? -1.787 -14.747 -17.229 1.00 98.62 302 ARG A C 1
ATOM 2362 O O . ARG A 1 302 ? -2.930 -15.154 -17.072 1.00 98.62 302 ARG A O 1
ATOM 2369 N N . ALA A 1 303 ? -0.893 -14.680 -16.245 1.00 98.50 303 ALA A N 1
ATOM 2370 C CA . ALA A 1 303 ? -1.178 -15.052 -14.861 1.00 98.50 303 ALA A CA 1
ATOM 2371 C C . ALA A 1 303 ? -2.153 -14.088 -14.155 1.00 98.50 303 ALA A C 1
ATOM 2373 O O . ALA A 1 303 ? -2.583 -14.366 -13.040 1.00 98.50 303 ALA A O 1
ATOM 2374 N N . GLY A 1 304 ? -2.506 -12.961 -14.785 1.00 97.88 304 GLY A N 1
ATOM 2375 C CA . GLY A 1 304 ?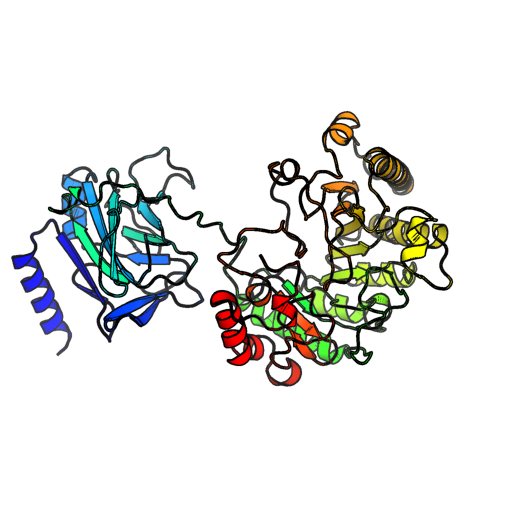 -3.496 -12.027 -14.261 1.00 97.88 304 GLY A CA 1
ATOM 2376 C C . GLY A 1 304 ? -2.936 -11.003 -13.278 1.00 97.88 304 GLY A C 1
ATOM 2377 O O . GLY A 1 304 ? -3.689 -10.521 -12.436 1.00 97.88 304 GLY A O 1
ATOM 2378 N N . LEU A 1 305 ? -1.655 -10.628 -13.378 1.00 98.62 305 LEU A N 1
ATOM 2379 C CA . LEU A 1 305 ? -1.056 -9.602 -12.514 1.00 98.62 305 LEU A CA 1
ATOM 2380 C C . LEU A 1 305 ? -1.926 -8.332 -12.430 1.00 98.62 305 LEU A C 1
ATOM 2382 O O . LEU A 1 305 ? -2.367 -7.812 -13.457 1.00 98.62 305 LEU A O 1
ATOM 2386 N N . THR A 1 306 ? -2.163 -7.823 -11.217 1.00 97.50 306 THR A N 1
ATOM 2387 C CA . THR A 1 306 ? -3.033 -6.655 -10.994 1.00 97.50 306 THR A CA 1
ATOM 2388 C C . THR A 1 306 ? -2.294 -5.350 -11.258 1.00 97.50 306 THR A C 1
ATOM 2390 O O . THR A 1 306 ? -2.698 -4.599 -12.140 1.00 97.50 306 THR A O 1
ATOM 2393 N N . ASN A 1 307 ? -1.184 -5.119 -10.553 1.00 98.00 307 ASN A N 1
ATOM 2394 C CA . ASN A 1 307 ? -0.379 -3.903 -10.653 1.00 98.00 307 ASN A CA 1
ATOM 2395 C C . ASN A 1 307 ? 1.099 -4.251 -10.872 1.00 98.00 307 ASN A C 1
ATOM 2397 O O . ASN A 1 307 ? 1.630 -5.182 -10.260 1.00 98.00 307 ASN A O 1
ATOM 2401 N N . MET A 1 308 ? 1.790 -3.470 -11.698 1.00 98.19 308 MET A N 1
ATOM 2402 C CA . MET A 1 308 ? 3.242 -3.523 -11.833 1.00 98.19 308 MET A CA 1
ATOM 2403 C C . MET A 1 308 ? 3.838 -2.117 -11.820 1.00 98.19 308 MET A C 1
ATOM 2405 O O . MET A 1 308 ? 3.557 -1.300 -12.694 1.00 98.19 308 MET A O 1
ATOM 2409 N N . ILE A 1 309 ? 4.724 -1.882 -10.861 1.00 97.31 309 ILE A N 1
ATOM 2410 C CA . ILE A 1 309 ? 5.539 -0.681 -10.750 1.00 97.31 309 ILE A CA 1
ATOM 2411 C C . ILE A 1 309 ? 6.893 -0.958 -11.409 1.00 97.31 309 ILE A C 1
ATOM 2413 O O . ILE A 1 309 ? 7.747 -1.691 -10.894 1.00 97.31 309 ILE A O 1
ATOM 2417 N N . LEU A 1 310 ? 7.084 -0.355 -12.576 1.00 97.94 310 LEU A N 1
ATOM 2418 C CA . LEU A 1 310 ? 8.327 -0.307 -13.323 1.00 97.94 310 LEU A CA 1
ATOM 2419 C C . LEU A 1 310 ? 9.186 0.799 -12.713 1.00 97.94 310 LEU A C 1
ATOM 2421 O O . LEU A 1 310 ? 9.001 1.984 -12.985 1.00 97.94 310 LEU A O 1
ATOM 2425 N N . SER A 1 311 ? 10.131 0.419 -11.854 1.00 94.94 311 SER A N 1
ATOM 2426 C CA . SER A 1 311 ? 11.024 1.384 -11.216 1.00 94.94 311 SER A CA 1
ATOM 2427 C C . SER A 1 311 ? 12.020 1.901 -12.249 1.00 94.94 311 SER A C 1
ATOM 2429 O O . SER A 1 311 ? 13.114 1.340 -12.320 1.00 94.94 311 SER A O 1
ATOM 2431 N N . TYR A 1 312 ? 11.660 2.934 -13.023 1.00 95.12 312 TYR A N 1
ATOM 2432 C CA . TYR A 1 312 ? 12.499 3.566 -14.049 1.00 95.12 312 TYR A CA 1
ATOM 2433 C C . TYR A 1 312 ? 13.596 4.437 -13.419 1.00 95.12 312 TYR A C 1
ATOM 2435 O O . TYR A 1 312 ? 14.776 4.264 -13.706 1.00 95.12 312 TYR A O 1
ATOM 2443 N N . GLN A 1 313 ? 13.193 5.250 -12.439 1.00 90.25 313 GLN A N 1
ATOM 2444 C CA . GLN A 1 313 ? 13.915 6.087 -11.470 1.00 90.25 313 GLN A CA 1
ATOM 2445 C C . GLN A 1 313 ? 14.975 7.045 -12.041 1.00 90.25 313 GLN A C 1
ATOM 2447 O O . GLN A 1 313 ? 14.974 8.207 -11.673 1.00 90.25 313 GLN A O 1
ATOM 2452 N N . THR A 1 314 ? 15.843 6.593 -12.941 1.00 92.12 314 THR A N 1
ATOM 2453 C CA . THR A 1 314 ? 16.974 7.308 -13.541 1.00 92.12 314 THR A CA 1
ATOM 2454 C C . THR A 1 314 ? 16.811 7.364 -15.060 1.00 92.12 314 THR A C 1
ATOM 2456 O O . THR A 1 314 ? 17.068 6.349 -15.725 1.00 92.12 314 THR A O 1
ATOM 2459 N N . PRO A 1 315 ? 16.338 8.488 -15.621 1.00 92.44 315 PRO A N 1
ATOM 2460 C CA . PRO A 1 315 ? 15.816 8.496 -16.977 1.00 92.44 315 PRO A CA 1
ATOM 2461 C C . PRO A 1 315 ? 16.833 8.755 -18.089 1.00 92.44 315 PRO A C 1
ATOM 2463 O O . PRO A 1 315 ? 16.430 8.987 -19.226 1.00 92.44 315 PRO A O 1
ATOM 2466 N N . ASP A 1 316 ? 18.127 8.666 -17.798 1.00 93.88 316 ASP A N 1
ATOM 2467 C CA . ASP A 1 316 ? 19.196 8.872 -18.770 1.00 93.88 316 ASP A CA 1
ATOM 2468 C C . ASP A 1 316 ? 20.439 8.025 -18.439 1.00 93.88 316 ASP A C 1
ATOM 2470 O O . ASP A 1 316 ? 20.570 7.432 -17.365 1.00 93.88 316 ASP A O 1
ATOM 2474 N N . ALA A 1 317 ? 21.388 7.967 -19.376 1.00 94.69 317 ALA A N 1
ATOM 2475 C CA . ALA A 1 317 ? 22.593 7.155 -19.238 1.00 94.69 317 ALA A CA 1
ATOM 2476 C C . ALA A 1 317 ? 23.540 7.611 -18.114 1.00 94.69 317 ALA A C 1
ATOM 2478 O O . ALA A 1 317 ? 24.300 6.788 -17.595 1.00 94.69 317 ALA A O 1
ATOM 2479 N N . ALA A 1 318 ? 23.539 8.895 -17.749 1.00 93.31 318 ALA A N 1
ATOM 2480 C CA . ALA A 1 318 ? 24.364 9.412 -16.666 1.00 93.31 318 ALA A CA 1
ATOM 2481 C C . ALA A 1 318 ? 23.753 9.041 -15.313 1.00 93.31 318 ALA A C 1
ATOM 2483 O O . ALA A 1 318 ? 24.431 8.392 -14.509 1.00 93.31 318 ALA A O 1
ATOM 2484 N N . SER A 1 319 ? 22.472 9.355 -15.100 1.00 92.94 319 SER A N 1
ATOM 2485 C CA . SER A 1 319 ? 21.763 9.016 -13.868 1.00 92.94 319 SER A CA 1
ATOM 2486 C C . SER A 1 319 ? 21.687 7.501 -13.670 1.00 92.94 319 SER A C 1
ATOM 2488 O O . SER A 1 319 ? 21.928 7.032 -12.562 1.00 92.94 319 SER A O 1
ATOM 2490 N N . PHE A 1 320 ? 21.496 6.692 -14.718 1.00 95.31 320 PHE A N 1
ATOM 2491 C CA . PHE A 1 320 ? 21.391 5.227 -14.610 1.00 95.31 320 PHE A CA 1
ATOM 2492 C C . PHE A 1 320 ? 22.616 4.538 -13.985 1.00 95.31 320 PHE A C 1
ATOM 2494 O O . PHE A 1 320 ? 22.478 3.490 -13.348 1.00 95.31 320 PHE A O 1
ATOM 2501 N N . LYS A 1 321 ? 23.814 5.137 -14.071 1.00 93.50 321 LYS A N 1
ATOM 2502 C CA . LYS A 1 321 ? 25.038 4.599 -13.439 1.00 93.50 321 LYS A CA 1
ATOM 2503 C C . LYS A 1 321 ? 24.881 4.390 -11.932 1.00 93.50 321 LYS A C 1
ATOM 2505 O O . LYS A 1 321 ? 25.432 3.440 -11.377 1.00 93.50 321 LYS A O 1
ATOM 2510 N N . THR A 1 322 ? 24.093 5.237 -11.278 1.00 91.62 322 THR A N 1
ATOM 2511 C CA . THR A 1 322 ? 23.814 5.169 -9.836 1.00 91.62 322 THR A CA 1
ATOM 2512 C C . THR A 1 322 ? 23.039 3.911 -9.427 1.00 91.62 322 THR A C 1
ATOM 2514 O O . THR A 1 322 ? 23.104 3.489 -8.275 1.00 91.62 322 THR A O 1
ATOM 2517 N N . ARG A 1 323 ? 22.371 3.230 -10.368 1.00 92.62 323 ARG A N 1
ATOM 2518 C CA . ARG A 1 323 ? 21.692 1.950 -10.113 1.00 92.62 323 ARG A CA 1
ATOM 2519 C C . ARG A 1 323 ? 22.649 0.767 -9.981 1.00 92.62 323 ARG A C 1
ATOM 2521 O O . ARG A 1 323 ? 22.230 -0.295 -9.519 1.00 92.62 323 ARG A O 1
ATOM 2528 N N . LYS A 1 324 ? 23.917 0.943 -10.386 1.00 93.88 324 LYS A N 1
ATOM 2529 C CA . LYS A 1 324 ? 24.967 -0.089 -10.409 1.00 93.88 324 LYS A CA 1
ATOM 2530 C C . LYS A 1 324 ? 24.434 -1.427 -10.949 1.00 93.88 324 LYS A C 1
ATOM 2532 O O . LYS A 1 324 ? 24.387 -2.429 -10.236 1.00 93.88 324 LYS A O 1
ATOM 2537 N N . ALA A 1 325 ? 23.979 -1.421 -12.201 1.00 93.81 325 ALA A N 1
ATOM 2538 C CA . ALA A 1 325 ? 23.454 -2.590 -12.902 1.00 93.81 325 ALA A CA 1
ATOM 2539 C C . ALA A 1 325 ? 24.567 -3.244 -13.748 1.00 93.81 325 ALA A C 1
ATOM 2541 O O . ALA A 1 325 ? 24.820 -2.796 -14.870 1.00 93.81 325 ALA A O 1
ATOM 2542 N N . PRO A 1 326 ? 25.280 -4.268 -13.239 1.00 82.19 326 PRO A N 1
ATOM 2543 C CA . PRO A 1 326 ? 26.386 -4.865 -13.976 1.00 82.19 326 PRO A CA 1
ATOM 2544 C C . PRO A 1 326 ? 25.867 -5.503 -15.270 1.00 82.19 326 PRO A C 1
ATOM 2546 O O . PRO A 1 326 ? 24.968 -6.339 -15.242 1.00 82.19 326 PRO A O 1
ATOM 2549 N N . SER A 1 327 ? 26.474 -5.141 -16.401 1.00 87.81 327 SER A N 1
ATOM 2550 C CA . SER A 1 327 ? 26.172 -5.688 -17.738 1.00 87.81 327 SER A CA 1
ATOM 2551 C C . SER A 1 327 ? 24.861 -5.226 -18.390 1.00 87.81 327 SER A C 1
ATOM 2553 O O . SER A 1 327 ? 24.442 -5.822 -19.380 1.00 87.81 327 SER A O 1
ATOM 2555 N N . LEU A 1 328 ? 24.221 -4.164 -17.890 1.00 96.12 328 LEU A N 1
ATOM 2556 C CA . LEU A 1 328 ? 23.067 -3.552 -18.551 1.00 96.12 328 LEU A CA 1
ATOM 2557 C C . LEU A 1 328 ? 23.374 -2.092 -18.892 1.00 96.12 328 LEU A C 1
ATOM 2559 O O . LEU A 1 328 ? 23.730 -1.316 -18.013 1.00 96.12 328 LEU A O 1
ATOM 2563 N N . ALA A 1 329 ? 23.249 -1.724 -20.166 1.00 96.94 329 ALA A N 1
ATOM 2564 C CA . ALA A 1 329 ? 23.336 -0.335 -20.613 1.00 96.94 329 ALA A CA 1
ATOM 2565 C C . ALA A 1 329 ? 21.963 0.349 -20.529 1.00 96.94 329 ALA A C 1
ATOM 2567 O O . ALA A 1 329 ? 20.930 -0.321 -20.576 1.00 96.94 329 ALA A O 1
ATOM 2568 N N . PHE A 1 330 ? 21.954 1.682 -20.452 1.00 97.06 330 PHE A N 1
ATOM 2569 C CA . PHE A 1 330 ? 20.721 2.458 -20.309 1.00 97.06 330 PHE A CA 1
ATOM 2570 C C . PHE A 1 330 ? 19.727 2.244 -21.462 1.00 97.06 330 PHE A C 1
ATOM 2572 O O . PHE A 1 330 ? 18.548 2.043 -21.199 1.00 97.06 330 PHE A O 1
ATOM 2579 N N . ASP A 1 331 ? 20.175 2.199 -22.721 1.00 97.31 331 ASP A N 1
ATOM 2580 C CA . ASP A 1 331 ? 19.257 1.966 -23.847 1.00 97.31 331 ASP A CA 1
ATOM 2581 C C . ASP A 1 331 ? 18.569 0.600 -23.749 1.00 97.31 331 ASP A C 1
ATOM 2583 O O . ASP A 1 331 ? 17.348 0.509 -23.835 1.00 97.31 331 ASP A O 1
ATOM 2587 N N . ALA A 1 332 ? 19.329 -0.459 -23.453 1.00 97.75 332 ALA A N 1
ATOM 2588 C CA . ALA A 1 332 ? 18.769 -1.795 -23.250 1.00 97.75 332 ALA A CA 1
ATOM 2589 C C . ALA A 1 332 ? 17.817 -1.849 -22.042 1.00 97.75 332 ALA A C 1
ATOM 2591 O O . ALA A 1 332 ? 16.843 -2.602 -22.037 1.00 97.75 332 ALA A O 1
ATOM 2592 N N . TYR A 1 333 ? 18.092 -1.055 -21.008 1.00 97.81 333 TYR A N 1
ATOM 2593 C CA . TYR A 1 333 ? 17.211 -0.883 -19.863 1.00 97.81 333 TYR A CA 1
ATOM 2594 C C . TYR A 1 333 ? 15.895 -0.178 -20.236 1.00 97.81 333 TYR A C 1
ATOM 2596 O O . TYR A 1 333 ? 14.819 -0.696 -19.928 1.00 97.81 333 TYR A O 1
ATOM 2604 N N . ARG A 1 334 ? 15.964 0.949 -20.956 1.00 98.00 334 ARG A N 1
ATOM 2605 C CA . ARG A 1 334 ? 14.800 1.661 -21.507 1.00 98.00 334 ARG A CA 1
ATOM 2606 C C . ARG A 1 334 ? 13.951 0.746 -22.372 1.00 98.00 334 ARG A C 1
ATOM 2608 O O . ARG A 1 334 ? 12.734 0.691 -22.199 1.00 98.00 334 ARG A O 1
ATOM 2615 N N . ASP A 1 335 ? 14.586 -0.005 -23.260 1.00 98.25 335 ASP A N 1
ATOM 2616 C CA . ASP A 1 335 ? 13.894 -0.880 -24.199 1.00 98.25 335 ASP A CA 1
ATOM 2617 C C . ASP A 1 335 ? 13.161 -2.021 -23.476 1.00 98.25 335 ASP A C 1
ATOM 2619 O O . ASP A 1 335 ? 12.074 -2.410 -23.894 1.00 98.25 335 ASP A O 1
ATOM 2623 N N . LYS A 1 336 ? 13.675 -2.504 -22.336 1.00 98.44 336 LYS A N 1
ATOM 2624 C CA . LYS A 1 336 ? 12.969 -3.466 -21.467 1.00 98.44 336 LYS A CA 1
ATOM 2625 C C . LYS A 1 336 ? 11.724 -2.875 -20.804 1.00 98.44 336 LYS A C 1
ATOM 2627 O O . LYS A 1 336 ? 10.711 -3.562 -20.688 1.00 98.44 336 LYS A O 1
ATOM 2632 N N . VAL A 1 337 ? 11.778 -1.613 -20.381 1.00 98.50 337 VAL A N 1
ATOM 2633 C CA . VAL A 1 337 ? 10.632 -0.917 -19.767 1.00 98.50 337 VAL A CA 1
ATOM 2634 C C . VAL A 1 337 ? 9.558 -0.658 -20.826 1.00 98.50 337 VAL A C 1
ATOM 2636 O O . VAL A 1 337 ? 8.389 -0.976 -20.617 1.00 98.50 337 VAL A O 1
ATOM 2639 N N . ARG A 1 338 ? 9.968 -0.173 -22.006 1.00 98.56 338 ARG A N 1
ATOM 2640 C CA . ARG A 1 338 ? 9.103 -0.022 -23.184 1.00 98.56 338 ARG A CA 1
ATOM 2641 C C . ARG A 1 338 ? 8.484 -1.356 -23.603 1.00 98.56 338 ARG A C 1
ATOM 2643 O O . ARG A 1 338 ? 7.277 -1.422 -23.812 1.00 98.56 338 ARG A O 1
ATOM 2650 N N . LEU A 1 339 ? 9.266 -2.439 -23.617 1.00 98.75 339 LEU A N 1
ATOM 2651 C CA . LEU A 1 339 ? 8.770 -3.783 -23.913 1.00 98.75 339 LEU A CA 1
ATOM 2652 C C . LEU A 1 339 ? 7.620 -4.182 -22.980 1.00 98.75 339 LEU A C 1
ATOM 2654 O O . LEU A 1 339 ? 6.626 -4.704 -23.468 1.00 98.75 339 LEU A O 1
ATOM 2658 N N . ALA A 1 340 ? 7.702 -3.915 -21.674 1.00 98.69 340 ALA A N 1
ATOM 2659 C CA . ALA A 1 340 ? 6.598 -4.222 -20.762 1.00 98.69 340 ALA A CA 1
ATOM 2660 C C . ALA A 1 340 ? 5.301 -3.489 -21.156 1.00 98.69 340 ALA A C 1
ATOM 2662 O O . ALA A 1 340 ? 4.247 -4.114 -21.282 1.00 98.69 340 ALA A O 1
ATOM 2663 N N . VAL A 1 341 ? 5.393 -2.190 -21.452 1.00 98.75 341 VAL A N 1
ATOM 2664 C CA . VAL A 1 341 ? 4.252 -1.381 -21.914 1.00 98.75 341 VAL A CA 1
ATOM 2665 C C . VAL A 1 341 ? 3.686 -1.906 -23.234 1.00 98.75 341 VAL A C 1
ATOM 2667 O O . VAL A 1 341 ? 2.481 -2.137 -23.338 1.00 98.75 341 VAL A O 1
ATOM 2670 N N . GLU A 1 342 ? 4.543 -2.163 -24.224 1.00 98.69 342 GLU A N 1
ATOM 2671 C CA . GLU A 1 342 ? 4.123 -2.736 -25.502 1.00 98.69 342 GLU A CA 1
ATOM 2672 C C . GLU A 1 342 ? 3.421 -4.081 -25.311 1.00 98.69 342 GLU A C 1
ATOM 2674 O O . GLU A 1 342 ? 2.388 -4.328 -25.931 1.00 98.69 342 GLU A O 1
ATOM 2679 N N . ARG A 1 343 ? 3.971 -4.974 -24.479 1.00 98.62 343 ARG A N 1
ATOM 2680 C CA . ARG A 1 343 ? 3.380 -6.295 -24.247 1.00 98.62 343 ARG A CA 1
ATOM 2681 C C . ARG A 1 343 ? 2.026 -6.195 -23.555 1.00 98.62 343 ARG A C 1
ATOM 2683 O O . ARG A 1 343 ? 1.122 -6.925 -23.959 1.00 98.62 343 ARG A O 1
ATOM 2690 N N . LYS A 1 344 ? 1.837 -5.257 -22.616 1.00 98.25 344 LYS A N 1
ATOM 2691 C CA . LYS A 1 344 ? 0.514 -4.976 -22.033 1.00 98.25 344 LYS A CA 1
ATOM 2692 C C . LYS A 1 344 ? -0.492 -4.610 -23.122 1.00 98.25 344 LYS A C 1
ATOM 2694 O O . LYS A 1 344 ? -1.562 -5.213 -23.169 1.00 98.25 344 LYS A O 1
ATOM 2699 N N . VAL A 1 345 ? -0.142 -3.655 -23.985 1.00 98.06 345 VAL A N 1
ATOM 2700 C CA . VAL A 1 345 ? -1.003 -3.192 -25.085 1.00 98.06 345 VAL A CA 1
ATOM 2701 C C . VAL A 1 345 ? -1.316 -4.339 -26.043 1.00 98.06 345 VAL A C 1
ATOM 2703 O O . VAL A 1 345 ? -2.478 -4.653 -26.281 1.00 98.06 345 VAL A O 1
ATOM 2706 N N . ALA A 1 346 ? -0.281 -5.019 -26.533 1.00 98.06 346 ALA A N 1
ATOM 2707 C CA . ALA A 1 346 ? -0.398 -6.080 -27.527 1.00 98.06 346 ALA A CA 1
ATOM 2708 C C . ALA A 1 346 ? -1.245 -7.270 -27.054 1.00 98.06 346 ALA A C 1
ATOM 2710 O O . ALA A 1 346 ? -1.833 -7.973 -27.871 1.00 98.06 346 ALA A O 1
ATOM 2711 N N . MET A 1 347 ? -1.260 -7.533 -25.747 1.00 97.81 347 MET A N 1
ATOM 2712 C CA . MET A 1 347 ? -2.019 -8.630 -25.149 1.00 97.81 347 MET A CA 1
ATOM 2713 C C . MET A 1 347 ? -3.385 -8.197 -24.609 1.00 97.81 347 MET A C 1
ATOM 2715 O O . MET A 1 347 ? -4.133 -9.055 -24.148 1.00 97.81 347 MET A O 1
ATOM 2719 N N . GLY A 1 348 ? -3.699 -6.896 -24.605 1.00 96.94 348 GLY A N 1
ATOM 2720 C CA . GLY A 1 348 ? -4.882 -6.371 -23.920 1.00 96.94 348 GLY A CA 1
ATOM 2721 C C . GLY A 1 348 ? -4.870 -6.676 -22.417 1.00 96.94 348 GLY A C 1
ATOM 2722 O O . GLY A 1 348 ? -5.910 -6.972 -21.830 1.00 96.94 348 GLY A O 1
ATOM 2723 N N . ALA A 1 349 ? -3.689 -6.681 -21.790 1.00 97.31 349 ALA A N 1
ATOM 2724 C CA . ALA A 1 349 ? -3.555 -7.069 -20.392 1.00 97.31 349 ALA A CA 1
ATOM 2725 C C . ALA A 1 349 ? -4.221 -6.037 -19.467 1.00 97.31 349 ALA A C 1
ATOM 2727 O O . ALA A 1 349 ? -3.935 -4.838 -19.544 1.00 97.31 349 ALA A O 1
ATOM 2728 N N . ARG A 1 350 ? -5.051 -6.511 -18.528 1.00 95.62 350 ARG A N 1
ATOM 2729 C CA . ARG A 1 350 ? -5.744 -5.667 -17.532 1.00 95.62 350 ARG A CA 1
ATOM 2730 C C . ARG A 1 350 ? -4.814 -5.012 -16.500 1.00 95.62 350 ARG A C 1
ATOM 2732 O O . ARG A 1 350 ? -5.251 -4.146 -15.758 1.00 95.62 350 ARG A O 1
ATOM 2739 N N . THR A 1 351 ? -3.556 -5.447 -16.426 1.00 98.06 351 THR A N 1
ATOM 2740 C CA . THR A 1 351 ? -2.576 -4.996 -15.430 1.00 98.06 351 THR A CA 1
ATOM 2741 C C . THR A 1 351 ? -2.384 -3.483 -15.482 1.00 98.06 351 THR A C 1
ATOM 2743 O O . THR A 1 351 ? -2.149 -2.942 -16.562 1.00 98.06 351 THR A O 1
ATOM 2746 N N . HIS A 1 352 ? -2.422 -2.798 -14.344 1.00 97.56 352 HIS A N 1
ATOM 2747 C CA . HIS A 1 352 ? -2.037 -1.391 -14.264 1.00 97.56 352 HIS A CA 1
ATOM 2748 C C . HIS A 1 352 ? -0.513 -1.268 -14.206 1.00 97.56 352 HIS A C 1
ATOM 2750 O O . HIS A 1 352 ? 0.130 -1.936 -13.396 1.00 97.56 352 HIS A O 1
ATOM 2756 N N . LEU A 1 353 ? 0.063 -0.427 -15.065 1.00 98.06 353 LEU A N 1
ATOM 2757 C CA . LEU A 1 353 ? 1.487 -0.109 -15.055 1.00 98.06 353 LEU A CA 1
ATOM 2758 C C . LEU A 1 353 ? 1.713 1.288 -14.486 1.00 98.06 353 LEU A C 1
ATOM 2760 O O . LEU A 1 353 ? 1.033 2.243 -14.874 1.00 98.06 353 LEU A O 1
ATOM 2764 N N . GLU A 1 354 ? 2.705 1.395 -13.614 1.00 96.25 354 GLU A N 1
ATOM 2765 C CA . GLU A 1 354 ? 3.243 2.659 -13.120 1.00 96.25 354 GLU A CA 1
ATOM 2766 C C . GLU A 1 354 ? 4.733 2.704 -13.454 1.00 96.25 354 GLU A C 1
ATOM 2768 O O . GLU A 1 354 ? 5.483 1.789 -13.122 1.00 96.25 354 GLU A O 1
ATOM 2773 N N . ILE A 1 355 ? 5.152 3.726 -14.189 1.00 96.69 355 ILE A N 1
ATOM 2774 C CA . ILE A 1 355 ? 6.544 3.989 -14.535 1.00 96.69 355 ILE A CA 1
ATOM 2775 C C . ILE A 1 355 ? 7.005 5.086 -13.589 1.00 96.69 355 ILE A C 1
ATOM 2777 O O . ILE A 1 355 ? 6.671 6.256 -13.776 1.00 96.69 355 ILE A O 1
ATOM 2781 N N . ASP A 1 356 ? 7.751 4.691 -12.564 1.00 93.38 356 ASP A N 1
ATOM 2782 C CA . ASP A 1 356 ? 8.201 5.604 -11.518 1.00 93.38 356 ASP A CA 1
ATOM 2783 C C . ASP A 1 356 ? 9.526 6.248 -11.913 1.00 93.38 356 ASP A C 1
ATOM 2785 O O . ASP A 1 356 ? 10.487 5.540 -12.214 1.00 93.38 356 ASP A O 1
ATOM 2789 N N . ILE A 1 357 ? 9.608 7.572 -11.831 1.00 91.25 357 ILE A N 1
ATOM 2790 C CA . ILE A 1 357 ? 10.798 8.394 -12.069 1.00 91.25 357 ILE A CA 1
ATOM 2791 C C . ILE A 1 357 ? 11.154 9.123 -10.775 1.00 91.25 357 ILE A C 1
ATOM 2793 O O . ILE A 1 357 ? 10.264 9.602 -10.072 1.00 91.25 357 ILE A O 1
ATOM 2797 N N . MET A 1 358 ? 12.446 9.203 -10.449 1.00 88.88 358 MET A N 1
ATOM 2798 C CA . MET A 1 358 ? 12.896 9.850 -9.222 1.00 88.88 358 MET A CA 1
ATOM 2799 C C . MET A 1 358 ? 12.928 11.365 -9.409 1.00 88.88 358 MET A C 1
ATOM 2801 O O . MET A 1 358 ? 13.752 11.884 -10.155 1.00 88.88 358 MET A O 1
ATOM 2805 N N . ASN A 1 359 ? 12.054 12.064 -8.694 1.00 87.38 359 ASN A N 1
ATOM 2806 C CA . ASN A 1 359 ? 12.087 13.513 -8.553 1.00 87.38 359 ASN A CA 1
ATOM 2807 C C . ASN A 1 359 ? 13.070 13.894 -7.436 1.00 87.38 359 ASN A C 1
ATOM 2809 O O . ASN A 1 359 ? 12.881 13.528 -6.272 1.00 87.38 359 ASN A O 1
ATOM 2813 N N . THR A 1 360 ? 14.106 14.644 -7.794 1.00 86.75 360 THR A N 1
ATOM 2814 C CA . THR A 1 360 ? 15.170 15.109 -6.900 1.00 86.75 360 THR A CA 1
ATOM 2815 C C . THR A 1 360 ? 15.239 16.633 -6.787 1.00 86.75 360 THR A C 1
ATOM 2817 O O . THR A 1 360 ? 16.232 17.132 -6.271 1.00 86.75 360 THR A O 1
ATOM 2820 N N . LYS A 1 361 ? 14.207 17.382 -7.209 1.00 83.56 361 LYS A N 1
ATOM 2821 C CA . LYS A 1 361 ? 14.177 18.864 -7.174 1.00 83.56 361 LYS A CA 1
ATOM 2822 C C . LYS A 1 361 ? 14.557 19.458 -5.813 1.00 83.56 361 LYS A C 1
ATOM 2824 O O . LYS A 1 361 ? 15.210 20.489 -5.744 1.00 83.56 361 LYS A O 1
ATOM 2829 N N . TYR A 1 362 ? 14.207 18.759 -4.732 1.00 76.75 362 TYR A N 1
ATOM 2830 C CA . TYR A 1 362 ? 14.477 19.168 -3.347 1.00 76.75 362 TYR A CA 1
ATOM 2831 C C . TYR A 1 362 ? 15.418 18.210 -2.592 1.00 76.75 362 TYR A C 1
ATOM 2833 O O . TYR A 1 362 ? 15.361 18.102 -1.365 1.00 76.75 362 TYR A O 1
ATOM 2841 N N . ALA A 1 363 ? 16.235 17.432 -3.307 1.00 73.06 363 ALA A N 1
ATOM 2842 C CA . ALA A 1 363 ? 17.188 16.506 -2.701 1.00 73.06 363 ALA A CA 1
ATOM 2843 C C . ALA A 1 363 ? 18.620 17.055 -2.793 1.00 73.06 363 ALA A C 1
ATOM 2845 O O . ALA A 1 363 ? 19.137 17.261 -3.881 1.00 73.06 363 ALA A O 1
ATOM 2846 N N . ASP A 1 364 ? 19.297 17.201 -1.651 1.00 67.94 364 ASP A N 1
ATOM 2847 C CA . ASP A 1 364 ? 20.662 17.752 -1.603 1.00 67.94 364 ASP A CA 1
ATOM 2848 C C . ASP A 1 364 ? 21.726 16.775 -2.150 1.00 67.94 364 ASP A C 1
ATOM 2850 O O . ASP A 1 364 ? 22.813 17.184 -2.545 1.00 67.94 364 ASP A O 1
ATOM 2854 N N . SER A 1 365 ? 21.451 15.465 -2.122 1.00 70.12 365 SER A N 1
ATOM 2855 C CA . SER A 1 365 ? 22.459 14.415 -2.375 1.00 70.12 365 SER A CA 1
ATOM 2856 C C . SER A 1 365 ? 22.418 13.802 -3.776 1.00 70.12 365 SER A C 1
ATOM 2858 O O . SER A 1 365 ? 23.305 13.020 -4.118 1.00 70.12 365 SER A O 1
ATOM 2860 N N . TYR A 1 366 ? 21.385 14.094 -4.566 1.00 76.12 366 TYR A N 1
ATOM 2861 C CA . TYR A 1 366 ? 21.164 13.467 -5.866 1.00 76.12 366 TYR A CA 1
ATOM 2862 C C . TYR A 1 366 ? 20.567 14.466 -6.846 1.00 76.12 366 TYR A C 1
ATOM 2864 O O . TYR A 1 366 ? 19.628 15.173 -6.506 1.00 76.12 366 TYR A O 1
ATOM 2872 N N . GLU A 1 367 ? 21.060 14.442 -8.079 1.00 84.25 367 GLU A N 1
ATOM 2873 C CA . GLU A 1 367 ? 20.532 15.223 -9.193 1.00 84.25 367 GLU A CA 1
ATOM 2874 C C . GLU A 1 367 ? 20.177 14.241 -10.318 1.00 84.25 367 GLU A C 1
ATOM 2876 O O . GLU A 1 367 ? 21.046 13.762 -11.046 1.00 84.25 367 GLU A O 1
ATOM 2881 N N . ILE A 1 368 ? 18.909 13.821 -10.360 1.00 87.81 368 ILE A N 1
ATOM 2882 C CA . ILE A 1 368 ? 18.381 12.855 -11.336 1.00 87.81 368 ILE A CA 1
ATOM 2883 C C . ILE A 1 368 ? 17.335 13.534 -12.221 1.00 87.81 368 ILE A C 1
ATOM 2885 O O . ILE A 1 368 ? 17.547 13.665 -13.420 1.00 87.81 368 ILE A O 1
ATOM 2889 N N . VAL A 1 369 ? 16.226 13.981 -11.628 1.00 88.88 369 VAL A N 1
ATOM 2890 C CA . VAL A 1 369 ? 15.258 14.882 -12.268 1.00 88.88 369 VAL A CA 1
ATOM 2891 C C . VAL A 1 369 ? 14.980 16.001 -11.278 1.00 88.88 369 VAL A C 1
ATOM 2893 O O . VAL A 1 369 ? 14.194 15.828 -10.345 1.00 88.88 369 VAL A O 1
ATOM 2896 N N . SER A 1 370 ? 15.689 17.111 -11.437 1.00 87.31 370 SER A N 1
ATOM 2897 C CA . SER A 1 370 ? 15.608 18.292 -10.572 1.00 87.31 370 SER A CA 1
ATOM 2898 C C . SER A 1 370 ? 14.895 19.466 -11.235 1.00 87.31 370 SER A C 1
ATOM 2900 O O . SER A 1 370 ? 14.333 20.292 -10.525 1.00 87.31 370 SER A O 1
ATOM 2902 N N . GLU A 1 371 ? 14.851 19.505 -12.566 1.00 88.31 371 GLU A N 1
ATOM 2903 C CA . GLU A 1 371 ? 14.286 20.619 -13.329 1.00 88.31 371 GLU A CA 1
ATOM 2904 C C . GLU A 1 371 ? 13.051 20.197 -14.134 1.00 88.31 371 GLU A C 1
ATOM 2906 O O . GLU A 1 371 ? 13.000 19.101 -14.704 1.00 88.31 371 GLU A O 1
ATOM 2911 N N . ASP A 1 372 ? 12.057 21.086 -14.229 1.00 84.50 372 ASP A N 1
ATOM 2912 C CA . ASP A 1 372 ? 10.797 20.811 -14.935 1.00 84.50 372 ASP A CA 1
ATOM 2913 C C . ASP A 1 372 ? 11.041 20.472 -16.420 1.00 84.50 372 ASP A C 1
ATOM 2915 O O . ASP A 1 372 ? 10.396 19.573 -16.960 1.00 84.50 372 ASP A O 1
ATOM 2919 N N . ASP A 1 373 ? 12.037 21.093 -17.061 1.00 88.19 373 ASP A N 1
ATOM 2920 C CA . ASP A 1 373 ? 12.420 20.800 -18.450 1.00 88.19 373 ASP A CA 1
ATOM 2921 C C . ASP A 1 373 ? 12.871 19.342 -18.645 1.00 88.19 373 ASP A C 1
ATOM 2923 O O . ASP A 1 373 ? 12.578 18.734 -19.676 1.00 88.19 373 ASP A O 1
ATOM 2927 N N . GLN A 1 374 ? 13.531 18.737 -17.649 1.00 90.12 374 GLN A N 1
ATOM 2928 C CA . GLN A 1 374 ? 13.916 17.320 -17.697 1.00 90.12 374 GLN A CA 1
ATOM 2929 C C . GLN A 1 374 ? 12.681 16.415 -17.610 1.00 90.12 374 GLN A C 1
ATOM 2931 O O . GLN A 1 374 ? 12.580 15.421 -18.334 1.00 90.12 374 GLN A O 1
ATOM 2936 N N . ALA A 1 375 ? 11.725 16.764 -16.743 1.00 87.25 375 ALA A N 1
ATOM 2937 C CA . ALA A 1 375 ? 10.464 16.041 -16.614 1.00 87.25 375 ALA A CA 1
ATOM 2938 C C . ALA A 1 375 ? 9.626 16.129 -17.901 1.00 87.25 375 ALA A C 1
ATOM 2940 O O . ALA A 1 375 ? 9.089 15.116 -18.353 1.00 87.25 375 ALA A O 1
ATOM 2941 N N . LEU A 1 376 ? 9.561 17.311 -18.518 1.00 88.19 376 LEU A N 1
ATOM 2942 C CA . LEU A 1 376 ? 8.853 17.542 -19.776 1.00 88.19 376 LEU A CA 1
ATOM 2943 C C . LEU A 1 376 ? 9.513 16.815 -20.951 1.00 88.19 376 LEU A C 1
ATOM 2945 O O . LEU A 1 376 ? 8.815 16.153 -21.713 1.00 88.19 376 LEU A O 1
ATOM 2949 N N . ALA A 1 377 ? 10.844 16.855 -21.066 1.00 90.81 377 ALA A N 1
ATOM 2950 C CA . ALA A 1 377 ? 11.566 16.124 -22.108 1.00 90.81 377 ALA A CA 1
ATOM 2951 C C . ALA A 1 377 ? 11.343 14.606 -22.004 1.00 90.81 377 ALA A C 1
ATOM 2953 O O . ALA A 1 377 ? 11.136 13.928 -23.011 1.00 90.81 377 ALA A O 1
ATOM 2954 N N . PHE A 1 378 ? 11.338 14.073 -20.778 1.00 91.56 378 PHE A N 1
ATOM 2955 C CA . PHE A 1 378 ? 10.997 12.676 -20.529 1.00 91.56 378 PHE A CA 1
ATOM 2956 C C . PHE A 1 378 ? 9.553 12.362 -20.945 1.00 91.56 378 PHE A C 1
ATOM 2958 O O . PHE A 1 378 ? 9.302 11.364 -21.618 1.00 91.56 378 PHE A O 1
ATOM 2965 N N . LEU A 1 379 ? 8.600 13.217 -20.572 1.00 91.44 379 LEU A N 1
ATOM 2966 C CA . LEU A 1 379 ? 7.197 13.046 -20.933 1.00 91.44 379 LEU A CA 1
ATOM 2967 C C . LEU A 1 379 ? 6.984 13.074 -22.457 1.00 91.44 379 LEU A C 1
ATOM 2969 O O . LEU A 1 379 ? 6.272 12.214 -22.975 1.00 91.44 379 LEU A O 1
ATOM 2973 N N . ASP A 1 380 ? 7.624 14.000 -23.173 1.00 92.31 380 ASP A N 1
ATOM 2974 C CA . ASP A 1 380 ? 7.534 14.117 -24.634 1.00 92.31 380 ASP A CA 1
ATOM 2975 C C . ASP A 1 380 ? 8.035 12.844 -25.346 1.00 92.31 380 ASP A C 1
ATOM 2977 O O . ASP A 1 380 ? 7.375 12.352 -26.268 1.00 92.31 380 ASP A O 1
ATOM 2981 N N . ASP A 1 381 ? 9.151 12.257 -24.892 1.00 95.19 381 ASP A N 1
ATOM 2982 C CA . ASP A 1 381 ? 9.662 10.977 -25.412 1.00 95.19 381 ASP A CA 1
ATOM 2983 C C . ASP A 1 381 ? 8.647 9.836 -25.218 1.00 95.19 381 ASP A C 1
ATOM 2985 O O . ASP A 1 381 ? 8.360 9.075 -26.149 1.00 95.19 381 ASP A O 1
ATOM 2989 N N . TRP A 1 382 ? 8.043 9.740 -24.031 1.00 96.19 382 TRP A N 1
ATOM 2990 C CA . TRP A 1 382 ? 7.048 8.706 -23.742 1.00 96.19 382 TRP A CA 1
ATOM 2991 C C . TRP A 1 382 ? 5.728 8.916 -24.481 1.00 96.19 382 TRP A C 1
ATOM 2993 O O . TRP A 1 382 ? 5.138 7.928 -24.916 1.00 96.19 382 TRP A O 1
ATOM 3003 N N . ILE A 1 383 ? 5.282 10.159 -24.687 1.00 95.44 383 ILE A N 1
ATOM 3004 C CA . ILE A 1 383 ? 4.122 10.470 -25.539 1.00 95.44 383 ILE A CA 1
ATOM 3005 C C . ILE A 1 383 ? 4.406 10.053 -26.985 1.00 95.44 383 ILE A C 1
ATOM 3007 O O . ILE A 1 383 ? 3.561 9.427 -27.626 1.00 95.44 383 ILE A O 1
ATOM 3011 N N . GLY A 1 384 ? 5.603 10.348 -27.504 1.00 96.62 384 GLY A N 1
ATOM 3012 C CA . GLY A 1 384 ? 6.025 9.894 -28.830 1.00 96.62 384 GLY A CA 1
ATOM 3013 C C . GLY A 1 384 ? 5.997 8.369 -28.952 1.00 96.62 384 GLY A C 1
ATOM 3014 O O . GLY A 1 384 ? 5.455 7.822 -29.916 1.00 96.62 384 GLY A O 1
ATOM 3015 N N . TYR A 1 385 ? 6.510 7.670 -27.938 1.00 97.56 385 TYR A N 1
ATOM 3016 C CA . TYR A 1 385 ? 6.450 6.213 -27.875 1.00 97.56 385 TYR A CA 1
ATOM 3017 C C . TYR A 1 385 ? 5.010 5.684 -27.795 1.00 97.56 385 TYR A C 1
ATOM 3019 O O . TYR A 1 385 ? 4.665 4.759 -28.531 1.00 97.56 385 TYR A O 1
ATOM 3027 N N . ALA A 1 386 ? 4.149 6.285 -26.973 1.00 96.88 386 ALA A N 1
ATOM 3028 C CA . ALA A 1 386 ? 2.742 5.912 -26.855 1.00 96.88 386 ALA A CA 1
ATOM 3029 C C . ALA A 1 386 ? 2.004 6.036 -28.196 1.00 96.88 386 ALA A C 1
ATOM 3031 O O . ALA A 1 386 ? 1.366 5.075 -28.618 1.00 96.88 386 ALA A O 1
ATOM 3032 N N . ARG A 1 387 ? 2.198 7.142 -28.926 1.00 96.88 387 ARG A N 1
ATOM 3033 C CA . ARG A 1 387 ? 1.647 7.335 -30.280 1.00 96.88 387 ARG A CA 1
ATOM 3034 C C . ARG A 1 387 ? 2.089 6.252 -31.259 1.00 96.88 387 ARG A C 1
ATOM 3036 O O . ARG A 1 387 ? 1.283 5.768 -32.047 1.00 96.88 387 ARG A O 1
ATOM 3043 N N . SER A 1 388 ? 3.351 5.820 -31.179 1.00 97.56 388 SER A N 1
ATOM 3044 C CA . SER A 1 388 ? 3.836 4.710 -32.010 1.00 97.56 388 SER A CA 1
ATOM 3045 C C . SER A 1 388 ? 3.113 3.391 -31.709 1.00 97.56 388 SER A C 1
ATOM 3047 O O . SER A 1 388 ? 2.901 2.583 -32.611 1.00 97.56 388 SER A O 1
ATOM 3049 N N . LEU A 1 389 ? 2.698 3.169 -30.455 1.00 97.94 389 LEU A N 1
ATOM 3050 C CA . LEU A 1 389 ? 1.898 2.005 -30.074 1.00 97.94 389 LEU A CA 1
ATOM 3051 C C . LEU A 1 389 ? 0.443 2.155 -30.523 1.00 97.94 389 LEU A C 1
ATOM 3053 O O . LEU A 1 389 ? -0.135 1.177 -30.990 1.00 97.94 389 LEU A O 1
ATOM 3057 N N . GLU A 1 390 ? -0.132 3.355 -30.416 1.00 96.75 390 GLU A N 1
ATOM 3058 C CA . GLU A 1 390 ? -1.478 3.651 -30.916 1.00 96.75 390 GLU A CA 1
ATOM 3059 C C . GLU A 1 390 ? -1.583 3.358 -32.414 1.00 96.75 390 GLU A C 1
ATOM 3061 O O . GLU A 1 390 ? -2.480 2.629 -32.829 1.00 96.75 390 GLU A O 1
ATOM 3066 N N . GLU A 1 391 ? -0.622 3.831 -33.209 1.00 97.12 391 GLU A N 1
ATOM 3067 C CA . GLU A 1 391 ? -0.547 3.542 -34.642 1.00 97.12 391 GLU A CA 1
ATOM 3068 C C . GLU A 1 391 ? -0.340 2.043 -34.903 1.00 97.12 391 GLU A C 1
ATOM 3070 O O . GLU A 1 391 ? -1.087 1.428 -35.665 1.00 97.12 391 GLU A O 1
ATOM 3075 N N . LYS A 1 392 ? 0.640 1.427 -34.228 1.00 97.88 392 LYS A N 1
ATOM 3076 C CA . LYS A 1 392 ? 0.996 0.015 -34.429 1.00 97.88 392 LYS A CA 1
ATOM 3077 C C . LYS A 1 392 ? -0.146 -0.951 -34.109 1.00 97.88 392 LYS A C 1
ATOM 3079 O O . LYS A 1 392 ? -0.271 -1.973 -34.781 1.00 97.88 392 LYS A O 1
ATOM 3084 N N . TYR A 1 393 ? -0.932 -0.668 -33.071 1.00 97.19 393 TYR A N 1
ATOM 3085 C CA . TYR A 1 393 ? -1.998 -1.550 -32.584 1.00 97.19 393 TYR A CA 1
ATOM 3086 C C . TYR A 1 393 ? -3.411 -1.029 -32.887 1.00 97.19 393 TYR A C 1
ATOM 3088 O O . TYR A 1 393 ? -4.384 -1.659 -32.478 1.00 97.19 393 TYR A O 1
ATOM 3096 N N . GLY A 1 394 ? -3.542 0.083 -33.620 1.00 95.31 394 GLY A N 1
ATOM 3097 C CA . GLY A 1 394 ? -4.832 0.665 -33.998 1.00 95.31 394 GLY A CA 1
ATOM 3098 C C . GLY A 1 394 ? -5.664 1.143 -32.804 1.00 95.31 394 GLY A C 1
ATOM 3099 O O . GLY A 1 394 ? -6.884 0.978 -32.802 1.00 95.31 394 GLY A O 1
ATOM 3100 N N . LEU A 1 395 ? -5.017 1.686 -31.769 1.00 93.62 395 LEU A N 1
ATOM 3101 C CA . LEU A 1 395 ? -5.713 2.217 -30.596 1.00 93.62 395 LEU A CA 1
ATOM 3102 C C . LEU A 1 395 ? -6.319 3.597 -30.900 1.00 93.62 395 LEU A C 1
ATOM 3104 O O . LEU A 1 395 ? -5.768 4.341 -31.715 1.00 93.62 395 LEU A O 1
ATOM 3108 N N . PRO A 1 396 ? -7.415 3.987 -30.224 1.00 91.50 396 PRO A N 1
ATOM 3109 C CA . PRO A 1 396 ? -7.909 5.356 -30.288 1.00 91.50 396 PRO A CA 1
ATOM 3110 C C . PRO A 1 396 ? -6.820 6.335 -29.823 1.00 91.50 396 PRO A C 1
ATOM 3112 O O . PRO A 1 396 ? -6.299 6.150 -28.722 1.00 91.50 396 PRO A O 1
ATOM 3115 N N . PRO A 1 397 ? -6.486 7.365 -30.620 1.00 89.88 397 PRO A N 1
ATOM 3116 C CA . PRO A 1 397 ? -5.442 8.309 -30.252 1.00 89.88 397 PRO A CA 1
ATOM 3117 C C . PRO A 1 397 ? -5.860 9.120 -29.026 1.00 89.88 397 PRO A C 1
ATOM 3119 O O . PRO A 1 397 ? -6.975 9.654 -28.968 1.00 89.88 397 PRO A O 1
ATOM 3122 N N . ARG A 1 398 ? -4.958 9.246 -28.053 1.00 89.06 398 ARG A N 1
ATOM 3123 C CA . ARG A 1 398 ? -5.177 10.045 -26.849 1.00 89.06 398 ARG A CA 1
ATOM 3124 C C . ARG A 1 398 ? -4.734 11.494 -27.052 1.00 89.06 398 ARG A C 1
ATOM 3126 O O . ARG A 1 398 ? -3.639 11.787 -27.532 1.00 89.06 398 ARG A O 1
ATOM 3133 N N . THR A 1 399 ? -5.575 12.434 -26.623 1.00 87.56 399 THR A N 1
ATOM 3134 C CA . THR A 1 399 ? -5.200 13.853 -26.582 1.00 87.56 399 THR A CA 1
ATOM 3135 C C . THR A 1 399 ? -4.281 14.115 -25.392 1.00 87.56 399 THR A C 1
ATOM 3137 O O . THR A 1 399 ? -4.682 13.960 -24.238 1.00 87.56 399 THR A O 1
ATOM 3140 N N . HIS A 1 400 ? -3.061 14.560 -25.679 1.00 84.06 400 HIS A N 1
ATOM 3141 C CA . HIS A 1 400 ? -2.090 15.015 -24.687 1.00 84.06 400 HIS A CA 1
ATOM 3142 C C . HIS A 1 400 ? -2.010 16.550 -24.742 1.00 84.06 400 HIS A C 1
ATOM 3144 O O . HIS A 1 400 ? -1.263 17.106 -25.547 1.00 84.06 400 HIS A O 1
ATOM 3150 N N . ASP A 1 401 ? -2.842 17.229 -23.945 1.00 79.19 401 ASP A N 1
ATOM 3151 C CA . ASP A 1 401 ? -2.946 18.696 -23.915 1.00 79.19 401 ASP A CA 1
ATOM 3152 C C . ASP A 1 401 ? -1.675 19.330 -23.329 1.00 79.19 401 ASP A C 1
ATOM 3154 O O . ASP A 1 401 ? -1.341 19.121 -22.161 1.00 79.19 401 ASP A O 1
ATOM 3158 N N . ARG A 1 402 ? -0.967 20.114 -24.149 1.00 77.94 402 ARG A N 1
ATOM 3159 C CA . ARG A 1 402 ? 0.318 20.714 -23.780 1.00 77.94 402 ARG A CA 1
ATOM 3160 C C . ARG A 1 402 ? 0.181 21.793 -22.706 1.00 77.94 402 ARG A C 1
ATOM 3162 O O . ARG A 1 402 ? 1.018 21.843 -21.809 1.00 77.94 402 ARG A O 1
ATOM 3169 N N . ASP A 1 403 ? -0.868 22.605 -22.750 1.00 75.38 403 ASP A N 1
ATOM 3170 C CA . ASP A 1 403 ? -1.076 23.691 -21.785 1.00 75.38 403 ASP A CA 1
ATOM 3171 C C . ASP A 1 403 ? -1.473 23.117 -20.416 1.00 75.38 403 ASP A C 1
ATOM 3173 O O . ASP A 1 403 ? -1.006 23.563 -19.361 1.00 75.38 403 ASP A O 1
ATOM 3177 N N . GLN A 1 404 ? -2.267 22.041 -20.421 1.00 71.94 404 GLN A N 1
ATOM 3178 C CA . GLN A 1 404 ? -2.571 21.294 -19.204 1.00 71.94 404 GLN A CA 1
ATOM 3179 C C . GLN A 1 404 ? -1.333 20.589 -18.630 1.00 71.94 404 GLN A C 1
ATOM 3181 O O . GLN A 1 404 ? -1.199 20.484 -17.415 1.00 71.94 404 GLN A O 1
ATOM 3186 N N . ILE A 1 405 ? -0.433 20.083 -19.473 1.00 74.56 405 ILE A N 1
ATOM 3187 C CA . ILE A 1 405 ? 0.819 19.461 -19.025 1.00 74.56 405 ILE A CA 1
ATOM 3188 C C . ILE A 1 405 ? 1.715 20.507 -18.355 1.00 74.56 405 ILE A C 1
ATOM 3190 O O . ILE A 1 405 ? 2.161 20.291 -17.230 1.00 74.56 405 ILE A O 1
ATOM 3194 N N . LEU A 1 406 ? 1.938 21.650 -19.007 1.00 73.31 406 LEU A N 1
ATOM 3195 C CA . LEU A 1 406 ? 2.823 22.702 -18.500 1.00 73.31 406 LEU A CA 1
ATOM 3196 C C . LEU A 1 406 ? 2.330 23.293 -17.172 1.00 73.31 406 LEU A C 1
ATOM 3198 O O . LEU A 1 406 ? 3.137 23.587 -16.298 1.00 73.31 406 LEU A O 1
ATOM 3202 N N . SER A 1 407 ? 1.014 23.406 -16.977 1.00 72.19 407 SER A N 1
ATOM 3203 C CA . SER A 1 407 ? 0.440 23.951 -15.735 1.00 72.19 407 SER A CA 1
ATOM 3204 C C . SER A 1 407 ? 0.536 23.028 -14.510 1.00 72.19 407 SER A C 1
ATOM 3206 O O . SER A 1 407 ? 0.222 23.460 -13.401 1.00 72.19 407 SER A O 1
ATOM 3208 N N . ARG A 1 408 ? 0.947 21.759 -14.665 1.00 68.81 408 ARG A N 1
ATOM 3209 C CA . ARG A 1 408 ? 0.942 20.781 -13.559 1.00 68.81 408 ARG A CA 1
ATOM 3210 C C . ARG A 1 408 ? 2.117 20.886 -12.598 1.00 68.81 408 ARG A C 1
ATOM 3212 O O . ARG A 1 408 ? 1.991 20.354 -11.496 1.00 68.81 408 ARG A O 1
ATOM 3219 N N . HIS A 1 409 ? 3.225 21.513 -13.004 1.00 72.44 409 HIS A N 1
ATOM 3220 C CA . HIS A 1 409 ? 4.454 21.598 -12.204 1.00 72.44 409 HIS A CA 1
ATOM 3221 C C . HIS A 1 409 ? 4.808 20.242 -11.562 1.00 72.44 409 HIS A C 1
ATOM 3223 O O . HIS A 1 409 ? 4.740 20.065 -10.346 1.00 72.44 409 HIS A O 1
ATOM 3229 N N . PHE A 1 410 ? 5.098 19.232 -12.399 1.00 71.12 410 PHE A N 1
ATOM 3230 C CA . PHE A 1 410 ? 5.149 17.819 -11.985 1.00 71.12 410 PHE A CA 1
ATOM 3231 C C . PHE A 1 410 ? 6.115 17.533 -10.826 1.00 71.12 410 PHE A C 1
ATOM 3233 O O . PHE A 1 410 ? 5.928 16.544 -10.109 1.00 71.12 410 PHE A O 1
ATOM 3240 N N . LEU A 1 411 ? 7.137 18.368 -10.642 1.00 75.19 411 LEU A N 1
ATOM 3241 C CA . LEU A 1 411 ? 8.130 18.194 -9.589 1.00 75.19 411 LEU A CA 1
ATOM 3242 C C . LEU A 1 411 ? 7.744 18.855 -8.253 1.00 75.19 411 LEU A C 1
ATOM 3244 O O . LEU A 1 411 ? 8.330 18.500 -7.230 1.00 75.19 411 LEU A O 1
ATOM 3248 N N . ASP A 1 412 ? 6.739 19.734 -8.240 1.00 70.62 412 ASP A N 1
ATOM 3249 C CA . ASP A 1 412 ? 6.340 20.524 -7.061 1.00 70.62 412 ASP A CA 1
ATOM 3250 C C . ASP A 1 412 ? 5.194 19.889 -6.255 1.00 70.62 412 ASP A C 1
ATOM 3252 O O . ASP A 1 412 ? 4.826 20.373 -5.186 1.00 70.62 412 ASP A O 1
ATOM 3256 N N . GLN A 1 413 ? 4.631 18.779 -6.738 1.00 62.47 413 GLN A N 1
ATOM 3257 C CA . GLN A 1 413 ? 3.556 18.053 -6.056 1.00 62.47 413 GLN A CA 1
ATOM 3258 C C . GLN A 1 413 ? 4.061 17.281 -4.819 1.00 62.47 413 GLN A C 1
ATOM 3260 O O . GLN A 1 413 ? 5.268 17.130 -4.590 1.00 62.47 413 GLN A O 1
ATOM 3265 N N . ASP A 1 414 ? 3.121 16.807 -3.993 1.00 55.25 414 ASP A N 1
ATOM 3266 C CA . ASP A 1 414 ? 3.381 16.149 -2.706 1.00 55.25 414 ASP A CA 1
ATOM 3267 C C . ASP A 1 414 ? 4.214 14.843 -2.794 1.00 55.25 414 ASP A C 1
ATOM 3269 O O . ASP A 1 414 ? 4.660 14.408 -3.856 1.00 55.25 414 ASP A O 1
ATOM 3273 N N . GLU A 1 415 ? 4.477 14.212 -1.645 1.00 51.19 415 GLU A N 1
ATOM 3274 C CA . GLU A 1 415 ? 5.317 13.006 -1.522 1.00 51.19 415 GLU A CA 1
ATOM 3275 C C . GLU A 1 415 ? 4.871 11.817 -2.399 1.00 51.19 415 GLU A C 1
ATOM 3277 O O . GLU A 1 415 ? 5.688 10.939 -2.690 1.00 51.19 415 GLU A O 1
ATOM 3282 N N . ASN A 1 416 ? 3.608 11.770 -2.838 1.00 50.41 416 ASN A N 1
ATOM 3283 C CA . ASN A 1 416 ? 3.078 10.675 -3.656 1.00 50.41 416 ASN A CA 1
ATOM 3284 C C . ASN A 1 416 ? 3.405 10.834 -5.147 1.00 50.41 416 ASN A C 1
ATOM 3286 O O . ASN A 1 416 ? 3.223 9.891 -5.918 1.00 50.41 416 ASN A O 1
ATOM 3290 N N . GLY A 1 417 ? 3.942 11.993 -5.533 1.00 57.44 417 GLY A N 1
ATOM 3291 C CA . GLY A 1 417 ? 4.361 12.290 -6.890 1.00 57.44 417 GLY A CA 1
ATOM 3292 C C . GLY A 1 417 ? 3.222 12.648 -7.837 1.00 57.44 417 GLY A C 1
ATOM 3293 O O . GLY A 1 417 ? 2.042 12.393 -7.594 1.00 57.44 417 GLY A O 1
ATOM 3294 N N . SER A 1 418 ? 3.586 13.246 -8.966 1.00 70.88 418 SER A N 1
ATOM 3295 C CA . SER A 1 418 ? 2.618 13.627 -9.993 1.00 70.88 418 SER A CA 1
ATOM 3296 C C . SER A 1 418 ? 2.288 12.453 -10.899 1.00 70.88 418 SER A C 1
ATOM 3298 O O . SER A 1 418 ? 3.191 11.886 -11.509 1.00 70.88 418 SER A O 1
ATOM 3300 N N . ARG A 1 419 ? 0.999 12.125 -11.042 1.00 79.69 419 ARG A N 1
ATOM 3301 C CA . ARG A 1 419 ? 0.511 11.063 -11.935 1.00 79.69 419 ARG A CA 1
ATOM 3302 C C . ARG A 1 419 ? 0.108 11.632 -13.296 1.00 79.69 419 ARG A C 1
ATOM 3304 O O . ARG A 1 419 ? -0.710 12.553 -13.383 1.00 79.69 419 ARG A O 1
ATOM 3311 N N . TYR A 1 420 ? 0.618 11.027 -14.361 1.00 83.94 420 TYR A N 1
ATOM 3312 C CA . TYR A 1 420 ? 0.195 11.285 -15.734 1.00 83.94 420 TYR A CA 1
ATOM 3313 C C . TYR A 1 420 ? -0.214 9.984 -16.413 1.00 83.94 420 TYR A C 1
ATOM 3315 O O . TYR A 1 420 ? 0.552 9.028 -16.430 1.00 83.94 420 TYR A O 1
ATOM 3323 N N . GLU A 1 421 ? -1.421 9.923 -16.965 1.00 88.31 421 GLU A N 1
ATOM 3324 C CA . GLU A 1 421 ? -1.883 8.744 -17.693 1.00 88.31 421 GLU A CA 1
ATOM 3325 C C . GLU A 1 421 ? -1.432 8.827 -19.156 1.00 88.31 421 GLU A C 1
ATOM 3327 O O . GLU A 1 421 ? -1.843 9.723 -19.895 1.00 88.31 421 GLU A O 1
ATOM 3332 N N . LEU A 1 422 ? -0.563 7.896 -19.546 1.00 91.69 422 LEU A N 1
ATOM 3333 C CA . LEU A 1 422 ? 0.072 7.847 -20.858 1.00 91.69 422 LEU A CA 1
ATOM 3334 C C . LEU A 1 422 ? -0.775 7.064 -21.870 1.00 91.69 422 LEU A C 1
ATOM 3336 O O . LEU A 1 422 ? -1.016 7.528 -22.975 1.00 91.69 422 LEU A O 1
ATOM 3340 N N . LEU A 1 423 ? -1.233 5.882 -21.467 1.00 93.31 423 LEU A N 1
ATOM 3341 C CA . LEU A 1 423 ? -2.143 4.998 -22.197 1.00 93.31 423 LEU A CA 1
ATOM 3342 C C . LEU A 1 423 ? -3.138 4.430 -21.180 1.00 93.31 423 LEU A C 1
ATOM 3344 O O . LEU A 1 423 ? -2.910 4.546 -19.975 1.00 93.31 423 LEU A O 1
ATOM 3348 N N . ASP A 1 424 ? -4.206 3.778 -21.641 1.00 90.94 424 ASP A N 1
ATOM 3349 C CA . ASP A 1 424 ? -5.157 3.129 -20.733 1.00 90.94 424 ASP A CA 1
ATOM 3350 C C . ASP A 1 424 ? -4.445 2.162 -19.764 1.00 90.94 424 ASP A C 1
ATOM 3352 O O . ASP A 1 424 ? -3.754 1.209 -20.152 1.00 90.94 424 ASP A O 1
ATOM 3356 N N . GLY A 1 425 ? -4.560 2.462 -18.470 1.00 90.62 425 GLY A N 1
ATOM 3357 C CA . GLY A 1 425 ? -3.900 1.720 -17.402 1.00 90.62 425 GLY A CA 1
ATOM 3358 C C . GLY A 1 425 ? -2.366 1.806 -17.382 1.00 90.62 425 GLY A C 1
ATOM 3359 O O . GLY A 1 425 ? -1.752 0.964 -16.729 1.00 90.62 425 GLY A O 1
ATOM 3360 N N . VAL A 1 426 ? -1.735 2.774 -18.056 1.00 96.50 426 VAL A N 1
ATOM 3361 C CA . VAL A 1 426 ? -0.280 3.027 -18.021 1.00 96.50 426 VAL A CA 1
ATOM 3362 C C . VAL A 1 426 ? -0.021 4.454 -17.557 1.00 96.50 426 VAL A C 1
ATOM 3364 O O . VAL A 1 426 ? -0.439 5.410 -18.207 1.00 96.50 426 VAL A O 1
ATOM 3367 N N . HIS A 1 427 ? 0.701 4.603 -16.451 1.00 92.38 427 HIS A N 1
ATOM 3368 C CA . HIS A 1 427 ? 0.940 5.897 -15.822 1.00 92.38 427 HIS A CA 1
ATOM 3369 C C . HIS A 1 427 ? 2.427 6.200 -15.686 1.00 92.38 427 HIS A C 1
ATOM 3371 O O . HIS A 1 427 ? 3.210 5.310 -15.372 1.00 92.38 427 HIS A O 1
ATOM 3377 N N . LEU A 1 428 ? 2.796 7.464 -15.867 1.00 90.94 428 LEU A N 1
ATOM 3378 C CA . LEU A 1 428 ? 4.078 8.020 -15.449 1.00 90.94 428 LEU A CA 1
ATOM 3379 C C . LEU A 1 428 ? 3.902 8.674 -14.078 1.00 90.94 428 LEU A C 1
ATOM 3381 O O . LEU A 1 428 ? 2.909 9.377 -13.859 1.00 90.94 428 LEU A O 1
ATOM 3385 N N . ILE A 1 429 ? 4.847 8.435 -13.170 1.00 87.25 429 ILE A N 1
ATOM 3386 C CA . ILE A 1 429 ? 4.819 8.983 -11.812 1.00 87.25 429 ILE A CA 1
ATOM 3387 C C . ILE A 1 429 ? 6.171 9.607 -11.473 1.00 87.25 429 ILE A C 1
ATOM 3389 O O . ILE A 1 429 ? 7.184 8.915 -11.412 1.00 87.25 429 ILE A O 1
ATOM 3393 N N . TRP A 1 430 ? 6.188 10.910 -11.193 1.00 83.12 430 TRP A N 1
ATOM 3394 C CA . TRP A 1 430 ? 7.374 11.600 -10.668 1.00 83.12 430 TRP A CA 1
ATOM 3395 C C . TRP A 1 430 ? 7.376 11.519 -9.154 1.00 83.12 430 TRP A C 1
ATOM 3397 O O . TRP A 1 430 ? 6.810 12.372 -8.474 1.00 83.12 430 TRP A O 1
ATOM 3407 N N . LYS A 1 431 ? 7.991 10.468 -8.623 1.00 82.44 431 LYS A N 1
ATOM 3408 C CA . LYS A 1 431 ? 7.993 10.177 -7.196 1.00 82.44 431 LYS A CA 1
ATOM 3409 C C . LYS A 1 431 ? 9.121 10.926 -6.506 1.00 82.44 431 LYS A C 1
ATOM 3411 O O . LYS A 1 431 ? 10.284 10.787 -6.889 1.00 82.44 431 LYS A O 1
ATOM 3416 N N . ARG A 1 432 ? 8.792 11.697 -5.468 1.00 78.44 432 ARG A N 1
ATOM 3417 C CA . ARG A 1 432 ? 9.794 12.405 -4.667 1.00 78.44 432 ARG A CA 1
ATOM 3418 C C . ARG A 1 432 ? 10.799 11.407 -4.093 1.00 78.44 432 ARG A C 1
ATOM 3420 O O . ARG A 1 432 ? 10.423 10.387 -3.510 1.00 78.44 432 ARG A O 1
ATOM 3427 N N . CYS A 1 433 ? 12.079 11.712 -4.268 1.00 76.19 433 CYS A N 1
ATOM 3428 C CA . CYS A 1 433 ? 13.165 10.982 -3.640 1.00 76.19 433 CYS A CA 1
ATOM 3429 C C . CYS A 1 433 ? 12.953 10.975 -2.121 1.00 76.19 433 CYS A C 1
ATOM 3431 O O . CYS A 1 433 ? 12.652 12.011 -1.532 1.00 76.19 433 CYS A O 1
ATOM 3433 N N . HIS A 1 434 ? 13.074 9.804 -1.500 1.00 67.56 434 HIS A N 1
ATOM 3434 C CA . HIS A 1 434 ? 12.873 9.628 -0.066 1.00 67.56 434 HIS A CA 1
ATOM 3435 C C . HIS A 1 434 ? 14.007 8.799 0.531 1.00 67.56 434 HIS A C 1
ATOM 3437 O O . HIS A 1 434 ? 14.509 7.863 -0.097 1.00 67.56 434 HIS A O 1
ATOM 3443 N N . SER A 1 435 ? 14.361 9.079 1.782 1.00 59.00 435 SER A N 1
ATOM 3444 C CA . SER A 1 435 ? 15.456 8.445 2.519 1.00 59.00 435 SER A CA 1
ATOM 3445 C C . SER A 1 435 ? 15.162 7.021 2.967 1.00 59.00 435 SER A C 1
ATOM 3447 O O . SER A 1 435 ? 15.169 6.702 4.150 1.00 59.00 435 SER A O 1
ATOM 3449 N N . TRP A 1 436 ? 14.915 6.121 2.013 1.00 63.12 436 TRP A N 1
ATOM 3450 C CA . TRP A 1 436 ? 14.558 4.732 2.286 1.00 63.12 436 TRP A CA 1
ATOM 3451 C C . TRP A 1 436 ? 15.520 4.086 3.298 1.00 63.12 436 TRP A C 1
ATOM 3453 O O . TRP A 1 436 ? 16.702 3.907 3.018 1.00 63.12 436 TRP A O 1
ATOM 3463 N N . GLY A 1 437 ? 15.027 3.806 4.511 1.00 57.53 437 GLY A N 1
ATOM 3464 C CA . GLY A 1 437 ? 15.843 3.262 5.603 1.00 57.53 437 GLY A CA 1
ATOM 3465 C C . GLY A 1 437 ? 17.006 4.160 6.057 1.00 57.53 437 GLY A C 1
ATOM 3466 O O . GLY A 1 437 ? 18.012 3.636 6.529 1.00 57.53 437 GLY A O 1
ATOM 3467 N N . ASN A 1 438 ? 16.882 5.483 5.905 1.00 67.19 438 ASN A N 1
ATOM 3468 C CA . ASN A 1 438 ? 17.904 6.508 6.149 1.00 67.19 438 ASN A CA 1
ATOM 3469 C C . ASN A 1 438 ? 19.166 6.395 5.270 1.00 67.19 438 ASN A C 1
ATOM 3471 O O . ASN A 1 438 ? 20.229 6.869 5.664 1.00 67.19 438 ASN A O 1
ATOM 3475 N N . VAL A 1 439 ? 19.079 5.748 4.102 1.00 66.75 439 VAL A N 1
ATOM 3476 C CA . VAL A 1 439 ? 20.233 5.591 3.193 1.00 66.75 439 VAL A CA 1
ATOM 3477 C C . VAL A 1 439 ? 20.515 6.863 2.389 1.00 66.75 439 VAL A C 1
ATOM 3479 O O . VAL A 1 439 ? 21.656 7.120 2.016 1.00 66.75 439 VAL A O 1
ATOM 3482 N N . ILE A 1 440 ? 19.489 7.679 2.144 1.00 62.81 440 ILE A N 1
ATOM 3483 C CA . ILE A 1 440 ? 19.635 9.009 1.536 1.00 62.81 440 ILE A CA 1
ATOM 3484 C C . ILE A 1 440 ? 19.716 10.046 2.664 1.00 62.81 440 ILE A C 1
ATOM 3486 O O . ILE A 1 440 ? 19.038 9.896 3.684 1.00 62.81 440 ILE A O 1
ATOM 3490 N N . GLY A 1 441 ? 20.580 11.055 2.495 1.00 59.03 441 GLY A N 1
ATOM 3491 C CA . GLY A 1 441 ? 20.766 12.157 3.446 1.00 59.03 441 GLY A CA 1
ATOM 3492 C C . GLY A 1 441 ? 19.515 13.026 3.643 1.00 59.03 441 GLY A C 1
ATOM 3493 O O . GLY A 1 441 ? 18.446 12.723 3.120 1.00 59.03 441 GLY A O 1
ATOM 3494 N N . GLU A 1 442 ? 19.639 14.100 4.426 1.00 55.78 442 GLU A N 1
ATOM 3495 C CA . GLU A 1 442 ? 18.525 15.018 4.714 1.00 55.78 442 GLU A CA 1
ATOM 3496 C C . GLU A 1 442 ? 18.018 15.742 3.447 1.00 55.78 442 GLU A C 1
ATOM 3498 O O . GLU A 1 442 ? 18.793 16.067 2.546 1.00 55.78 442 GLU A O 1
ATOM 3503 N N . HIS A 1 443 ? 16.709 16.011 3.392 1.00 54.62 443 HIS A N 1
ATOM 3504 C CA . HIS A 1 443 ? 16.059 16.789 2.331 1.00 54.62 443 HIS A CA 1
ATOM 3505 C C . HIS A 1 443 ? 15.765 18.215 2.825 1.00 54.62 443 HIS A C 1
ATOM 3507 O O . HIS A 1 443 ? 15.179 18.381 3.898 1.00 54.62 443 HIS A O 1
ATOM 3513 N N . LYS A 1 444 ? 16.105 19.248 2.043 1.00 51.53 444 LYS A N 1
ATOM 3514 C CA . LYS A 1 444 ? 15.680 20.631 2.314 1.00 51.53 444 LYS A CA 1
ATOM 3515 C C . LYS A 1 444 ? 14.336 20.885 1.650 1.00 51.53 444 LYS A C 1
ATOM 3517 O O . LYS A 1 444 ? 14.261 21.163 0.459 1.00 51.53 444 LYS A O 1
ATOM 3522 N N . LEU A 1 445 ? 13.264 20.770 2.423 1.00 47.25 445 LEU A N 1
ATOM 3523 C CA . LEU A 1 445 ? 11.939 21.171 1.961 1.00 47.25 445 LEU A CA 1
ATOM 3524 C C . LEU A 1 445 ? 11.820 22.694 2.044 1.00 47.25 445 LEU A C 1
ATOM 3526 O O . LEU A 1 445 ? 12.063 23.268 3.106 1.00 47.25 445 LEU A O 1
ATOM 3530 N N . ASP A 1 446 ? 11.423 23.330 0.943 1.00 44.69 446 ASP A N 1
ATOM 3531 C CA . ASP A 1 446 ? 10.934 24.707 0.975 1.00 44.69 446 ASP A CA 1
ATOM 3532 C C . ASP A 1 446 ? 9.597 24.731 1.753 1.00 44.69 446 ASP A C 1
ATOM 3534 O O . ASP A 1 446 ? 8.656 24.023 1.365 1.00 44.69 446 ASP A O 1
ATOM 3538 N N . PRO A 1 447 ? 9.490 25.479 2.869 1.00 41.28 447 PRO A N 1
ATOM 3539 C CA . PRO A 1 447 ? 8.275 25.549 3.678 1.00 41.28 447 PRO A CA 1
ATOM 3540 C C . PRO A 1 447 ? 7.024 25.987 2.904 1.00 41.28 447 PRO A C 1
ATOM 3542 O O . PRO A 1 447 ? 5.917 25.635 3.314 1.00 41.28 447 PRO A O 1
ATOM 3545 N N . GLU A 1 448 ? 7.175 26.733 1.805 1.00 38.44 448 GLU A N 1
ATOM 3546 C CA . GLU A 1 448 ? 6.048 27.241 1.013 1.00 38.44 448 GLU A CA 1
ATOM 3547 C C . GLU A 1 448 ? 5.500 26.197 0.020 1.00 38.44 448 GLU A C 1
ATOM 3549 O O . GLU A 1 448 ? 4.286 26.119 -0.183 1.00 38.44 448 GLU A O 1
ATOM 3554 N N . ALA A 1 449 ? 6.349 25.312 -0.517 1.00 41.59 449 ALA A N 1
ATOM 3555 C CA . ALA A 1 449 ? 5.944 24.253 -1.454 1.00 41.59 449 ALA A CA 1
ATOM 3556 C C . ALA A 1 449 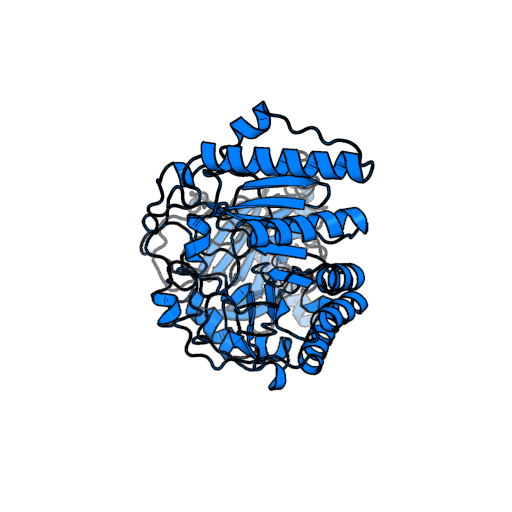? 5.173 23.102 -0.772 1.00 41.59 449 ALA A C 1
ATOM 3558 O O . ALA A 1 449 ? 4.311 22.466 -1.377 1.00 41.59 449 ALA A O 1
ATOM 3559 N N . ALA A 1 450 ? 5.421 22.855 0.520 1.00 39.66 450 ALA A N 1
ATOM 3560 C CA . ALA A 1 450 ? 4.716 21.834 1.304 1.00 39.66 450 ALA A CA 1
ATOM 3561 C C . ALA A 1 450 ? 3.240 22.181 1.613 1.00 39.66 450 ALA A C 1
ATOM 3563 O O . ALA A 1 450 ? 2.510 21.335 2.135 1.00 39.66 450 ALA A O 1
ATOM 3564 N N . ALA A 1 451 ? 2.800 23.410 1.316 1.00 33.25 451 ALA A N 1
ATOM 3565 C CA . ALA A 1 451 ? 1.471 23.924 1.644 1.00 33.25 451 ALA A CA 1
ATOM 3566 C C . ALA A 1 451 ? 0.460 23.889 0.476 1.00 33.25 451 ALA A C 1
ATOM 3568 O O . ALA A 1 451 ? -0.701 24.259 0.673 1.00 33.25 451 ALA A O 1
ATOM 3569 N N . ALA A 1 452 ? 0.854 23.450 -0.726 1.00 31.00 452 ALA A N 1
ATOM 3570 C CA . ALA A 1 452 ? -0.041 23.408 -1.883 1.00 31.00 452 ALA A CA 1
ATOM 3571 C C . ALA A 1 452 ? -1.052 22.235 -1.792 1.00 31.00 452 ALA A C 1
ATOM 3573 O O . ALA A 1 452 ? -0.649 21.085 -1.599 1.00 31.00 452 ALA A O 1
ATOM 3574 N N . PRO A 1 453 ? -2.372 22.477 -1.935 1.00 28.67 453 PRO A N 1
ATOM 3575 C CA . PRO A 1 453 ? -3.380 21.421 -1.885 1.00 28.67 453 PRO A CA 1
ATOM 3576 C C . PRO A 1 453 ? -3.428 20.638 -3.209 1.00 28.67 453 PRO A C 1
ATOM 3578 O O . PRO A 1 453 ? -4.021 21.091 -4.187 1.00 28.67 453 PRO A O 1
ATOM 3581 N N . GLY A 1 454 ? -2.831 19.444 -3.235 1.00 31.72 454 GLY A N 1
ATOM 3582 C CA . GLY A 1 454 ? -2.992 18.470 -4.321 1.00 31.72 454 GLY A CA 1
ATOM 3583 C C . GLY A 1 454 ? -4.268 17.618 -4.166 1.00 31.72 454 GLY A C 1
ATOM 3584 O O . GLY A 1 454 ? -4.730 17.392 -3.042 1.00 31.72 454 GLY A O 1
ATOM 3585 N N . PRO A 1 455 ? -4.881 17.134 -5.265 1.00 24.78 455 PRO A N 1
ATOM 3586 C CA . PRO A 1 455 ? -6.028 16.235 -5.193 1.00 24.78 455 PRO A CA 1
ATOM 3587 C C . PRO A 1 455 ? -5.613 14.887 -4.588 1.00 24.78 455 PRO A C 1
ATOM 3589 O O . PRO A 1 455 ? -4.593 14.313 -4.957 1.00 24.78 455 PRO A O 1
ATOM 3592 N N . ALA A 1 456 ? -6.432 14.367 -3.671 1.00 26.81 456 ALA A N 1
ATOM 3593 C CA . ALA A 1 456 ? -6.197 13.098 -2.991 1.00 26.81 456 ALA A CA 1
ATOM 3594 C C . ALA A 1 456 ? -6.079 11.934 -3.995 1.00 26.81 456 ALA A C 1
ATOM 3596 O O . ALA A 1 456 ? -7.084 11.462 -4.528 1.00 26.81 456 ALA A O 1
ATOM 3597 N N . ALA A 1 457 ? -4.856 11.459 -4.227 1.00 25.17 457 ALA A N 1
ATOM 3598 C CA . ALA A 1 457 ? -4.569 10.240 -4.973 1.00 25.17 457 ALA A CA 1
ATOM 3599 C C . ALA A 1 457 ? -4.006 9.164 -4.033 1.00 25.17 457 ALA A C 1
ATOM 3601 O O . ALA A 1 457 ? -3.331 9.461 -3.049 1.00 25.17 457 ALA A O 1
ATOM 3602 N N . ASN A 1 458 ? -4.358 7.909 -4.323 1.00 29.00 458 ASN A N 1
ATOM 3603 C CA . ASN A 1 458 ? -4.102 6.732 -3.495 1.00 29.00 458 ASN A CA 1
ATOM 3604 C C . ASN A 1 458 ? -2.645 6.631 -3.026 1.00 29.00 458 ASN A C 1
ATOM 3606 O O . ASN A 1 458 ? -1.713 6.630 -3.825 1.00 29.00 458 ASN A O 1
ATOM 3610 N N . ALA A 1 459 ? -2.497 6.504 -1.709 1.00 29.20 459 ALA A N 1
ATOM 3611 C CA . ALA A 1 459 ? -1.232 6.410 -1.010 1.00 29.20 459 ALA A CA 1
ATOM 3612 C C . ALA A 1 459 ? -0.422 5.186 -1.476 1.00 29.20 459 ALA A C 1
ATOM 3614 O O . ALA A 1 459 ? -0.826 4.037 -1.322 1.00 29.20 459 ALA A O 1
ATOM 3615 N N . GLY A 1 460 ? 0.763 5.433 -2.021 1.00 30.34 460 GLY A N 1
ATOM 3616 C CA . GLY A 1 460 ? 1.847 4.462 -2.039 1.00 30.34 460 GLY A CA 1
ATOM 3617 C C . GLY A 1 460 ? 2.754 4.788 -0.864 1.00 30.34 460 GLY A C 1
ATOM 3618 O O . GLY A 1 460 ? 3.241 5.906 -0.777 1.00 30.34 460 GLY A O 1
ATOM 3619 N N . ALA A 1 461 ? 2.961 3.839 0.052 1.00 33.44 461 ALA A N 1
ATOM 3620 C CA . ALA A 1 461 ? 3.799 4.002 1.240 1.00 33.44 461 ALA A CA 1
ATOM 3621 C C . ALA A 1 461 ? 5.151 4.687 0.925 1.00 33.44 461 ALA A C 1
ATOM 3623 O O . ALA A 1 461 ? 6.086 4.053 0.436 1.00 33.44 461 ALA A O 1
ATOM 3624 N N . GLY A 1 462 ? 5.233 5.982 1.221 1.00 32.22 462 GLY A N 1
ATOM 3625 C CA . GLY A 1 462 ? 6.433 6.809 1.218 1.00 32.22 462 GLY A CA 1
ATOM 3626 C C . GLY A 1 462 ? 6.425 7.612 2.512 1.00 32.22 462 GLY A C 1
ATOM 3627 O O . GLY A 1 462 ? 5.456 8.296 2.823 1.00 32.22 462 GLY A O 1
ATOM 3628 N N . SER A 1 463 ? 7.449 7.423 3.336 1.00 34.75 463 SER A N 1
ATOM 3629 C CA . SER A 1 463 ? 7.588 8.056 4.644 1.00 34.75 463 SER A CA 1
ATOM 3630 C C . SER A 1 463 ? 8.592 9.204 4.536 1.00 34.75 463 SER A C 1
ATOM 3632 O O . SER A 1 463 ? 9.791 8.945 4.644 1.00 34.75 463 SER A O 1
ATOM 3634 N N . GLY A 1 464 ? 8.142 10.440 4.305 1.00 35.22 464 GLY A N 1
ATOM 3635 C CA . GLY A 1 464 ? 9.053 11.586 4.240 1.00 35.22 464 GLY A CA 1
ATOM 3636 C C . GLY A 1 464 ? 8.372 12.940 4.422 1.00 35.22 464 GLY A C 1
ATOM 3637 O O . GLY A 1 464 ? 8.437 13.767 3.520 1.00 35.22 464 GLY A O 1
ATOM 3638 N N . ALA A 1 465 ? 7.755 13.168 5.587 1.00 35.19 465 ALA A N 1
ATOM 3639 C CA . ALA A 1 465 ? 7.183 14.470 5.951 1.00 35.19 465 ALA A CA 1
ATOM 3640 C C . ALA A 1 465 ? 8.257 15.436 6.504 1.00 35.19 465 ALA A C 1
ATOM 3642 O O . ALA A 1 465 ? 9.285 14.965 6.997 1.00 35.19 465 ALA A O 1
ATOM 3643 N N . PRO A 1 466 ? 8.031 16.768 6.466 1.00 31.25 466 PRO A N 1
ATOM 3644 C CA . PRO A 1 466 ? 8.994 17.754 6.954 1.00 31.25 466 PRO A CA 1
ATOM 3645 C C . PRO A 1 466 ? 9.324 17.589 8.446 1.00 31.25 466 PRO A C 1
ATOM 3647 O O . PRO A 1 466 ? 8.504 17.061 9.203 1.00 31.25 466 PRO A O 1
ATOM 3650 N N . PRO A 1 467 ? 10.489 18.089 8.906 1.00 30.48 467 PRO A N 1
ATOM 3651 C CA . PRO A 1 467 ? 10.832 18.083 10.321 1.00 30.48 467 PRO A CA 1
ATOM 3652 C C . PRO A 1 467 ? 9.839 18.961 11.093 1.00 30.48 467 PRO A C 1
ATOM 3654 O O . PRO A 1 467 ? 9.763 20.173 10.887 1.00 30.48 467 PRO A O 1
ATOM 3657 N N . HIS A 1 468 ? 9.071 18.348 11.995 1.00 38.66 468 HIS A N 1
ATOM 3658 C CA . HIS A 1 468 ? 8.070 19.044 12.798 1.00 38.66 468 HIS A CA 1
ATOM 3659 C C . HIS A 1 468 ? 8.365 19.020 14.301 1.00 38.66 468 HIS A C 1
ATOM 3661 O O . HIS A 1 468 ? 9.177 18.257 14.822 1.00 38.66 468 HIS A O 1
ATOM 3667 N N . GLN A 1 469 ? 7.735 19.986 14.971 1.00 30.42 469 GLN A N 1
ATOM 3668 C CA . GLN A 1 469 ? 8.023 20.467 16.316 1.00 30.42 469 GLN A CA 1
ATOM 3669 C C . GLN A 1 469 ? 8.004 19.361 17.381 1.00 30.42 469 GLN A C 1
ATOM 3671 O O . GLN A 1 469 ? 7.075 18.559 17.453 1.00 30.42 469 GLN A O 1
ATOM 3676 N N . LYS A 1 470 ? 9.009 19.400 18.270 1.00 31.72 470 LYS A N 1
ATOM 3677 C CA . LYS A 1 470 ? 9.115 18.587 19.493 1.00 31.72 470 LYS A CA 1
ATOM 3678 C C . LYS A 1 470 ? 7.770 18.545 20.230 1.00 31.72 470 LYS A C 1
ATOM 3680 O O . LYS A 1 470 ? 7.392 19.531 20.860 1.00 31.72 470 LYS A O 1
ATOM 3685 N N . GLY A 1 471 ? 7.071 17.411 20.184 1.00 42.34 471 GLY A N 1
ATOM 3686 C CA . GLY A 1 471 ? 5.827 17.273 20.938 1.00 42.34 471 GLY A CA 1
ATOM 3687 C C . GLY A 1 471 ? 5.099 15.938 20.847 1.00 42.34 471 GLY A C 1
ATOM 3688 O O . GLY A 1 471 ? 4.649 15.474 21.885 1.00 42.34 471 GLY A O 1
ATOM 3689 N N . ASN A 1 472 ? 4.985 15.305 19.674 1.00 48.62 472 ASN A N 1
ATOM 3690 C CA . ASN A 1 472 ? 4.259 14.034 19.525 1.00 48.62 472 ASN A CA 1
ATOM 3691 C C . ASN A 1 472 ? 4.855 13.196 18.393 1.00 48.62 472 ASN A C 1
ATOM 3693 O O . ASN A 1 472 ? 4.523 13.420 17.235 1.00 48.62 472 ASN A O 1
ATOM 3697 N N . THR A 1 473 ? 5.704 12.230 18.740 1.00 60.31 473 THR A N 1
ATOM 3698 C CA . THR A 1 473 ? 6.337 11.361 17.752 1.00 60.31 473 THR A CA 1
ATOM 3699 C C . THR A 1 473 ? 5.400 10.206 17.360 1.00 60.31 473 THR A C 1
ATOM 3701 O O . THR A 1 473 ? 5.079 9.381 18.212 1.00 60.31 473 THR A O 1
ATOM 3704 N N . TYR A 1 474 ? 4.930 10.137 16.109 1.00 67.31 474 TYR A N 1
ATOM 3705 C CA . TYR A 1 474 ? 3.959 9.147 15.619 1.00 67.31 474 TYR A CA 1
ATOM 3706 C C . TYR A 1 474 ? 4.317 8.587 14.232 1.00 67.31 474 TYR A C 1
ATOM 3708 O O . TYR A 1 474 ? 4.552 9.318 13.270 1.00 67.31 474 TYR A O 1
ATOM 3716 N N . CYS A 1 475 ? 4.262 7.258 14.095 1.00 75.12 475 CYS A N 1
ATOM 3717 C CA . CYS A 1 475 ? 4.361 6.564 12.811 1.00 75.12 475 CYS A CA 1
ATOM 3718 C C . CYS A 1 475 ? 3.143 5.651 12.589 1.00 75.12 475 CYS A C 1
ATOM 3720 O O . CYS A 1 475 ? 2.850 4.811 13.446 1.00 75.12 475 CYS A O 1
ATOM 3722 N N . PRO A 1 476 ? 2.454 5.742 11.436 1.00 75.00 476 PRO A N 1
ATOM 3723 C CA . PRO A 1 476 ? 1.308 4.884 11.146 1.00 75.00 476 PRO A CA 1
ATOM 3724 C C . PRO A 1 476 ? 1.700 3.454 10.741 1.00 75.00 476 PRO A C 1
ATOM 3726 O O . PRO A 1 476 ? 0.853 2.566 10.825 1.00 75.00 476 PRO A O 1
ATOM 3729 N N . ALA A 1 477 ? 2.953 3.205 10.332 1.00 81.75 477 ALA A N 1
ATOM 3730 C CA . ALA A 1 477 ? 3.364 1.940 9.714 1.00 81.75 477 ALA A CA 1
ATOM 3731 C C . ALA A 1 477 ? 3.039 0.682 10.548 1.00 81.75 477 ALA A C 1
ATOM 3733 O O . ALA A 1 477 ? 2.407 -0.213 9.987 1.00 81.75 477 ALA A O 1
ATOM 3734 N N . PRO A 1 478 ? 3.307 0.617 11.874 1.00 82.81 478 PRO A N 1
ATOM 3735 C CA . PRO A 1 478 ? 2.989 -0.567 12.688 1.00 82.81 478 PRO A CA 1
ATOM 3736 C C . PRO A 1 478 ? 1.500 -0.922 12.759 1.00 82.81 478 PRO A C 1
ATOM 3738 O O . PRO A 1 478 ? 1.131 -1.990 13.244 1.00 82.81 478 PRO A O 1
ATOM 3741 N N . TYR A 1 479 ? 0.639 0.001 12.344 1.00 77.25 479 TYR A N 1
ATOM 3742 C CA . TYR A 1 479 ? -0.805 -0.144 12.372 1.00 77.25 479 TYR A CA 1
ATOM 3743 C C . TYR A 1 479 ? -1.438 -0.302 10.991 1.00 77.25 479 TYR A C 1
ATOM 3745 O O . TYR A 1 479 ? -2.643 -0.510 10.908 1.00 77.25 479 TYR A O 1
ATOM 3753 N N . ASP A 1 480 ? -0.663 -0.105 9.933 1.00 75.69 480 ASP A N 1
ATOM 3754 C CA . ASP A 1 480 ? -1.159 0.015 8.563 1.00 75.69 480 ASP A CA 1
ATOM 3755 C C . ASP A 1 480 ? -0.517 -1.020 7.637 1.00 75.69 480 ASP A C 1
ATOM 3757 O O . ASP A 1 480 ? -1.139 -1.522 6.699 1.00 75.69 480 ASP A O 1
ATOM 3761 N N . GLN A 1 481 ? 0.734 -1.363 7.941 1.00 87.44 481 GLN A N 1
ATOM 3762 C CA . GLN A 1 481 ? 1.550 -2.282 7.178 1.00 87.44 481 GLN A CA 1
ATOM 3763 C C . GLN A 1 481 ? 1.715 -3.607 7.918 1.00 87.44 481 GLN A C 1
ATOM 3765 O O . GLN A 1 481 ? 1.848 -3.660 9.143 1.00 87.44 481 GLN A O 1
ATOM 3770 N N . PHE A 1 482 ? 1.774 -4.679 7.140 1.00 92.06 482 PHE A N 1
ATOM 3771 C CA . PHE A 1 482 ? 2.122 -6.011 7.600 1.00 92.06 482 PHE A CA 1
ATOM 3772 C C . PHE A 1 482 ? 3.164 -6.599 6.658 1.00 92.06 482 PHE A C 1
ATOM 3774 O O . PHE A 1 482 ? 2.866 -6.895 5.501 1.00 92.06 482 PHE A O 1
ATOM 3781 N N . VAL A 1 483 ? 4.403 -6.716 7.132 1.00 96.12 483 VAL A N 1
ATOM 3782 C CA . VAL A 1 483 ? 5.551 -7.032 6.278 1.00 96.12 483 VAL A CA 1
ATOM 3783 C C . VAL A 1 483 ? 6.106 -8.391 6.645 1.00 96.12 483 VAL A C 1
ATOM 3785 O O . VAL A 1 483 ? 6.623 -8.567 7.743 1.00 96.12 483 VAL A O 1
ATOM 3788 N N . ILE A 1 484 ? 5.997 -9.343 5.723 1.00 98.00 484 ILE A N 1
ATOM 3789 C CA . ILE A 1 484 ? 6.481 -10.714 5.866 1.00 98.00 484 ILE A CA 1
ATOM 3790 C C . ILE A 1 484 ? 7.796 -10.838 5.093 1.00 98.00 484 ILE A C 1
ATOM 3792 O O . ILE A 1 484 ? 7.810 -10.744 3.868 1.00 98.00 484 ILE A O 1
ATOM 3796 N N . GLN A 1 485 ? 8.899 -11.076 5.797 1.00 97.88 485 GLN A N 1
ATOM 3797 C CA . GLN A 1 485 ? 10.212 -11.332 5.204 1.00 97.88 485 GLN A CA 1
ATOM 3798 C C . GLN A 1 485 ? 10.291 -12.736 4.586 1.00 97.88 485 GLN A C 1
ATOM 3800 O O . GLN A 1 485 ? 9.493 -13.618 4.912 1.00 97.88 485 GLN A O 1
ATOM 3805 N N . TRP A 1 486 ? 11.288 -12.996 3.730 1.00 97.69 486 TRP A N 1
ATOM 3806 C CA . TRP A 1 486 ? 11.394 -14.265 2.983 1.00 97.69 486 TRP A CA 1
ATOM 3807 C C . TRP A 1 486 ? 11.448 -15.524 3.867 1.00 97.69 486 TRP A C 1
ATOM 3809 O O . TRP A 1 486 ? 11.063 -16.622 3.450 1.00 97.69 486 TRP A O 1
ATOM 3819 N N . ASN A 1 487 ? 11.920 -15.376 5.105 1.00 97.25 487 ASN A N 1
ATOM 3820 C CA . ASN A 1 487 ? 12.011 -16.433 6.111 1.00 97.25 487 ASN A CA 1
ATOM 3821 C C . ASN A 1 487 ? 10.741 -16.566 6.986 1.00 97.25 487 ASN A C 1
ATOM 3823 O O . ASN A 1 487 ? 10.701 -17.428 7.867 1.00 97.25 487 ASN A O 1
ATOM 3827 N N . GLY A 1 488 ? 9.707 -15.763 6.724 1.00 97.75 488 GLY A N 1
ATOM 3828 C CA . GLY A 1 488 ? 8.432 -15.728 7.443 1.00 97.75 488 GLY A CA 1
ATOM 3829 C C . GLY A 1 488 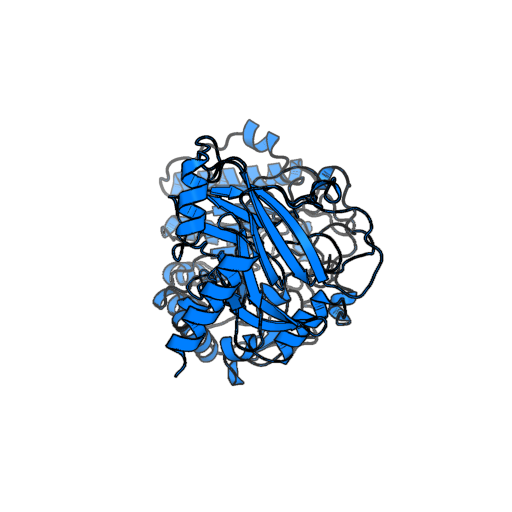? 8.402 -14.781 8.641 1.00 97.75 488 GLY A C 1
ATOM 3830 O O . GLY A 1 488 ? 7.364 -14.681 9.290 1.00 97.75 488 GLY A O 1
ATOM 3831 N N . ASP A 1 489 ? 9.507 -14.107 8.962 1.00 97.44 489 ASP A N 1
ATOM 3832 C CA . ASP A 1 489 ? 9.526 -13.132 10.050 1.00 97.44 489 ASP A CA 1
ATOM 3833 C C . ASP A 1 489 ? 8.678 -11.908 9.696 1.00 97.44 489 ASP A C 1
ATOM 3835 O O . ASP A 1 489 ? 8.678 -11.460 8.552 1.00 97.44 489 ASP A O 1
ATOM 3839 N N . VAL A 1 490 ? 7.965 -11.362 10.680 1.00 96.69 490 VAL A N 1
ATOM 3840 C CA . VAL A 1 490 ? 7.124 -10.174 10.500 1.00 96.69 490 VAL A CA 1
ATOM 3841 C C . VAL A 1 490 ? 7.782 -8.952 11.110 1.00 96.69 490 VAL A C 1
ATOM 3843 O O . VAL A 1 490 ? 8.171 -8.988 12.277 1.00 96.69 490 VAL A O 1
ATOM 3846 N N . THR A 1 491 ? 7.867 -7.864 10.348 1.00 93.69 491 THR A N 1
ATOM 3847 C CA . THR A 1 491 ? 8.344 -6.551 10.809 1.00 93.69 491 THR A CA 1
ATOM 3848 C C . THR A 1 491 ? 7.213 -5.524 10.805 1.00 93.69 491 THR A C 1
ATOM 3850 O O . THR A 1 491 ? 6.164 -5.722 10.188 1.00 93.69 491 THR A O 1
ATOM 3853 N N . THR A 1 492 ? 7.399 -4.412 11.520 1.00 85.38 492 THR A N 1
ATOM 3854 C CA . THR A 1 492 ? 6.353 -3.386 11.682 1.00 85.38 492 THR A CA 1
ATOM 3855 C C . THR A 1 492 ? 6.340 -2.328 10.575 1.00 85.38 492 THR A C 1
ATOM 3857 O O . THR A 1 492 ? 5.532 -1.406 10.635 1.00 85.38 492 THR A O 1
ATOM 3860 N N . CYS A 1 493 ? 7.273 -2.382 9.619 1.00 87.75 493 CYS A N 1
ATOM 3861 C CA . CYS A 1 493 ? 7.418 -1.370 8.572 1.00 87.75 493 CYS A CA 1
ATOM 3862 C C . CYS A 1 493 ? 8.188 -1.916 7.363 1.00 87.75 493 CYS A C 1
ATOM 3864 O O . CYS A 1 493 ? 9.156 -2.662 7.524 1.00 87.75 493 CYS A O 1
ATOM 3866 N N . CYS A 1 494 ? 7.816 -1.492 6.154 1.00 87.31 494 CYS A N 1
ATOM 3867 C CA . CYS A 1 494 ? 8.482 -1.887 4.912 1.00 87.31 494 CYS A CA 1
ATOM 3868 C C . CYS A 1 494 ? 9.906 -1.322 4.781 1.00 87.31 494 CYS A C 1
ATOM 3870 O O . CYS A 1 494 ? 10.726 -1.890 4.062 1.00 87.31 494 CYS A O 1
ATOM 3872 N N . THR A 1 495 ? 10.227 -0.247 5.510 1.00 86.38 495 THR A N 1
ATOM 3873 C CA . THR A 1 495 ? 11.566 0.366 5.531 1.00 86.38 495 THR A CA 1
ATOM 3874 C C . THR A 1 495 ? 12.551 -0.348 6.459 1.00 86.38 495 THR A C 1
ATOM 3876 O O . THR A 1 495 ? 13.746 -0.057 6.413 1.00 86.38 495 THR A O 1
ATOM 3879 N N . ASP A 1 496 ? 12.090 -1.304 7.276 1.00 88.38 496 ASP A N 1
ATOM 3880 C CA . ASP A 1 496 ? 12.942 -2.111 8.157 1.00 88.38 496 ASP A CA 1
ATOM 3881 C C . ASP A 1 496 ? 13.645 -3.229 7.371 1.00 88.38 496 ASP A C 1
ATOM 38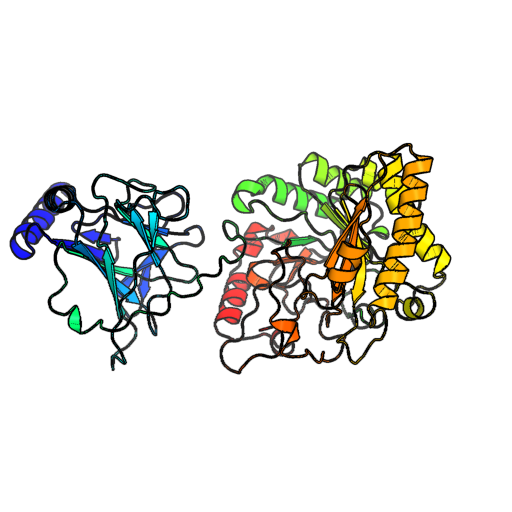83 O O . ASP A 1 496 ? 13.371 -4.425 7.526 1.00 88.38 496 ASP A O 1
ATOM 3887 N N . TYR A 1 497 ? 14.547 -2.822 6.475 1.00 89.75 497 TYR A N 1
ATOM 3888 C CA . TYR A 1 497 ? 15.320 -3.720 5.615 1.00 89.75 497 TYR A CA 1
ATOM 3889 C C . TYR A 1 497 ? 16.195 -4.697 6.395 1.00 89.75 497 TYR A C 1
ATOM 3891 O O . TYR A 1 497 ? 16.557 -5.732 5.850 1.00 89.75 497 TYR A O 1
ATOM 3899 N N . GLU A 1 498 ? 16.532 -4.395 7.648 1.00 90.56 498 GLU A N 1
ATOM 3900 C CA . GLU A 1 498 ? 17.400 -5.222 8.486 1.00 90.56 498 GLU A CA 1
ATOM 3901 C C . GLU A 1 498 ? 16.596 -6.177 9.390 1.00 90.56 498 GLU A C 1
ATOM 3903 O O . GLU A 1 498 ? 17.138 -7.142 9.921 1.00 90.56 498 GLU A O 1
ATOM 3908 N N . GLY A 1 499 ? 15.283 -5.964 9.535 1.00 91.31 499 GLY A N 1
ATOM 3909 C CA . GLY A 1 499 ? 14.416 -6.786 10.381 1.00 91.31 499 GLY A CA 1
ATOM 3910 C C . GLY A 1 499 ? 14.552 -6.509 11.880 1.00 91.31 499 GLY A C 1
ATOM 3911 O O . GLY A 1 499 ? 14.282 -7.387 12.702 1.00 91.31 499 GLY A O 1
ATOM 3912 N N . ARG A 1 500 ? 14.968 -5.296 12.269 1.00 90.19 500 ARG A N 1
ATOM 3913 C CA . ARG A 1 500 ? 15.210 -4.922 13.677 1.00 90.19 500 ARG A CA 1
ATOM 3914 C C . ARG A 1 500 ? 13.925 -4.789 14.495 1.00 90.19 500 ARG A C 1
ATOM 3916 O O . ARG A 1 500 ? 13.982 -4.788 15.722 1.00 90.19 500 ARG A O 1
ATOM 3923 N N . THR A 1 501 ? 12.775 -4.687 13.836 1.00 88.62 501 THR A N 1
ATOM 3924 C CA . THR A 1 501 ? 11.446 -4.596 14.454 1.00 88.62 501 THR A CA 1
ATOM 3925 C C . THR A 1 501 ? 10.687 -5.920 14.453 1.00 88.62 501 THR A C 1
ATOM 3927 O O . THR A 1 501 ? 9.478 -5.922 14.686 1.00 88.62 501 THR A O 1
ATOM 3930 N N . LYS A 1 502 ? 11.377 -7.045 14.210 1.00 91.69 502 LYS A N 1
ATOM 3931 C CA . LYS A 1 502 ? 10.771 -8.381 14.186 1.00 91.69 502 LYS A CA 1
ATOM 3932 C C . LYS A 1 502 ? 9.836 -8.607 15.382 1.00 91.69 502 LYS A C 1
ATOM 3934 O O . LYS A 1 502 ? 10.233 -8.423 16.533 1.00 91.69 502 LYS A O 1
ATOM 3939 N N . THR A 1 503 ? 8.614 -9.052 15.100 1.00 88.56 503 THR A N 1
ATOM 3940 C CA . THR A 1 503 ? 7.582 -9.326 16.109 1.00 88.56 503 THR A CA 1
ATOM 3941 C C . THR A 1 503 ? 7.335 -10.817 16.298 1.00 88.56 503 THR A C 1
ATOM 3943 O O . THR A 1 503 ? 7.398 -11.300 17.423 1.00 88.56 503 THR A O 1
ATOM 3946 N N . ALA A 1 504 ? 7.088 -11.550 15.214 1.00 94.25 504 ALA A N 1
ATOM 3947 C CA . ALA A 1 504 ? 6.772 -12.979 15.229 1.00 94.25 504 ALA A CA 1
ATOM 3948 C C . ALA A 1 504 ? 7.082 -13.623 13.863 1.00 94.25 504 ALA A C 1
ATOM 3950 O O . ALA A 1 504 ? 7.750 -13.006 13.029 1.00 94.25 504 ALA A O 1
ATOM 3951 N N . ASN A 1 505 ? 6.625 -14.861 13.632 1.00 97.12 505 ASN A N 1
ATOM 3952 C CA . ASN A 1 505 ? 6.811 -15.572 12.365 1.00 97.12 505 ASN A CA 1
ATOM 3953 C C . ASN A 1 505 ? 5.490 -16.183 11.862 1.00 97.12 505 ASN A C 1
ATOM 3955 O O . ASN A 1 505 ? 4.883 -17.012 12.539 1.00 97.12 505 ASN A O 1
ATOM 3959 N N . VAL A 1 506 ? 5.064 -15.825 10.646 1.00 97.62 506 VAL A N 1
ATOM 3960 C CA . VAL A 1 506 ? 3.778 -16.290 10.083 1.00 97.62 506 VAL A CA 1
ATOM 3961 C C . VAL A 1 506 ? 3.733 -17.791 9.815 1.00 97.62 506 VAL A C 1
ATOM 3963 O O . VAL A 1 506 ? 2.650 -18.358 9.719 1.00 97.62 506 VAL A O 1
ATOM 3966 N N . PHE A 1 507 ? 4.877 -18.470 9.692 1.00 97.44 507 PHE A N 1
ATOM 3967 C CA . PHE A 1 507 ? 4.881 -19.921 9.495 1.00 97.44 507 PHE A CA 1
ATOM 3968 C C . PHE A 1 507 ? 4.579 -20.695 10.779 1.00 97.44 507 PHE A C 1
ATOM 3970 O O . PHE A 1 507 ? 4.268 -21.881 10.677 1.00 97.44 507 PHE A O 1
ATOM 3977 N N . ALA A 1 508 ? 4.678 -20.043 11.941 1.00 96.44 508 ALA A N 1
ATOM 3978 C CA . ALA A 1 508 ? 4.270 -20.594 13.226 1.00 96.44 508 ALA A CA 1
ATOM 3979 C C . ALA A 1 508 ? 2.819 -20.211 13.559 1.00 96.44 508 ALA A C 1
ATOM 3981 O O . ALA A 1 508 ? 2.010 -21.096 13.823 1.00 96.44 508 ALA A O 1
ATOM 3982 N N . ASP A 1 509 ? 2.485 -18.917 13.478 1.00 94.31 509 ASP A N 1
ATOM 3983 C CA . ASP A 1 509 ? 1.252 -18.381 14.081 1.00 94.31 509 ASP A CA 1
ATOM 3984 C C . ASP A 1 509 ? 0.185 -17.922 13.063 1.00 94.31 509 ASP A C 1
ATOM 3986 O O . ASP A 1 509 ? -0.922 -17.539 13.448 1.00 94.31 509 ASP A O 1
ATOM 3990 N N . GLY A 1 510 ? 0.496 -17.935 11.762 1.00 95.50 510 GLY A N 1
ATOM 3991 C CA . GLY A 1 510 ? -0.356 -17.348 10.720 1.00 95.50 510 GLY A CA 1
ATOM 3992 C C . GLY A 1 510 ? -0.442 -15.817 10.797 1.00 95.50 510 GLY A C 1
ATOM 3993 O O . GLY A 1 510 ? 0.046 -15.180 11.730 1.00 95.50 510 GLY A O 1
ATOM 3994 N N . ILE A 1 511 ? -1.065 -15.190 9.803 1.00 93.25 511 ILE A N 1
ATOM 3995 C CA . ILE A 1 511 ? -1.162 -13.721 9.698 1.00 93.25 511 ILE A CA 1
ATOM 3996 C C . ILE A 1 511 ? -1.949 -13.129 10.873 1.00 93.25 511 ILE A C 1
ATOM 3998 O O . ILE A 1 511 ? -1.506 -12.183 11.524 1.00 93.25 511 ILE A O 1
ATOM 4002 N N . GLU A 1 512 ? -3.114 -13.698 11.173 1.00 89.19 512 GLU A N 1
ATOM 4003 C CA . GLU A 1 512 ? -3.983 -13.184 12.239 1.00 89.19 512 GLU A CA 1
ATOM 4004 C C . GLU A 1 512 ? -3.400 -13.414 13.636 1.00 89.19 512 GLU A C 1
ATOM 4006 O O . GLU A 1 512 ? -3.499 -12.534 14.493 1.00 89.19 512 GLU A O 1
ATOM 4011 N N . GLY A 1 513 ? -2.771 -14.573 13.864 1.00 90.25 513 GLY A N 1
ATOM 4012 C CA . GLY A 1 513 ? -2.123 -14.880 15.138 1.00 90.25 513 GLY A CA 1
ATOM 4013 C C . GLY A 1 513 ? -0.982 -13.908 15.422 1.00 90.25 513 GLY A C 1
ATOM 4014 O O . GLY A 1 513 ? -0.923 -13.326 16.505 1.00 90.25 513 GLY A O 1
ATOM 4015 N N . VAL A 1 514 ? -0.148 -13.624 14.414 1.00 93.25 514 VAL A N 1
ATOM 4016 C CA . VAL A 1 514 ? 0.890 -12.591 14.527 1.00 93.25 514 VAL A CA 1
ATOM 4017 C C . VAL A 1 514 ? 0.283 -11.203 14.750 1.00 93.25 514 VAL A C 1
ATOM 4019 O O . VAL A 1 514 ? 0.770 -10.462 15.607 1.00 93.25 514 VAL A O 1
ATOM 4022 N N . TRP A 1 515 ? -0.790 -10.838 14.039 1.00 87.56 515 TRP A N 1
ATOM 4023 C CA . TRP A 1 515 ? -1.446 -9.537 14.221 1.00 87.56 515 TRP A CA 1
ATOM 4024 C C . TRP A 1 515 ? -1.951 -9.314 15.655 1.00 87.56 515 TRP A C 1
ATOM 4026 O O . TRP A 1 515 ? -1.831 -8.214 16.201 1.00 87.56 515 TRP A O 1
ATOM 4036 N N . LYS A 1 516 ? -2.492 -10.374 16.266 1.00 85.62 516 LYS A N 1
ATOM 4037 C CA . LYS A 1 516 ? -3.024 -10.393 17.635 1.00 85.62 516 LYS A CA 1
ATOM 4038 C C . LYS A 1 516 ? -1.959 -10.668 18.701 1.00 85.62 516 LYS A C 1
ATOM 4040 O O . LYS A 1 516 ? -2.300 -10.699 19.883 1.00 85.62 516 LYS A O 1
ATOM 4045 N N . SER A 1 517 ? -0.698 -10.855 18.310 1.00 86.31 517 SER A N 1
ATOM 4046 C CA . SER A 1 517 ? 0.386 -11.156 19.244 1.00 86.31 517 SER A CA 1
ATOM 4047 C C . SER A 1 517 ? 0.610 -10.011 20.234 1.00 86.31 517 SER A C 1
ATOM 4049 O O . SER A 1 517 ? 0.572 -8.829 19.875 1.00 86.31 517 SER A O 1
ATOM 4051 N N . GLU A 1 518 ? 0.907 -10.361 21.486 1.00 86.75 518 GLU A N 1
ATOM 4052 C CA . GLU A 1 518 ? 1.225 -9.377 22.528 1.00 86.75 518 GLU A CA 1
ATOM 4053 C C . GLU A 1 518 ? 2.439 -8.523 22.152 1.00 86.75 518 GLU A C 1
ATOM 4055 O O . GLU A 1 518 ? 2.472 -7.328 22.433 1.00 86.75 518 GLU A O 1
ATOM 4060 N N . THR A 1 519 ? 3.403 -9.089 21.421 1.00 88.69 519 THR A N 1
ATOM 4061 C CA . THR A 1 519 ? 4.557 -8.343 20.915 1.00 88.69 519 THR A CA 1
ATOM 4062 C C . THR A 1 519 ? 4.141 -7.238 19.946 1.00 88.69 519 THR A C 1
ATOM 4064 O O . THR A 1 519 ? 4.586 -6.102 20.109 1.00 88.69 519 THR A O 1
ATOM 4067 N N . LEU A 1 520 ? 3.278 -7.515 18.959 1.00 86.00 520 LEU A N 1
ATOM 4068 C CA . LEU A 1 520 ? 2.840 -6.481 18.016 1.00 86.00 520 LEU A CA 1
ATOM 4069 C C . LEU A 1 520 ? 1.927 -5.446 18.691 1.00 86.00 520 LEU A C 1
ATOM 4071 O O . LEU A 1 520 ? 2.074 -4.251 18.428 1.00 86.00 520 LEU A O 1
ATOM 4075 N N . LYS A 1 521 ? 1.032 -5.872 19.594 1.00 82.81 521 LYS A N 1
ATOM 4076 C CA . LYS A 1 521 ? 0.218 -4.953 20.413 1.00 82.81 521 LYS A CA 1
ATOM 4077 C C . LYS A 1 521 ? 1.094 -4.021 21.245 1.00 82.81 521 LYS A C 1
ATOM 4079 O O . LYS A 1 521 ? 0.876 -2.810 21.245 1.00 82.81 521 LYS A O 1
ATOM 4084 N N . GLN A 1 522 ? 2.127 -4.561 21.889 1.00 82.44 522 GLN A N 1
ATOM 4085 C CA . GLN A 1 522 ? 3.066 -3.764 22.666 1.00 82.44 522 GLN A CA 1
ATOM 4086 C C . GLN A 1 522 ? 3.847 -2.795 21.773 1.00 82.44 522 GLN A C 1
ATOM 4088 O O . GLN A 1 522 ? 3.995 -1.639 22.147 1.00 82.44 522 GLN A O 1
ATOM 4093 N N . ARG A 1 523 ? 4.272 -3.199 20.565 1.00 82.25 523 ARG A N 1
ATOM 4094 C CA . ARG A 1 523 ? 4.954 -2.300 19.610 1.00 82.25 523 ARG A CA 1
ATOM 4095 C C . ARG A 1 523 ? 4.076 -1.149 19.136 1.00 82.25 523 ARG A C 1
ATOM 4097 O O . ARG A 1 523 ? 4.555 -0.023 19.031 1.00 82.25 523 ARG A O 1
ATOM 4104 N N . LYS A 1 524 ? 2.797 -1.421 18.885 1.00 80.38 524 LYS A N 1
ATOM 4105 C CA . LYS A 1 524 ? 1.789 -0.395 18.602 1.00 80.38 524 LYS A CA 1
ATOM 4106 C C . LYS A 1 524 ? 1.691 0.576 19.785 1.00 80.38 524 LYS A C 1
ATOM 4108 O O . LYS A 1 524 ? 1.941 1.766 19.626 1.00 80.38 524 LYS A O 1
ATOM 4113 N N . LYS A 1 525 ? 1.452 0.066 20.995 1.00 75.06 525 LYS A N 1
ATOM 4114 C CA . LYS A 1 525 ? 1.380 0.889 22.212 1.00 75.06 525 LYS A CA 1
ATOM 4115 C C . LYS A 1 525 ? 2.646 1.723 22.450 1.00 75.06 525 LYS A C 1
ATOM 4117 O O . LYS A 1 525 ? 2.548 2.912 22.732 1.00 75.06 525 LYS A O 1
ATOM 4122 N N . ASP A 1 526 ? 3.823 1.123 22.291 1.00 77.62 526 ASP A N 1
ATOM 4123 C CA . ASP A 1 526 ? 5.119 1.794 22.406 1.00 77.62 526 ASP A CA 1
ATOM 4124 C C . ASP A 1 526 ? 5.233 2.977 21.432 1.00 77.62 526 ASP A C 1
ATOM 4126 O O . ASP A 1 526 ? 5.710 4.038 21.829 1.00 77.62 526 ASP A O 1
ATOM 4130 N N . MET A 1 527 ? 4.747 2.829 20.192 1.00 77.12 527 MET A N 1
ATOM 4131 C CA . MET A 1 527 ? 4.719 3.903 19.193 1.00 77.12 527 MET A CA 1
ATOM 4132 C C . MET A 1 527 ? 3.831 5.079 19.628 1.00 77.12 527 MET A C 1
ATOM 4134 O O . MET A 1 527 ? 4.241 6.224 19.481 1.00 77.12 527 MET A O 1
ATOM 4138 N N . LEU A 1 528 ? 2.647 4.824 20.198 1.00 69.62 528 LEU A N 1
ATOM 4139 C CA . LEU A 1 528 ? 1.764 5.892 20.702 1.00 69.62 528 LEU A CA 1
ATOM 4140 C C . LEU A 1 528 ? 2.322 6.599 21.935 1.00 69.62 528 LEU A C 1
ATOM 4142 O O . LEU A 1 528 ? 2.094 7.789 22.125 1.00 69.62 528 LEU A O 1
ATOM 4146 N N . GLU A 1 529 ? 3.035 5.864 22.781 1.00 68.38 529 GLU A N 1
ATOM 4147 C CA . GLU A 1 529 ? 3.602 6.382 24.025 1.00 68.38 529 GLU A CA 1
ATOM 4148 C C . GLU A 1 529 ? 5.025 6.947 23.829 1.00 68.38 529 GLU A C 1
ATOM 4150 O O . GLU A 1 529 ? 5.701 7.267 24.807 1.00 68.38 529 GLU A O 1
ATOM 4155 N N . GLY A 1 530 ? 5.495 7.065 22.577 1.00 71.00 530 GLY A N 1
ATOM 4156 C CA . GLY A 1 530 ? 6.797 7.639 22.221 1.00 71.00 530 GLY A CA 1
ATOM 4157 C C . GLY A 1 530 ? 8.010 6.788 22.623 1.00 71.00 530 GLY A C 1
ATOM 4158 O O . GLY A 1 530 ? 9.142 7.271 22.601 1.00 71.00 530 GLY A O 1
ATOM 4159 N N . ARG A 1 531 ? 7.814 5.515 22.989 1.00 78.88 531 ARG A N 1
ATOM 4160 C CA . ARG A 1 531 ? 8.889 4.574 23.349 1.00 78.88 531 ARG A CA 1
ATOM 4161 C C . ARG A 1 531 ? 9.437 3.873 22.114 1.00 78.88 531 ARG A C 1
ATOM 4163 O O . ARG A 1 531 ? 9.176 2.701 21.857 1.00 78.88 531 ARG A O 1
ATOM 4170 N N . LEU A 1 532 ? 10.203 4.611 21.329 1.00 80.56 532 LEU A N 1
ATOM 4171 C CA . LEU A 1 532 ? 10.695 4.135 20.043 1.00 80.56 532 LEU A CA 1
ATOM 4172 C C . LEU A 1 532 ? 11.859 3.149 20.186 1.00 80.56 532 LEU A C 1
ATOM 4174 O O . LEU A 1 532 ? 12.773 3.342 20.987 1.00 80.56 532 LEU A O 1
ATOM 4178 N N . LEU A 1 533 ? 11.861 2.114 19.341 1.00 82.44 533 LEU A N 1
ATOM 4179 C CA . LEU A 1 533 ? 13.066 1.323 19.084 1.00 82.44 533 LEU A CA 1
ATOM 4180 C C . LEU A 1 533 ? 14.148 2.209 18.458 1.00 82.44 533 LEU A C 1
ATOM 4182 O O . LEU A 1 533 ? 13.823 3.145 17.735 1.00 82.44 533 LEU A O 1
ATOM 4186 N N . ASP A 1 534 ? 15.423 1.861 18.654 1.00 81.31 534 ASP A N 1
ATOM 4187 C CA . ASP A 1 534 ? 16.577 2.601 18.109 1.00 81.31 534 ASP A CA 1
ATOM 4188 C C . ASP A 1 534 ? 16.438 2.915 16.608 1.00 81.31 534 ASP A C 1
ATOM 4190 O O . ASP A 1 534 ? 16.677 4.039 16.173 1.00 81.31 534 ASP A O 1
ATOM 4194 N N . VAL A 1 535 ? 15.981 1.936 15.819 1.00 81.81 535 VAL A N 1
ATOM 4195 C CA . VAL A 1 535 ? 15.750 2.114 14.378 1.00 81.81 535 VAL A CA 1
ATOM 4196 C C . VAL A 1 535 ? 14.636 3.124 14.083 1.00 81.81 535 VAL A C 1
ATOM 4198 O O . VAL A 1 535 ? 14.765 3.915 13.156 1.00 81.81 535 VAL A O 1
ATOM 4201 N N . CYS A 1 536 ? 13.575 3.153 14.892 1.00 81.62 536 CYS A N 1
ATOM 4202 C CA . CYS A 1 536 ? 12.464 4.090 14.739 1.00 81.62 536 CYS A CA 1
ATOM 4203 C C . CYS A 1 536 ? 12.844 5.491 15.234 1.00 81.62 536 CYS A C 1
ATOM 4205 O O . CYS A 1 536 ? 12.483 6.473 14.604 1.00 81.62 536 CYS A O 1
ATOM 4207 N N . ALA A 1 537 ? 13.609 5.591 16.325 1.00 80.19 537 ALA A N 1
ATOM 4208 C CA . ALA A 1 537 ? 14.060 6.862 16.893 1.00 80.19 537 ALA A CA 1
ATOM 4209 C C . ALA A 1 537 ? 14.992 7.641 15.950 1.00 80.19 537 ALA A C 1
ATOM 4211 O O . ALA A 1 537 ? 15.061 8.863 16.022 1.00 80.19 537 ALA A O 1
ATOM 4212 N N . LYS A 1 538 ? 15.708 6.930 15.072 1.00 77.19 538 LYS A N 1
ATOM 4213 C CA . LYS A 1 538 ? 16.601 7.504 14.056 1.00 77.19 538 LYS A CA 1
ATOM 4214 C C . LYS A 1 538 ? 15.941 7.644 12.683 1.00 77.19 538 LYS A C 1
ATOM 4216 O O . LYS A 1 538 ? 16.592 8.107 11.753 1.00 77.19 538 LYS A O 1
ATOM 4221 N N . CYS A 1 539 ? 14.713 7.164 12.507 1.00 77.44 539 CYS A N 1
ATOM 4222 C CA . CYS A 1 539 ? 14.052 7.113 11.207 1.00 77.44 539 CYS A CA 1
ATOM 4223 C C . CYS A 1 539 ? 13.552 8.502 10.807 1.00 77.44 539 CYS A C 1
ATOM 4225 O O . CYS A 1 539 ? 12.753 9.099 11.524 1.00 77.44 539 CYS A O 1
ATOM 4227 N N . GLN A 1 540 ? 13.955 8.973 9.626 1.00 71.69 540 GLN A N 1
ATOM 4228 C CA . GLN A 1 540 ? 13.473 10.240 9.062 1.00 71.69 540 GLN A CA 1
ATOM 4229 C C . GLN A 1 540 ? 11.977 10.200 8.687 1.00 71.69 540 GLN A C 1
ATOM 4231 O O . GLN A 1 540 ? 11.365 11.232 8.446 1.00 71.69 540 GLN A O 1
ATOM 4236 N N . GLY A 1 541 ? 11.370 9.009 8.642 1.00 64.88 541 GLY A N 1
ATOM 4237 C CA . GLY A 1 541 ? 9.950 8.816 8.344 1.00 64.88 541 GLY A CA 1
ATOM 4238 C C . GLY A 1 541 ? 9.011 8.889 9.554 1.00 64.88 541 GLY A C 1
ATOM 4239 O O . GLY A 1 541 ? 7.797 8.750 9.383 1.00 64.88 541 GLY A O 1
ATOM 4240 N N . VAL A 1 542 ? 9.538 9.040 10.773 1.00 59.59 542 VAL A N 1
ATOM 4241 C CA . VAL A 1 542 ? 8.728 9.155 11.994 1.00 59.59 542 VAL A CA 1
ATOM 4242 C C . VAL A 1 542 ? 8.423 10.635 12.241 1.00 59.59 542 VAL A C 1
ATOM 4244 O O . VAL A 1 542 ? 9.340 11.449 12.275 1.00 59.59 542 VAL A O 1
ATOM 4247 N N . ARG A 1 543 ? 7.132 10.968 12.357 1.00 55.97 543 ARG A N 1
ATOM 4248 C CA . ARG A 1 543 ? 6.618 12.348 12.427 1.00 55.97 543 ARG A CA 1
ATOM 4249 C C . ARG A 1 543 ? 6.573 12.872 13.842 1.00 55.97 543 ARG A C 1
ATOM 4251 O O . ARG A 1 543 ? 6.300 12.027 14.717 1.00 55.97 543 ARG A O 1
#

Foldseek 3Di:
DPPVVLVVVQVVCCVPPDLFKWKWFADPVGIDTQKDWDADDQAHWDWDAFPNATWTKGDPQHFKTFIAHHPSNLVVCVVVVVFAKKKKWKWFADAADQKWKKAFFPDQPDPDNRGIDTWWWFAAPDDDDDHTIDITMTGRGGHDSPDADPPRGRMIIGHDDIITTRMMMMGSHQDPCNVRRVDTDPNPPPPPPVDDSAFAQAEEAAQWQAALWDFLLDCSVVAPDDTDGFPLVNLLVQLVLCLVCCVRHDPHDAHEHHLHYALLVHPCSLVSLLSNVVSVRAHEYEHCLPNADLVVLLSNLVSQHAEYEHALAAQDQVSCVNRRNPPDGNVNSVVSVLSSVLSCLVVVRNYAYEHEYEQCLFAPFDDRPNDVVVVVVSLVVLLVSLVVSCVVNVNDRDDDDPVVSVVPSQNLDDQFTDWDDNDVSYIYGHHYDANQLPSGDDTDDDPVSNPDDDDDDDDDDGQADDDDDPDFWADCQLRHYWHQHSQQWTASHSSPSRCPRTQDGCVPQNPVRSSPDPSSVVVNVCRRVVVDDPSSVPDNRID

Radius of gyration: 28.15 Å; chains: 1; bounding box: 70×53×76 Å

Sequence (543 aa):
MTTALYRFGSALGRLIHGADRAQLVVGPQGPHGDIGAPRGGDGVWEVVTAGGRPCLAPDESSHYLYFTLPAELLARAAERGGSGLWLDVEYFGDRYGLFRVHYASTDRAAPVDGLYKPAEQRWRGEAAGLRRFRRALFALPDFAPGRTQNLGASFRVEFRQEVLIAKVTATLAPPADAADFALVAPLPDLKKLPGRFYPINYLFIEITNACNFKCTWCPDEIMGRRRGFMKKEKVFRLLDEIAGKRSWLGPIFPVKLHQMGEPFLHPDLPAIVEHAESRAVGIELNTNCGLITRENIDALYRAGLTNMILSYQTPDAASFKTRKAPSLAFDAYRDKVRLAVERKVAMGARTHLEIDIMNTKYADSYEIVSEDDQALAFLDDWIGYARSLEEKYGLPPRTHDRDQILSRHFLDQDENGSRYELLDGVHLIWKRCHSWGNVIGEHKLDPEAAAAPGPAANAGAGSGAPPHQKGNTYCPAPYDQFVIQWNGDVTTCCTDYEGRTKTANVFADGIEGVWKSETLKQRKKDMLEGRLLDVCAKCQGVR

pLDDT: mean 81.84, std 18.97, range [24.78, 98.88]

Secondary structure (DSSP, 8-state):
-HHHHHHHHHHHHHHHH-TTEEEEEEETTEEEESSB---BTTB-EEEEEETTEEEEEE-TT-SEEEEB--HHHHHHHHHTTT--EEEEEEEE-SSS-SEEEEEEBS-TT-TTTTTEEEPEEEE-S----SSSEEEEEEEETTB-TT---GGG-SEEEEESS---EEEEEEESS--TTGGG--EEP--------S--SSS-SEEEE-SB---S---TTSGGGT--SPP-B--HHHHHHHHHHHHHTHHHH-SPPPEES-SSS-GGG-TTHHHHHHHHHTTT--EEEEE-STT--HHHHHHHHHTT--EEEEEEE--SHHHHGGG--TT--HHHHHHHHHHHHHHHHHHT---EEEEEEEE-TTBSS--SS-SHHHHHHHHHHHHHHHHHHHHHHTPPPPP--HHHHHTT-TTTS-TT-EEEEEETTEEEEEEEP--GGG-S--B---TTGGG------PPP----PPP--TT----SHHHHEEEE-TTSEEES-TT-TT-TT--EEHHHHHHHHHHT-HHHHHHHHHHHTT---HHHHT-TT--